Protein AF-A0A950PEG8-F1 (afdb_monomer_lite)

Structure (mmCIF, N/CA/C/O backbone):
data_AF-A0A950PEG8-F1
#
_entry.id   AF-A0A950PEG8-F1
#
loop_
_atom_site.group_PDB
_atom_site.id
_atom_site.type_symbol
_atom_site.label_atom_id
_atom_site.label_alt_id
_atom_site.label_comp_id
_atom_site.label_asym_id
_atom_site.label_entity_id
_atom_site.label_seq_id
_atom_site.pdbx_PDB_ins_code
_atom_site.Cartn_x
_atom_site.Cartn_y
_atom_site.Cartn_z
_atom_site.occupancy
_atom_site.B_iso_or_equiv
_atom_site.auth_seq_id
_atom_site.auth_comp_id
_atom_site.auth_asym_id
_atom_site.auth_atom_id
_atom_site.pdbx_PDB_model_num
ATOM 1 N N . ILE A 1 1 ? -16.616 0.543 -6.106 1.00 79.31 1 ILE A N 1
ATOM 2 C CA . ILE A 1 1 ? -16.173 1.594 -5.159 1.00 79.31 1 ILE A CA 1
ATOM 3 C C . ILE A 1 1 ? -14.802 2.062 -5.615 1.00 79.31 1 ILE A C 1
ATOM 5 O O . ILE A 1 1 ? -13.905 1.233 -5.703 1.00 79.31 1 ILE A O 1
ATOM 9 N N . ASN A 1 2 ? -14.651 3.337 -5.972 1.00 82.00 2 ASN A N 1
ATOM 10 C CA . ASN A 1 2 ? -13.358 3.862 -6.417 1.00 82.00 2 ASN A CA 1
ATOM 11 C C . ASN A 1 2 ? -12.389 3.934 -5.232 1.00 82.00 2 ASN A C 1
ATOM 13 O O . ASN A 1 2 ? -12.771 4.387 -4.157 1.00 82.00 2 ASN A O 1
ATOM 17 N N . GLY A 1 3 ? -11.154 3.473 -5.427 1.00 80.75 3 GLY A N 1
ATOM 18 C CA . GLY A 1 3 ? -10.108 3.486 -4.400 1.00 80.75 3 GLY A CA 1
ATOM 19 C C . GLY A 1 3 ? -10.273 2.481 -3.256 1.00 80.75 3 GLY A C 1
ATOM 20 O O . GLY A 1 3 ? -9.479 2.508 -2.322 1.00 80.75 3 GLY A O 1
ATOM 21 N N . GLY A 1 4 ? -11.275 1.597 -3.318 1.00 82.31 4 GLY A N 1
ATOM 22 C CA . GLY A 1 4 ? -11.391 0.460 -2.403 1.00 82.31 4 GLY A CA 1
ATOM 23 C C . GLY A 1 4 ? -10.408 -0.654 -2.747 1.00 82.31 4 GLY A C 1
ATOM 24 O O . GLY A 1 4 ? -9.746 -0.631 -3.785 1.00 82.31 4 GLY A O 1
ATOM 25 N N . THR A 1 5 ? -10.327 -1.656 -1.881 1.00 79.31 5 THR A N 1
ATOM 26 C CA . THR A 1 5 ? -9.434 -2.789 -2.113 1.00 79.31 5 THR A CA 1
ATOM 27 C C . THR A 1 5 ? -10.033 -3.777 -3.103 1.00 79.31 5 THR A C 1
ATOM 29 O O . THR A 1 5 ? -11.199 -4.147 -2.985 1.00 79.31 5 THR A O 1
ATOM 32 N N . ASN A 1 6 ? -9.235 -4.209 -4.078 1.00 75.88 6 ASN A N 1
ATOM 33 C CA . ASN A 1 6 ? -9.684 -5.091 -5.148 1.00 75.88 6 ASN A CA 1
ATOM 34 C C . ASN A 1 6 ? -9.350 -6.555 -4.832 1.00 75.88 6 ASN A C 1
ATOM 36 O O . ASN A 1 6 ? -8.221 -6.972 -5.043 1.00 75.88 6 ASN A O 1
ATOM 40 N N . THR A 1 7 ? -10.331 -7.340 -4.387 1.00 78.69 7 THR A N 1
ATOM 41 C CA . THR A 1 7 ? -10.186 -8.790 -4.140 1.00 78.69 7 THR A CA 1
ATOM 42 C C . THR A 1 7 ? -10.410 -9.649 -5.389 1.00 78.69 7 THR A C 1
ATOM 44 O O . THR A 1 7 ? -10.545 -10.864 -5.281 1.00 78.69 7 THR A O 1
ATOM 47 N N . ALA A 1 8 ? -10.477 -9.042 -6.579 1.00 81.44 8 ALA A N 1
ATOM 48 C CA . ALA A 1 8 ? -10.695 -9.741 -7.846 1.00 81.44 8 ALA A CA 1
ATOM 49 C C . ALA A 1 8 ? -9.477 -9.725 -8.782 1.00 81.44 8 ALA A C 1
ATOM 51 O O . ALA A 1 8 ? -9.403 -10.562 -9.677 1.00 81.44 8 ALA A O 1
ATOM 52 N N . PHE A 1 9 ? -8.544 -8.781 -8.618 1.00 88.19 9 PHE A N 1
ATOM 53 C CA . PHE A 1 9 ? -7.316 -8.755 -9.413 1.00 88.19 9 PHE A CA 1
ATOM 54 C C . PHE A 1 9 ? -6.244 -9.618 -8.756 1.00 88.19 9 PHE A C 1
ATOM 56 O O . PHE A 1 9 ? -5.831 -9.337 -7.634 1.00 88.19 9 PHE A O 1
ATOM 63 N N . ASP A 1 10 ? -5.803 -10.646 -9.468 1.00 90.62 10 ASP A N 1
ATOM 64 C CA . ASP A 1 10 ? -4.722 -11.538 -9.068 1.00 90.62 10 ASP A CA 1
ATOM 65 C C . ASP A 1 10 ? -3.477 -11.198 -9.895 1.00 90.62 10 ASP A C 1
ATOM 67 O O . ASP A 1 10 ? -3.485 -11.327 -11.122 1.00 90.62 10 ASP A O 1
ATOM 71 N N . VAL A 1 11 ? -2.443 -10.683 -9.223 1.00 89.44 11 VAL A N 1
ATOM 72 C CA . VAL A 1 11 ? -1.214 -10.231 -9.884 1.00 89.44 11 VAL A CA 1
ATOM 73 C C . VAL A 1 11 ? -0.400 -11.406 -10.419 1.00 89.44 11 VAL A C 1
ATOM 75 O O . VAL A 1 11 ? 0.170 -11.284 -11.499 1.00 89.44 11 VAL A O 1
ATOM 78 N N . ASP A 1 12 ? -0.407 -12.551 -9.732 1.00 89.25 12 ASP A N 1
ATOM 79 C CA . ASP A 1 12 ? 0.329 -13.740 -10.161 1.00 89.25 12 ASP A CA 1
ATOM 80 C C . ASP A 1 12 ? -0.314 -14.301 -11.432 1.00 89.25 12 ASP A C 1
ATOM 82 O O . ASP A 1 12 ? 0.368 -14.501 -12.436 1.00 89.25 12 ASP A O 1
ATOM 86 N N . ALA A 1 13 ? -1.646 -14.428 -11.444 1.00 91.56 13 ALA A N 1
ATOM 87 C CA . ALA A 1 13 ? -2.377 -14.865 -12.633 1.00 91.56 13 ALA A CA 1
ATOM 88 C C . ALA A 1 13 ? -2.246 -13.874 -13.805 1.00 91.56 13 ALA A C 1
ATOM 90 O O . ALA A 1 13 ? -2.214 -14.282 -14.969 1.00 91.56 13 ALA A O 1
ATOM 91 N N . PHE A 1 14 ? -2.174 -12.567 -13.522 1.00 92.81 14 PHE A N 1
ATOM 92 C CA . PHE A 1 14 ? -1.895 -11.559 -14.544 1.00 92.81 14 PHE A CA 1
ATOM 93 C C . PHE A 1 14 ? -0.487 -11.717 -15.128 1.00 92.81 14 PHE A C 1
ATOM 95 O O . PHE A 1 14 ? -0.340 -11.661 -16.348 1.00 92.81 14 PHE A O 1
ATOM 102 N N . LEU A 1 15 ? 0.530 -11.921 -14.284 1.00 92.62 15 LEU A N 1
ATOM 103 C CA . LEU A 1 15 ? 1.911 -12.122 -14.721 1.00 92.62 15 LEU A CA 1
ATOM 104 C C . LEU A 1 15 ? 2.063 -13.411 -15.533 1.00 92.62 15 LEU A C 1
ATOM 106 O O . LEU A 1 15 ? 2.675 -13.360 -16.595 1.00 92.62 15 LEU A O 1
ATOM 110 N N . ASP A 1 16 ? 1.457 -14.517 -15.090 1.00 94.06 16 ASP A N 1
ATOM 111 C CA . ASP A 1 16 ? 1.419 -15.783 -15.836 1.00 94.06 16 ASP A CA 1
ATOM 112 C C . ASP A 1 16 ? 0.781 -15.578 -17.218 1.00 94.06 16 ASP A C 1
ATOM 114 O O . ASP A 1 16 ? 1.365 -15.909 -18.249 1.00 94.06 16 ASP A O 1
ATOM 118 N N . GLY A 1 17 ? -0.395 -14.943 -17.261 1.00 96.69 17 GLY A N 1
ATOM 119 C CA . GLY A 1 17 ? -1.094 -14.676 -18.516 1.00 96.69 17 GLY A CA 1
ATOM 120 C C . GLY A 1 17 ? -0.339 -13.722 -19.447 1.00 96.69 17 GLY A C 1
ATOM 121 O O . GLY A 1 17 ? -0.403 -13.881 -20.668 1.00 96.69 17 GLY A O 1
ATOM 122 N N . LEU A 1 18 ? 0.367 -12.729 -18.898 1.00 96.19 18 LEU A N 1
ATOM 123 C CA . LEU A 1 18 ? 1.191 -11.804 -19.673 1.00 96.19 18 LEU A CA 1
ATOM 124 C C . LEU A 1 18 ? 2.423 -12.508 -20.255 1.00 96.19 18 LEU A C 1
ATOM 126 O O . LEU A 1 18 ? 2.707 -12.313 -21.439 1.00 96.19 18 LEU A O 1
ATOM 130 N N . ASP A 1 19 ? 3.115 -13.324 -19.456 1.00 97.06 19 ASP A N 1
ATOM 131 C CA . ASP A 1 19 ? 4.271 -14.113 -19.893 1.00 97.06 19 ASP A CA 1
ATOM 132 C C . ASP A 1 19 ? 3.875 -15.068 -21.028 1.00 97.06 19 ASP A C 1
ATOM 134 O O . ASP A 1 19 ? 4.410 -14.983 -22.137 1.00 97.06 19 ASP A O 1
ATOM 138 N N . ASP A 1 20 ? 2.824 -15.868 -20.819 1.00 98.00 20 ASP A N 1
ATOM 139 C CA . ASP A 1 20 ? 2.293 -16.800 -21.818 1.00 98.00 20 ASP A CA 1
ATOM 140 C C . ASP A 1 20 ? 1.871 -16.090 -23.113 1.00 98.00 20 ASP A C 1
ATOM 142 O O . ASP A 1 20 ? 2.148 -16.555 -24.226 1.00 98.00 20 ASP A O 1
ATOM 146 N N . ALA A 1 21 ? 1.191 -14.944 -22.998 1.00 97.56 21 ALA A N 1
ATOM 147 C CA . ALA A 1 21 ? 0.728 -14.188 -24.155 1.00 97.56 21 ALA A CA 1
ATOM 148 C C . ALA A 1 21 ? 1.893 -13.612 -24.972 1.00 97.56 21 ALA A C 1
ATOM 150 O O . ALA A 1 21 ? 1.857 -13.664 -26.209 1.00 97.56 21 ALA A O 1
ATOM 151 N N . LEU A 1 22 ? 2.920 -13.074 -24.309 1.00 97.38 22 LEU A N 1
ATOM 152 C CA . LEU A 1 22 ? 4.112 -12.539 -24.964 1.00 97.38 22 LEU A CA 1
ATOM 153 C C . LEU A 1 22 ? 4.942 -13.659 -25.594 1.00 97.38 22 LEU A C 1
ATOM 155 O O . LEU A 1 22 ? 5.251 -13.577 -26.785 1.00 97.38 22 LEU A O 1
ATOM 159 N N . ALA A 1 23 ? 5.214 -14.736 -24.854 1.00 97.81 23 ALA A N 1
ATOM 160 C CA . ALA A 1 23 ? 5.933 -15.905 -25.350 1.00 97.81 23 ALA A CA 1
ATOM 161 C C . ALA A 1 23 ? 5.244 -16.501 -26.585 1.00 97.81 23 ALA A C 1
ATOM 163 O O . ALA A 1 23 ? 5.874 -16.706 -27.627 1.00 97.81 23 ALA A O 1
ATOM 164 N N . ALA A 1 24 ? 3.922 -16.686 -26.529 1.00 98.12 24 ALA A N 1
ATOM 165 C CA . ALA A 1 24 ? 3.167 -17.191 -27.666 1.00 98.12 24 ALA A CA 1
ATOM 166 C C . ALA A 1 24 ? 3.152 -16.212 -28.850 1.00 98.12 24 ALA A C 1
ATOM 168 O O . ALA A 1 24 ? 3.119 -16.650 -29.997 1.00 98.12 24 ALA A O 1
ATOM 169 N N . THR A 1 25 ? 3.172 -14.899 -28.605 1.00 97.88 25 THR A N 1
ATOM 170 C CA . THR A 1 25 ? 3.244 -13.890 -29.676 1.00 97.88 25 THR A CA 1
ATOM 171 C C . THR A 1 25 ? 4.604 -13.895 -30.369 1.00 97.88 25 THR A C 1
ATOM 173 O O . THR A 1 25 ? 4.663 -13.712 -31.583 1.00 97.88 25 THR A O 1
ATOM 176 N N . VAL A 1 26 ? 5.691 -14.132 -29.633 1.00 97.50 26 VAL A N 1
ATOM 177 C CA . VAL A 1 26 ? 7.038 -14.274 -30.203 1.00 97.50 26 VAL A CA 1
ATOM 178 C C . VAL A 1 26 ? 7.161 -15.568 -31.013 1.00 97.50 26 VAL A C 1
ATOM 180 O O . VAL A 1 26 ? 7.710 -15.543 -32.117 1.00 97.50 26 VAL A O 1
ATOM 183 N N . ALA A 1 27 ? 6.632 -16.676 -30.484 1.00 97.75 27 ALA A N 1
ATOM 184 C CA . ALA A 1 27 ? 6.786 -18.012 -31.056 1.00 97.75 27 ALA A CA 1
ATOM 185 C C . ALA A 1 27 ? 5.883 -18.295 -32.272 1.00 97.75 27 ALA A C 1
ATOM 187 O O . ALA A 1 27 ? 6.287 -19.041 -33.160 1.00 97.75 27 ALA A O 1
ATOM 188 N N . ASP A 1 28 ? 4.676 -17.720 -32.332 1.00 98.12 28 ASP A N 1
ATOM 189 C CA . ASP A 1 28 ? 3.709 -17.937 -33.419 1.00 98.12 28 ASP A CA 1
ATOM 190 C C . ASP A 1 28 ? 3.713 -16.747 -34.405 1.00 98.12 28 ASP A C 1
ATOM 192 O O . ASP A 1 28 ? 3.206 -15.663 -34.077 1.00 98.12 28 ASP A O 1
ATOM 196 N N . PRO A 1 29 ? 4.227 -16.924 -35.644 1.00 96.69 29 PRO A N 1
ATOM 197 C CA . PRO A 1 29 ? 4.252 -15.866 -36.651 1.00 96.69 29 PRO A CA 1
ATOM 198 C C . PRO A 1 29 ? 2.875 -15.263 -36.940 1.00 96.69 29 PRO A C 1
ATOM 200 O O . PRO A 1 29 ? 2.766 -14.046 -37.078 1.00 96.69 29 PRO A O 1
ATOM 203 N N . ALA A 1 30 ? 1.812 -16.073 -36.947 1.00 97.62 30 ALA A N 1
ATOM 204 C CA . ALA A 1 30 ? 0.462 -15.599 -37.225 1.00 97.62 30 ALA A CA 1
ATOM 205 C C . ALA A 1 30 ? -0.098 -14.755 -36.069 1.00 97.62 30 ALA A C 1
ATOM 207 O O . ALA A 1 30 ? -0.870 -13.820 -36.306 1.00 97.62 30 ALA A O 1
ATOM 208 N N . LYS A 1 31 ? 0.263 -15.051 -34.811 1.00 97.56 31 LYS A N 1
ATOM 209 C CA . LYS A 1 31 ? -0.058 -14.175 -33.665 1.00 97.56 31 LYS A CA 1
ATOM 210 C C . LYS A 1 31 ? 0.671 -12.843 -33.777 1.00 97.56 31 LYS A C 1
ATOM 212 O O . LYS A 1 31 ? 0.017 -11.800 -33.671 1.00 97.56 31 LYS A O 1
ATOM 217 N N . PHE A 1 32 ? 1.977 -12.873 -34.048 1.00 97.94 32 PHE A N 1
ATOM 218 C CA . PHE A 1 32 ? 2.757 -11.658 -34.270 1.00 97.94 32 PHE A CA 1
ATOM 219 C C . PHE A 1 32 ? 2.164 -10.808 -35.400 1.00 97.94 32 PHE A C 1
ATOM 221 O O . PHE A 1 32 ? 1.973 -9.607 -35.226 1.00 97.94 32 PHE A O 1
ATOM 228 N N . ASP A 1 33 ? 1.794 -11.425 -36.525 1.00 96.69 33 ASP A N 1
ATOM 229 C CA . ASP A 1 33 ? 1.198 -10.736 -37.673 1.00 96.69 33 ASP A CA 1
ATOM 230 C C . ASP A 1 33 ? -0.088 -9.998 -37.320 1.00 96.69 33 ASP A C 1
ATOM 232 O O . ASP A 1 33 ? -0.273 -8.846 -37.719 1.00 96.69 33 ASP A O 1
ATOM 236 N N . ARG A 1 34 ? -0.965 -10.614 -36.518 1.00 96.69 34 ARG A N 1
ATOM 237 C CA . ARG A 1 34 ? -2.196 -9.957 -36.052 1.00 96.69 34 ARG A CA 1
ATOM 238 C C . ARG A 1 34 ? -1.901 -8.743 -35.175 1.00 96.69 34 ARG A C 1
ATOM 240 O O . ARG A 1 34 ? -2.580 -7.725 -35.306 1.00 96.69 34 ARG A O 1
ATOM 247 N N . MET A 1 35 ? -0.908 -8.829 -34.292 1.00 96.31 35 MET A N 1
ATOM 248 C CA . MET A 1 35 ? -0.486 -7.697 -33.464 1.00 96.31 35 MET A CA 1
ATOM 249 C C . MET A 1 35 ? 0.143 -6.588 -34.318 1.00 96.31 35 MET A C 1
ATOM 251 O O . MET A 1 35 ? -0.283 -5.438 -34.238 1.00 96.31 35 MET A O 1
ATOM 255 N N . ALA A 1 36 ? 1.095 -6.933 -35.185 1.00 97.00 36 ALA A N 1
ATOM 256 C CA . ALA A 1 36 ? 1.759 -6.005 -36.095 1.00 97.00 36 ALA A CA 1
ATOM 257 C C . ALA A 1 36 ? 0.753 -5.271 -36.998 1.00 97.00 36 ALA A C 1
ATOM 259 O O . ALA A 1 36 ? 0.843 -4.057 -37.187 1.00 97.00 36 ALA A O 1
ATOM 260 N N . ALA A 1 37 ? -0.265 -5.984 -37.487 1.00 95.88 37 ALA A N 1
ATOM 261 C CA . ALA A 1 37 ? -1.373 -5.413 -38.239 1.00 95.88 37 ALA A CA 1
ATOM 262 C C . ALA A 1 37 ? -2.197 -4.405 -37.425 1.00 95.88 37 ALA A C 1
ATOM 264 O O . ALA A 1 37 ? -2.482 -3.323 -37.935 1.00 95.88 37 ALA A O 1
ATOM 265 N N . ARG A 1 38 ? -2.551 -4.726 -36.172 1.00 96.06 38 ARG A N 1
ATOM 266 C CA . ARG A 1 38 ? -3.294 -3.816 -35.275 1.00 96.06 38 ARG A CA 1
ATOM 267 C C . ARG A 1 38 ? -2.499 -2.567 -34.901 1.00 96.06 38 ARG A C 1
ATOM 269 O O . ARG A 1 38 ? -3.093 -1.517 -34.687 1.00 96.06 38 ARG A O 1
ATOM 276 N N . LEU A 1 39 ? -1.173 -2.673 -34.856 1.00 95.50 39 LEU A N 1
ATOM 277 C CA . LEU A 1 39 ? -0.265 -1.560 -34.575 1.00 95.50 39 LEU A CA 1
ATOM 278 C C . LEU A 1 39 ? 0.161 -0.785 -35.835 1.00 95.50 39 LEU A C 1
ATOM 280 O O . LEU A 1 39 ? 1.024 0.084 -35.745 1.00 95.50 39 LEU A O 1
ATOM 284 N N . ASN A 1 40 ? -0.411 -1.084 -37.010 1.00 94.25 40 ASN A N 1
ATOM 285 C CA . ASN A 1 40 ? -0.039 -0.477 -38.296 1.00 94.25 40 ASN A CA 1
ATOM 286 C C . ASN A 1 40 ? 1.466 -0.602 -38.632 1.00 94.25 40 ASN A C 1
ATOM 288 O O . ASN A 1 40 ? 2.065 0.282 -39.248 1.00 94.25 40 ASN A O 1
ATOM 292 N N . ARG A 1 41 ? 2.082 -1.725 -38.241 1.00 93.12 41 ARG A N 1
ATOM 293 C CA . ARG A 1 41 ? 3.496 -2.077 -38.464 1.00 93.12 41 ARG A CA 1
ATOM 294 C C . ARG A 1 41 ? 3.616 -3.397 -39.235 1.00 93.12 41 ARG A C 1
ATOM 296 O O . ARG A 1 41 ? 4.325 -4.302 -38.813 1.00 93.12 41 ARG A O 1
ATOM 303 N N . ARG A 1 42 ? 2.871 -3.525 -40.339 1.00 89.38 42 ARG A N 1
ATOM 304 C CA . ARG A 1 42 ? 2.729 -4.790 -41.084 1.00 89.38 42 ARG A CA 1
ATOM 305 C C . ARG A 1 42 ? 4.032 -5.276 -41.706 1.00 89.38 42 ARG A C 1
ATOM 307 O O . ARG A 1 42 ? 4.311 -6.459 -41.560 1.00 89.38 42 ARG A O 1
ATOM 314 N N . ASP A 1 43 ? 4.817 -4.365 -42.285 1.00 89.31 43 ASP A N 1
ATOM 315 C CA . ASP A 1 43 ? 5.987 -4.668 -43.119 1.00 89.31 43 ASP A CA 1
ATOM 316 C C . ASP A 1 43 ? 7.145 -3.677 -42.894 1.00 89.31 43 ASP A C 1
ATOM 318 O O . ASP A 1 43 ? 6.977 -2.598 -42.309 1.00 89.31 43 ASP A O 1
ATOM 322 N N . GLY A 1 44 ? 8.327 -4.036 -43.400 1.00 90.69 44 GLY A N 1
ATOM 323 C CA . GLY A 1 44 ? 9.507 -3.171 -43.443 1.00 90.69 44 GLY A CA 1
ATOM 324 C C . GLY A 1 44 ? 10.203 -2.957 -42.087 1.00 90.69 44 GLY A C 1
ATOM 325 O O . GLY A 1 44 ? 9.932 -3.664 -41.116 1.00 90.69 44 GLY A O 1
ATOM 326 N N . PRO A 1 45 ? 11.099 -1.958 -41.979 1.00 92.94 45 PRO A N 1
ATOM 327 C CA . PRO A 1 45 ? 11.958 -1.774 -40.802 1.00 92.94 45 PRO A CA 1
ATOM 328 C C . PRO A 1 45 ? 11.205 -1.626 -39.471 1.00 92.94 45 PRO A C 1
ATOM 330 O O . PRO A 1 45 ? 11.663 -2.112 -38.439 1.00 92.94 45 PRO A O 1
ATOM 333 N N . ARG A 1 46 ? 10.016 -1.006 -39.491 1.00 92.69 46 ARG A N 1
ATOM 334 C CA . ARG A 1 46 ? 9.167 -0.819 -38.298 1.00 92.69 46 ARG A CA 1
ATOM 335 C C . ARG A 1 46 ? 8.577 -2.124 -37.763 1.00 92.69 46 ARG A C 1
ATOM 337 O O . ARG A 1 46 ? 8.254 -2.191 -36.577 1.00 92.69 46 ARG A O 1
ATOM 344 N N . ARG A 1 47 ? 8.402 -3.127 -38.629 1.00 94.88 47 ARG A N 1
ATOM 345 C CA . ARG A 1 47 ? 7.959 -4.474 -38.259 1.00 94.88 47 ARG A CA 1
ATOM 346 C C . ARG A 1 47 ? 9.092 -5.238 -37.576 1.00 94.88 47 ARG A C 1
ATOM 348 O O . ARG A 1 47 ? 8.873 -5.826 -36.523 1.00 94.88 47 ARG A O 1
ATOM 355 N N . GLU A 1 48 ? 10.297 -5.183 -38.140 1.00 94.75 48 GLU A N 1
ATOM 356 C CA . GLU A 1 48 ? 11.481 -5.820 -37.545 1.00 94.75 48 GLU A CA 1
ATOM 357 C C . GLU A 1 48 ? 11.844 -5.197 -36.194 1.00 94.75 48 GLU A C 1
ATOM 359 O O . GLU A 1 48 ? 12.175 -5.900 -35.242 1.00 94.75 48 GLU A O 1
ATOM 364 N N . GLU A 1 49 ? 11.709 -3.877 -36.072 1.00 94.81 49 GLU A N 1
ATOM 365 C CA . GLU A 1 49 ? 11.817 -3.179 -34.791 1.00 94.81 49 GLU A CA 1
ATOM 366 C C . GLU A 1 49 ? 10.788 -3.681 -33.770 1.00 94.81 49 GLU A C 1
ATOM 368 O O . GLU A 1 49 ? 11.167 -4.046 -32.658 1.00 94.81 49 GLU A O 1
ATOM 373 N N . LEU A 1 50 ? 9.509 -3.778 -34.158 1.00 95.62 50 LEU A N 1
ATOM 374 C CA . LEU A 1 50 ? 8.460 -4.315 -33.289 1.00 95.62 50 LEU A CA 1
ATOM 375 C C . LEU A 1 50 ? 8.772 -5.750 -32.845 1.00 95.62 50 LEU A C 1
ATOM 377 O O . LEU A 1 50 ? 8.559 -6.082 -31.682 1.00 95.62 50 LEU A O 1
ATOM 381 N N . ARG A 1 51 ? 9.297 -6.593 -33.743 1.00 96.44 51 ARG A N 1
ATOM 382 C CA . ARG A 1 51 ? 9.708 -7.962 -33.407 1.00 96.44 51 ARG A CA 1
ATOM 383 C C . ARG A 1 51 ? 10.808 -7.967 -32.354 1.00 96.44 51 ARG A C 1
ATOM 385 O O . ARG A 1 51 ? 10.686 -8.697 -31.378 1.00 96.44 51 ARG A O 1
ATOM 392 N N . ARG A 1 52 ? 11.840 -7.130 -32.506 1.00 96.12 52 ARG A N 1
ATOM 393 C CA . ARG A 1 52 ? 12.906 -7.010 -31.498 1.00 96.12 52 ARG A CA 1
ATOM 394 C C . ARG A 1 52 ? 12.365 -6.556 -30.144 1.00 96.12 52 ARG A C 1
ATOM 396 O O . ARG A 1 52 ? 12.728 -7.150 -29.135 1.00 96.12 52 ARG A O 1
ATOM 403 N N . TRP A 1 53 ? 11.502 -5.541 -30.117 1.00 93.88 53 TRP A N 1
ATOM 404 C CA . TRP A 1 53 ? 10.931 -5.030 -28.867 1.00 93.88 53 TRP A CA 1
ATOM 405 C C . TRP A 1 53 ? 10.065 -6.063 -28.161 1.00 93.88 53 TRP A C 1
ATOM 407 O O . TRP A 1 53 ? 10.281 -6.317 -26.984 1.00 93.88 53 TRP A O 1
ATOM 417 N N . VAL A 1 54 ? 9.156 -6.719 -28.883 1.00 95.88 54 VAL A N 1
ATOM 418 C CA . VAL A 1 54 ? 8.266 -7.730 -28.295 1.00 95.88 54 VAL A CA 1
ATOM 419 C C . VAL A 1 54 ? 9.060 -8.933 -27.795 1.00 95.88 54 VAL A C 1
ATOM 421 O O . VAL A 1 54 ? 8.759 -9.444 -26.723 1.00 95.88 54 VAL A O 1
ATOM 424 N N . SER A 1 55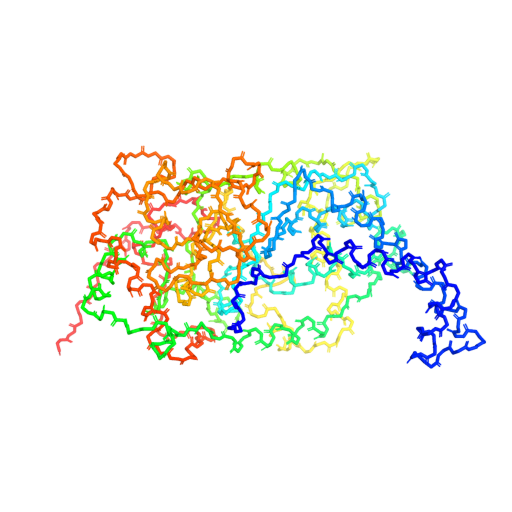 ? 10.104 -9.359 -28.513 1.00 97.19 55 SER A N 1
ATOM 425 C CA . SER A 1 55 ? 11.002 -10.412 -28.025 1.00 97.19 55 SER A CA 1
ATOM 426 C C . SER A 1 55 ? 11.755 -10.000 -26.759 1.00 97.19 55 SER A C 1
ATOM 428 O O . SER A 1 55 ? 11.896 -10.811 -25.846 1.00 97.19 55 SER A O 1
ATOM 430 N N . ALA A 1 56 ? 12.223 -8.751 -26.679 1.00 94.00 56 ALA A N 1
ATOM 431 C CA . ALA A 1 56 ? 12.889 -8.236 -25.485 1.00 94.00 56 ALA A CA 1
ATOM 432 C C . ALA A 1 56 ? 11.921 -8.112 -24.295 1.00 94.00 56 ALA A C 1
ATOM 434 O O . ALA A 1 56 ? 12.283 -8.475 -23.179 1.00 94.00 56 ALA A O 1
ATOM 435 N N . ASP A 1 57 ? 10.690 -7.653 -24.531 1.00 93.25 57 ASP A N 1
ATOM 436 C CA . ASP A 1 57 ? 9.641 -7.569 -23.511 1.00 93.25 57 ASP A CA 1
ATOM 437 C C . ASP A 1 57 ? 9.232 -8.959 -23.019 1.00 93.25 57 ASP A C 1
ATOM 439 O O . ASP A 1 57 ? 9.143 -9.165 -21.812 1.00 93.25 57 ASP A O 1
ATOM 443 N N . ALA A 1 58 ? 9.065 -9.928 -23.925 1.00 96.38 58 ALA A N 1
ATOM 444 C CA . ALA A 1 58 ? 8.785 -11.317 -23.568 1.00 96.38 58 ALA A CA 1
ATOM 445 C C . ALA A 1 58 ? 9.889 -11.896 -22.675 1.00 96.38 58 ALA A C 1
ATOM 447 O O . ALA A 1 58 ? 9.602 -12.447 -21.619 1.00 96.38 58 ALA A O 1
ATOM 448 N N . ALA A 1 59 ? 11.161 -11.711 -23.045 1.00 94.06 59 ALA A N 1
ATOM 449 C CA . ALA A 1 59 ? 12.283 -12.180 -22.235 1.00 94.06 59 ALA A CA 1
ATOM 450 C C . ALA A 1 59 ? 12.348 -11.491 -20.858 1.00 94.06 59 ALA A C 1
ATOM 452 O O . ALA A 1 59 ? 12.656 -12.139 -19.855 1.00 94.06 59 ALA A O 1
ATOM 453 N N . ALA A 1 60 ? 12.051 -10.189 -20.795 1.00 90.88 60 ALA A N 1
ATOM 454 C CA . ALA A 1 60 ? 12.045 -9.429 -19.550 1.00 90.88 60 ALA A CA 1
ATOM 455 C C . ALA A 1 60 ? 10.905 -9.860 -18.613 1.00 90.88 60 ALA A C 1
ATOM 457 O O . ALA A 1 60 ? 11.154 -10.095 -17.431 1.00 90.88 60 ALA A O 1
ATOM 458 N N . VAL A 1 61 ? 9.682 -10.013 -19.134 1.00 94.19 61 VAL A N 1
ATOM 459 C CA . VAL A 1 61 ? 8.524 -10.492 -18.361 1.00 94.19 61 VAL A CA 1
ATOM 460 C C . VAL A 1 61 ? 8.752 -11.924 -17.885 1.00 94.19 61 VAL A C 1
ATOM 462 O O . VAL A 1 61 ? 8.568 -12.189 -16.698 1.00 94.19 61 VAL A O 1
ATOM 465 N N . HIS A 1 62 ? 9.254 -12.806 -18.753 1.00 94.88 62 HIS A N 1
ATOM 466 C CA . HIS A 1 62 ? 9.592 -14.174 -18.374 1.00 94.88 62 HIS A CA 1
ATOM 467 C C . HIS A 1 62 ? 10.621 -14.210 -17.241 1.00 94.88 62 HIS A C 1
ATOM 469 O O . HIS A 1 62 ? 10.441 -14.900 -16.243 1.00 94.88 62 HIS A O 1
ATOM 475 N N . SER A 1 63 ? 11.688 -13.409 -17.347 1.00 91.62 63 SER A N 1
ATOM 476 C CA . SER A 1 63 ? 12.689 -13.274 -16.284 1.00 91.62 63 SER A CA 1
ATOM 477 C C . SER A 1 63 ? 12.077 -12.784 -14.975 1.00 91.62 63 SER A C 1
ATOM 479 O O . SER A 1 63 ? 12.370 -13.344 -13.919 1.00 91.62 63 SER A O 1
ATOM 481 N N . TYR A 1 64 ? 11.246 -11.739 -15.035 1.00 92.06 64 TYR A N 1
ATOM 482 C CA . TYR A 1 64 ? 10.572 -11.191 -13.862 1.00 92.06 64 TYR A CA 1
ATOM 483 C C . TYR A 1 64 ? 9.728 -12.269 -13.183 1.00 92.06 64 TYR A C 1
ATOM 485 O O . TYR A 1 64 ? 9.874 -12.515 -11.987 1.00 92.06 64 TYR A O 1
ATOM 493 N N . ARG A 1 65 ? 8.903 -12.982 -13.953 1.00 92.62 65 ARG A N 1
ATOM 494 C CA . ARG A 1 65 ? 8.031 -14.019 -13.412 1.00 92.62 65 ARG A CA 1
ATOM 495 C C . ARG A 1 65 ? 8.807 -15.221 -12.866 1.00 92.62 65 ARG A C 1
ATOM 497 O O . ARG A 1 65 ? 8.536 -15.663 -11.754 1.00 92.62 65 ARG A O 1
ATOM 504 N N . ALA A 1 66 ? 9.789 -15.719 -13.612 1.00 91.75 66 ALA A N 1
ATOM 505 C CA . ALA A 1 66 ? 10.515 -16.943 -13.278 1.00 91.75 66 ALA A CA 1
ATOM 506 C C . ALA A 1 66 ? 11.572 -16.772 -12.174 1.00 91.75 66 ALA A C 1
ATOM 508 O O . ALA A 1 66 ? 11.993 -17.769 -11.588 1.00 91.75 66 ALA A O 1
ATOM 509 N N . ARG A 1 67 ? 12.048 -15.544 -11.913 1.00 90.06 67 ARG A N 1
ATOM 510 C CA . ARG A 1 67 ? 13.156 -15.295 -10.968 1.00 90.06 67 ARG A CA 1
ATOM 511 C C . ARG A 1 67 ? 12.841 -14.282 -9.876 1.00 90.06 67 ARG A C 1
ATOM 513 O O . ARG A 1 67 ? 13.292 -14.453 -8.751 1.00 90.06 67 ARG A O 1
ATOM 520 N N . THR A 1 68 ? 12.101 -13.227 -10.195 1.00 90.94 68 THR A N 1
ATOM 521 C CA . THR A 1 68 ? 11.874 -12.090 -9.284 1.00 90.94 68 THR A CA 1
ATOM 522 C C . THR A 1 68 ? 10.603 -12.266 -8.482 1.00 90.94 68 THR A C 1
ATOM 524 O O . THR A 1 68 ? 10.617 -12.049 -7.276 1.00 90.94 68 THR A O 1
ATOM 527 N N . ALA A 1 69 ? 9.530 -12.692 -9.146 1.00 90.88 69 ALA A N 1
ATOM 528 C CA . ALA A 1 69 ? 8.214 -12.909 -8.563 1.00 90.88 69 ALA A CA 1
ATOM 529 C C . ALA A 1 69 ? 7.973 -14.385 -8.227 1.00 90.88 69 ALA A C 1
ATOM 531 O O . ALA A 1 69 ? 6.964 -14.971 -8.622 1.00 90.88 69 ALA A O 1
ATOM 532 N N . VAL A 1 70 ? 8.922 -14.993 -7.509 1.00 88.88 70 VAL A N 1
ATOM 533 C CA . VAL A 1 70 ? 8.820 -16.378 -7.030 1.00 88.88 70 VAL A CA 1
ATOM 534 C C . VAL A 1 70 ? 8.357 -16.372 -5.579 1.00 88.88 70 VAL A C 1
ATOM 536 O O . VAL A 1 70 ? 9.111 -16.022 -4.673 1.00 88.88 70 VAL A O 1
ATOM 539 N N . MET A 1 71 ? 7.107 -16.775 -5.380 1.00 86.94 71 MET A N 1
ATOM 540 C CA . MET A 1 71 ? 6.439 -16.811 -4.081 1.00 86.94 71 MET A CA 1
ATOM 541 C C . MET A 1 71 ? 6.455 -18.240 -3.515 1.00 86.94 71 MET A C 1
ATOM 543 O O . MET A 1 71 ? 6.298 -19.194 -4.283 1.00 86.94 71 MET A O 1
ATOM 547 N N . PRO A 1 72 ? 6.588 -18.432 -2.189 1.00 87.94 72 PRO A N 1
ATOM 548 C CA . PRO A 1 72 ? 6.569 -19.762 -1.571 1.00 87.94 72 PRO A CA 1
ATOM 549 C C . PRO A 1 72 ? 5.188 -20.431 -1.629 1.00 87.94 72 PRO A C 1
ATOM 551 O O . PRO A 1 72 ? 5.075 -21.652 -1.530 1.00 87.94 72 PRO A O 1
ATOM 554 N N . HIS A 1 73 ? 4.130 -19.636 -1.770 1.00 89.56 73 HIS A N 1
ATOM 555 C CA . HIS A 1 73 ? 2.750 -20.074 -1.944 1.00 89.56 73 HIS A CA 1
ATOM 556 C C . HIS A 1 73 ? 1.979 -19.016 -2.752 1.00 89.56 73 HIS A C 1
ATOM 558 O O . HIS A 1 73 ? 2.425 -17.869 -2.815 1.00 89.56 73 HIS A O 1
ATOM 564 N N . PRO A 1 74 ? 0.856 -19.379 -3.401 1.00 89.31 74 PRO A N 1
ATOM 565 C CA . PRO A 1 74 ? 0.047 -18.413 -4.138 1.00 89.31 74 PRO A CA 1
ATOM 566 C C . PRO A 1 74 ? -0.429 -17.272 -3.229 1.00 89.31 74 PRO A C 1
ATOM 568 O O . PRO A 1 74 ? -1.040 -17.515 -2.187 1.00 89.31 74 PRO A O 1
ATOM 571 N N . VAL A 1 75 ? -0.177 -16.027 -3.636 1.00 89.94 75 VAL A N 1
ATOM 572 C CA . VAL A 1 75 ? -0.463 -14.836 -2.817 1.00 89.94 75 VAL A CA 1
ATOM 573 C C . VAL A 1 75 ? -1.964 -14.526 -2.748 1.00 89.94 75 VAL A C 1
ATOM 575 O O . VAL A 1 75 ? -2.480 -14.087 -1.708 1.00 89.94 75 VAL A O 1
ATOM 578 N N . GLY A 1 76 ? -2.661 -14.807 -3.850 1.00 90.81 76 GLY A N 1
ATOM 579 C CA . GLY A 1 76 ? -4.091 -14.588 -4.021 1.00 90.81 76 GLY A CA 1
ATOM 580 C C . GLY A 1 76 ? -4.455 -13.162 -4.436 1.00 90.81 76 GLY A C 1
ATOM 581 O O . GLY A 1 76 ? -3.615 -12.259 -4.465 1.00 90.81 76 GLY A O 1
ATOM 582 N N . PRO A 1 77 ? -5.736 -12.927 -4.759 1.00 91.12 77 PRO A N 1
ATOM 583 C CA . PRO A 1 77 ? -6.164 -11.671 -5.344 1.00 91.12 77 PRO A CA 1
ATOM 584 C C . PRO A 1 77 ? -6.117 -10.509 -4.346 1.00 91.12 77 PRO A C 1
ATOM 586 O O . PRO A 1 77 ? -6.429 -10.644 -3.161 1.00 91.12 77 PRO A O 1
ATOM 589 N N . GLY A 1 78 ? -5.769 -9.327 -4.851 1.00 90.81 78 GLY A N 1
ATOM 590 C CA . GLY A 1 78 ? -5.695 -8.086 -4.082 1.00 90.81 78 GLY A CA 1
ATOM 591 C C . GLY A 1 78 ? -4.487 -7.973 -3.161 1.00 90.81 78 GLY A C 1
ATOM 592 O O . GLY A 1 78 ? -4.451 -7.060 -2.328 1.00 90.81 78 GLY A O 1
ATOM 593 N N . ARG A 1 79 ? -3.524 -8.887 -3.295 1.00 93.25 79 ARG A N 1
ATOM 594 C CA . ARG A 1 79 ? -2.320 -8.963 -2.477 1.00 93.25 79 ARG A CA 1
ATOM 595 C C . ARG A 1 79 ? -1.072 -9.089 -3.340 1.00 93.25 79 ARG A C 1
ATOM 597 O O . ARG A 1 79 ? -1.132 -9.585 -4.459 1.00 93.25 79 ARG A O 1
ATOM 604 N N . VAL A 1 80 ? 0.044 -8.626 -2.794 1.00 92.81 80 VAL A N 1
ATOM 605 C CA . VAL A 1 80 ? 1.379 -8.704 -3.387 1.00 92.81 80 VAL A CA 1
ATOM 606 C C . VAL A 1 80 ? 2.418 -8.410 -2.303 1.00 92.81 80 VAL A C 1
ATOM 608 O O . VAL A 1 80 ? 2.159 -7.620 -1.397 1.00 92.81 80 VAL A O 1
ATOM 611 N N . ASP A 1 81 ? 3.613 -8.983 -2.385 1.00 92.81 81 ASP A N 1
ATOM 612 C CA . ASP A 1 81 ? 4.765 -8.484 -1.622 1.00 92.81 81 ASP A CA 1
ATOM 613 C C . ASP A 1 81 ? 5.497 -7.414 -2.451 1.00 92.81 81 ASP A C 1
ATOM 615 O O . ASP A 1 81 ? 6.562 -7.638 -3.027 1.00 92.81 81 ASP A O 1
ATOM 619 N N . ALA A 1 82 ? 4.854 -6.250 -2.596 1.00 90.69 82 ALA A N 1
ATOM 620 C CA . ALA A 1 82 ? 5.334 -5.190 -3.487 1.00 90.69 82 ALA A CA 1
ATOM 621 C C . ALA A 1 82 ? 6.746 -4.731 -3.116 1.00 90.69 82 ALA A C 1
ATOM 623 O O . ALA A 1 82 ? 7.572 -4.506 -3.995 1.00 90.69 82 ALA A O 1
ATOM 624 N N . LEU A 1 83 ? 7.04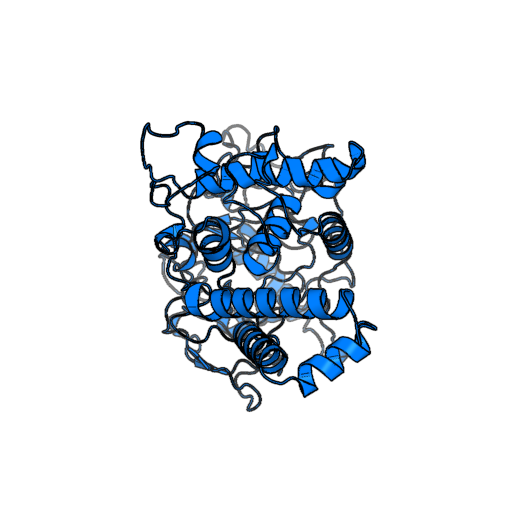5 -4.622 -1.816 1.00 90.19 83 LEU A N 1
ATOM 625 C CA . LEU A 1 83 ? 8.361 -4.181 -1.381 1.00 90.19 83 LEU A CA 1
ATOM 626 C C . LEU A 1 83 ? 9.424 -5.197 -1.801 1.00 90.19 83 LEU A C 1
ATOM 628 O O . LEU A 1 83 ? 10.350 -4.795 -2.497 1.00 90.19 83 LEU A O 1
ATOM 632 N N . ALA A 1 84 ? 9.294 -6.486 -1.475 1.00 91.62 84 ALA A N 1
ATOM 633 C CA . ALA A 1 84 ? 10.297 -7.473 -1.882 1.00 91.62 84 ALA A CA 1
ATOM 634 C C . ALA A 1 84 ? 10.477 -7.540 -3.405 1.00 91.62 84 ALA A C 1
ATOM 636 O O . ALA A 1 84 ? 11.604 -7.590 -3.899 1.00 91.62 84 ALA A O 1
ATOM 637 N N . LEU A 1 85 ? 9.381 -7.444 -4.163 1.00 93.19 85 LEU A N 1
ATOM 638 C CA . LEU A 1 85 ? 9.433 -7.402 -5.623 1.00 93.19 85 LEU A CA 1
ATOM 639 C C . LEU A 1 85 ? 10.187 -6.180 -6.153 1.00 93.19 85 LEU A C 1
ATOM 641 O O . LEU A 1 85 ? 11.041 -6.343 -7.023 1.00 93.19 85 LEU A O 1
ATOM 645 N N . ILE A 1 86 ? 9.934 -4.980 -5.610 1.00 93.06 86 ILE A N 1
ATOM 646 C CA . ILE A 1 86 ? 10.672 -3.764 -5.986 1.00 93.06 86 ILE A CA 1
ATOM 647 C C . ILE A 1 86 ? 12.170 -3.962 -5.745 1.00 93.06 86 ILE A C 1
ATOM 649 O O . ILE A 1 86 ? 12.985 -3.650 -6.612 1.00 93.06 86 ILE A O 1
ATOM 653 N N . HIS A 1 87 ? 12.542 -4.511 -4.589 1.00 92.94 87 HIS A N 1
ATOM 654 C CA . HIS A 1 87 ? 13.941 -4.735 -4.233 1.00 92.94 87 HIS A CA 1
ATOM 655 C C . HIS A 1 87 ? 14.603 -5.759 -5.149 1.00 92.94 87 HIS A C 1
ATOM 657 O O . HIS A 1 87 ? 15.677 -5.487 -5.677 1.00 92.94 87 HIS A O 1
ATOM 663 N N . ASN A 1 88 ? 13.953 -6.891 -5.411 1.00 94.19 88 ASN A N 1
ATOM 664 C CA . ASN A 1 88 ? 14.473 -7.906 -6.322 1.00 94.19 88 ASN A CA 1
ATOM 665 C C . ASN A 1 88 ? 14.583 -7.390 -7.762 1.00 94.19 88 ASN A C 1
ATOM 667 O O . ASN A 1 88 ? 15.556 -7.693 -8.456 1.00 94.19 88 ASN A O 1
ATOM 671 N N . GLN A 1 89 ? 13.617 -6.593 -8.219 1.00 94.38 89 GLN A N 1
ATOM 672 C CA . GLN A 1 89 ? 13.650 -6.021 -9.560 1.00 94.38 89 GLN A CA 1
ATOM 673 C C . GLN A 1 89 ? 14.787 -5.011 -9.707 1.00 94.38 89 GLN A C 1
ATOM 675 O O . GLN A 1 89 ? 15.535 -5.071 -10.678 1.00 94.38 89 GLN A O 1
ATOM 680 N N . VAL A 1 90 ? 14.948 -4.108 -8.743 1.00 94.75 90 VAL A N 1
ATOM 681 C CA . VAL A 1 90 ? 15.993 -3.080 -8.778 1.00 94.75 90 VAL A CA 1
ATOM 682 C C . VAL A 1 90 ? 17.368 -3.699 -8.535 1.00 94.75 90 VAL A C 1
ATOM 684 O O . VAL A 1 90 ? 18.269 -3.575 -9.363 1.00 94.75 90 VAL A O 1
ATOM 687 N N . LEU A 1 91 ? 17.536 -4.373 -7.397 1.00 94.12 91 LEU A N 1
ATOM 688 C CA . LEU A 1 91 ? 18.839 -4.821 -6.916 1.00 94.12 91 LEU A CA 1
ATOM 689 C C . LEU A 1 91 ? 19.308 -6.109 -7.589 1.00 94.12 91 LEU A C 1
ATOM 691 O O . LEU A 1 91 ? 20.509 -6.311 -7.734 1.00 94.12 91 LEU A O 1
ATOM 695 N N . GLY A 1 92 ? 18.376 -6.979 -7.976 1.00 93.12 92 GLY A N 1
ATOM 696 C CA . GLY A 1 92 ? 18.671 -8.230 -8.665 1.00 93.12 92 GLY A CA 1
ATOM 697 C C . GLY A 1 92 ? 18.745 -8.043 -10.173 1.00 93.12 92 GLY A C 1
ATOM 698 O O . GLY A 1 92 ? 19.803 -8.192 -10.781 1.00 93.12 92 GLY A O 1
ATOM 699 N N . ASN A 1 93 ? 17.614 -7.696 -10.785 1.00 92.50 93 ASN A N 1
ATOM 700 C CA . ASN A 1 93 ? 17.508 -7.675 -12.243 1.00 92.50 93 ASN A CA 1
ATOM 701 C C . ASN A 1 93 ? 18.141 -6.437 -12.881 1.00 92.50 93 ASN A C 1
ATOM 703 O O . ASN A 1 93 ? 18.977 -6.580 -13.767 1.00 92.50 93 ASN A O 1
ATOM 707 N N . GLN A 1 94 ? 17.737 -5.232 -12.473 1.00 93.19 94 GLN A N 1
ATOM 708 C CA . GLN A 1 94 ? 18.154 -3.991 -13.137 1.00 93.19 94 GLN A CA 1
ATOM 709 C C . GLN A 1 94 ? 19.627 -3.659 -12.885 1.00 93.19 94 GLN A C 1
ATOM 711 O O . GLN A 1 94 ? 20.282 -3.149 -13.789 1.00 93.19 94 GLN A O 1
ATOM 716 N N . LEU A 1 95 ? 20.169 -3.990 -11.706 1.00 93.12 95 LEU A N 1
ATOM 717 C CA . LEU A 1 95 ? 21.617 -3.926 -11.457 1.00 93.12 95 LEU A CA 1
ATOM 718 C C . LEU A 1 95 ? 22.410 -5.063 -12.119 1.00 93.12 95 LEU A C 1
ATOM 720 O O . LEU A 1 95 ? 23.627 -4.950 -12.237 1.00 93.12 95 LEU A O 1
ATOM 724 N N . GLY A 1 96 ? 21.751 -6.146 -12.543 1.00 92.50 96 GLY A N 1
ATOM 725 C CA . GLY A 1 96 ? 22.408 -7.286 -13.183 1.00 92.50 96 GLY A CA 1
ATOM 726 C C . GLY A 1 96 ? 23.111 -8.253 -12.223 1.00 92.50 96 GLY A C 1
ATOM 727 O O . GLY A 1 96 ? 24.054 -8.921 -12.640 1.00 92.50 96 GLY A O 1
ATOM 728 N N . PHE A 1 97 ? 22.654 -8.362 -10.971 1.00 93.38 97 PHE A N 1
ATOM 729 C CA . PHE A 1 97 ? 23.196 -9.276 -9.955 1.00 93.38 97 PHE A CA 1
ATOM 730 C C . PHE A 1 97 ? 22.117 -10.223 -9.413 1.00 93.38 97 PHE A C 1
ATOM 732 O O . PHE A 1 97 ? 21.520 -9.944 -8.372 1.00 93.38 97 PHE A O 1
ATOM 739 N N . PRO A 1 98 ? 21.848 -11.372 -10.056 1.00 92.56 98 PRO A N 1
ATOM 740 C CA . PRO A 1 98 ? 20.870 -12.345 -9.565 1.00 92.56 98 PRO A CA 1
ATOM 741 C C . PRO A 1 98 ? 21.115 -12.820 -8.120 1.00 92.56 98 PRO A C 1
ATOM 743 O O . PRO A 1 98 ? 20.177 -13.222 -7.438 1.00 92.56 98 PRO A O 1
ATOM 746 N N . GLU A 1 99 ? 22.347 -12.732 -7.612 1.00 92.31 99 GLU A N 1
ATOM 747 C CA . GLU A 1 99 ? 22.707 -13.072 -6.227 1.00 92.31 99 GLU A CA 1
ATOM 748 C C . GLU A 1 99 ? 22.113 -12.094 -5.194 1.00 92.31 99 GLU A C 1
ATOM 750 O O . GLU A 1 99 ? 22.051 -12.388 -3.996 1.00 92.31 99 GLU A O 1
ATOM 755 N N . ASN A 1 100 ? 21.653 -10.923 -5.643 1.00 93.50 100 ASN A N 1
ATOM 756 C CA . ASN A 1 100 ? 20.944 -9.959 -4.808 1.00 93.50 100 ASN A CA 1
ATOM 757 C C . ASN A 1 100 ? 19.475 -10.339 -4.574 1.00 93.50 100 ASN A C 1
ATOM 759 O O . ASN A 1 100 ? 18.847 -9.731 -3.711 1.00 93.50 100 ASN A O 1
ATOM 763 N N . LEU A 1 101 ? 18.923 -11.327 -5.290 1.00 92.88 101 LEU A N 1
ATOM 764 C CA . LEU A 1 101 ? 17.540 -11.764 -5.087 1.00 92.88 101 LEU A CA 1
ATOM 765 C C . LEU A 1 101 ? 17.334 -12.301 -3.658 1.00 92.88 101 LEU A C 1
ATOM 767 O O . LEU A 1 101 ? 18.205 -12.953 -3.071 1.00 92.88 101 LEU A O 1
ATOM 771 N N . ARG A 1 102 ? 16.173 -11.997 -3.079 1.00 91.38 102 ARG A N 1
ATOM 772 C CA . ARG A 1 102 ? 15.750 -12.384 -1.726 1.00 91.38 102 ARG A CA 1
ATOM 773 C C . ARG A 1 102 ? 14.346 -13.001 -1.751 1.00 91.38 102 ARG A C 1
ATOM 775 O O . ARG A 1 102 ? 13.630 -12.825 -2.739 1.00 91.38 102 ARG A O 1
ATOM 782 N N . PRO A 1 103 ? 13.948 -13.746 -0.701 1.00 90.31 103 PRO A N 1
ATOM 783 C CA . PRO A 1 103 ? 12.606 -14.311 -0.606 1.00 90.31 103 PRO A CA 1
ATOM 784 C C . PRO A 1 103 ? 11.516 -13.245 -0.726 1.00 90.31 103 PRO A C 1
ATOM 786 O O . PRO A 1 103 ? 11.671 -12.130 -0.230 1.00 90.31 103 PRO A O 1
ATOM 789 N N . VAL A 1 104 ? 10.416 -13.628 -1.365 1.00 92.12 104 VAL A N 1
ATOM 790 C CA . VAL A 1 104 ? 9.216 -12.813 -1.543 1.00 92.12 104 VAL A CA 1
ATOM 791 C C . VAL A 1 104 ? 8.096 -13.523 -0.783 1.00 92.12 104 VAL A C 1
ATOM 793 O O . VAL A 1 104 ? 7.443 -14.423 -1.305 1.00 92.12 104 VAL A O 1
ATOM 796 N N . ASP A 1 105 ? 7.987 -13.237 0.512 1.00 92.19 105 ASP A N 1
ATOM 797 C CA . ASP A 1 105 ? 7.270 -14.062 1.492 1.00 92.19 105 ASP A CA 1
ATOM 798 C C . ASP A 1 105 ? 6.335 -13.273 2.418 1.00 92.19 105 ASP A C 1
ATOM 800 O O . ASP A 1 105 ? 5.663 -13.868 3.263 1.00 92.19 105 ASP A O 1
ATOM 804 N N . ALA A 1 106 ? 6.211 -11.959 2.214 1.00 93.56 106 ALA A N 1
ATOM 805 C CA . ALA A 1 106 ? 5.378 -11.071 3.016 1.00 93.56 106 ALA A CA 1
ATOM 806 C C . ALA A 1 106 ? 4.229 -10.437 2.207 1.00 93.56 106 ALA A C 1
ATOM 808 O O . ALA A 1 106 ? 4.168 -9.210 2.070 1.00 93.56 106 ALA A O 1
ATOM 809 N N . PRO A 1 107 ? 3.288 -11.225 1.649 1.00 93.50 107 PRO A N 1
ATOM 810 C CA . PRO A 1 107 ? 2.249 -10.659 0.813 1.00 93.50 107 PRO A CA 1
ATOM 811 C C . PRO A 1 107 ? 1.327 -9.730 1.603 1.00 93.50 107 PRO A C 1
ATOM 813 O O . PRO A 1 107 ? 0.599 -10.143 2.511 1.00 93.50 107 PRO A O 1
ATOM 816 N N . VAL A 1 108 ? 1.294 -8.461 1.210 1.00 93.31 108 VAL A N 1
ATOM 817 C CA . VAL A 1 108 ? 0.403 -7.457 1.784 1.00 93.31 108 VAL A CA 1
ATOM 818 C C . VAL A 1 108 ? -0.749 -7.175 0.837 1.00 93.31 108 VAL A C 1
ATOM 820 O O . VAL A 1 108 ? -0.646 -7.271 -0.380 1.00 93.31 108 VAL A O 1
ATOM 823 N N . LYS A 1 109 ? -1.886 -6.810 1.402 1.00 93.19 109 LYS A N 1
ATOM 824 C CA . LYS A 1 109 ? -3.049 -6.352 0.662 1.00 93.19 109 LYS A CA 1
ATOM 825 C C . LYS A 1 109 ? -2.801 -4.946 0.123 1.00 93.19 109 LYS A C 1
ATOM 827 O O . LYS A 1 109 ? -2.260 -4.106 0.842 1.00 93.19 109 LYS A O 1
ATOM 832 N N . TYR A 1 110 ? -3.273 -4.626 -1.080 1.00 90.25 110 TYR A N 1
ATOM 833 C CA . TYR A 1 110 ? -3.308 -3.227 -1.515 1.00 90.25 110 TYR A CA 1
ATOM 834 C C . TYR A 1 110 ? -4.118 -2.387 -0.520 1.00 90.25 110 TYR A C 1
ATOM 836 O O . TYR A 1 110 ? -5.229 -2.755 -0.135 1.00 90.25 110 TYR A O 1
ATOM 844 N N . SER A 1 111 ? -3.560 -1.262 -0.076 1.00 87.00 111 SER A N 1
ATOM 845 C CA . SER A 1 111 ? -4.300 -0.310 0.758 1.00 87.00 111 SER A CA 1
ATOM 846 C C . SER A 1 111 ? -5.421 0.347 -0.051 1.00 87.00 111 SER A C 1
ATOM 848 O O . SER A 1 111 ? -5.331 0.472 -1.273 1.00 87.00 111 SER A O 1
ATOM 850 N N . PHE A 1 112 ? -6.470 0.809 0.629 1.00 90.12 112 PHE A N 1
ATOM 851 C CA . PHE A 1 112 ? -7.394 1.758 0.013 1.00 90.12 112 PHE A CA 1
ATOM 852 C C . PHE A 1 112 ? -6.643 3.047 -0.360 1.00 90.12 112 PHE A C 1
ATOM 854 O O . PHE A 1 112 ? -5.636 3.391 0.264 1.00 90.12 112 PHE A O 1
ATOM 861 N N . THR A 1 113 ? -7.123 3.762 -1.376 1.00 91.12 113 THR A N 1
ATOM 862 C CA . THR A 1 113 ? -6.413 4.922 -1.938 1.00 91.12 113 THR A CA 1
ATOM 863 C C . THR A 1 113 ? -7.090 6.266 -1.677 1.00 91.12 113 THR A C 1
ATOM 865 O O . THR A 1 113 ? -6.483 7.309 -1.927 1.00 91.12 113 THR A O 1
ATOM 868 N N . TRP A 1 114 ? -8.310 6.278 -1.127 1.00 91.69 114 TRP A N 1
ATOM 869 C CA . TRP A 1 114 ? -8.931 7.519 -0.661 1.00 91.69 114 TRP A CA 1
ATOM 870 C C . TRP A 1 114 ? -8.142 8.130 0.500 1.00 91.69 114 TRP A C 1
ATOM 872 O O . TRP A 1 114 ? -7.594 7.420 1.342 1.00 91.69 114 TRP A O 1
ATOM 882 N N . ASN A 1 115 ? -8.086 9.462 0.545 1.00 89.56 115 ASN A N 1
ATOM 883 C CA . ASN A 1 115 ? -7.341 10.240 1.541 1.00 89.56 115 ASN A CA 1
ATOM 884 C C . ASN A 1 115 ? -5.827 9.934 1.652 1.00 89.56 115 ASN A C 1
ATOM 886 O O . ASN A 1 115 ? -5.170 10.450 2.559 1.00 89.56 115 ASN A O 1
ATOM 890 N N . ILE A 1 116 ? -5.235 9.135 0.753 1.00 91.00 116 ILE A N 1
ATOM 891 C CA . ILE A 1 116 ? -3.789 8.862 0.771 1.00 91.00 116 ILE A CA 1
ATOM 892 C C . ILE A 1 116 ? -2.964 10.134 0.526 1.00 91.00 116 ILE A C 1
ATOM 894 O O . ILE A 1 116 ? -2.062 10.380 1.325 1.00 91.00 116 ILE A O 1
ATOM 898 N N . PRO A 1 117 ? -3.275 10.998 -0.463 1.00 92.25 117 PRO A N 1
ATOM 899 C CA . PRO A 1 117 ? -2.559 12.268 -0.622 1.00 92.25 117 PRO A CA 1
ATOM 900 C C . PRO A 1 117 ? -2.733 13.211 0.576 1.00 92.25 117 PRO A C 1
ATOM 902 O O . PRO A 1 117 ? -1.916 14.089 0.817 1.00 92.25 117 PRO A O 1
ATOM 905 N N . GLN A 1 118 ? -3.798 13.053 1.355 1.00 92.56 118 GLN A N 1
ATOM 906 C CA . GLN A 1 118 ? -4.032 13.836 2.562 1.00 92.56 118 GLN A CA 1
ATOM 907 C C . GLN A 1 118 ? -3.389 13.208 3.800 1.00 92.56 118 GLN A C 1
ATOM 909 O O . GLN A 1 118 ? -3.397 13.837 4.852 1.00 92.56 118 GLN A O 1
ATOM 914 N N . SER A 1 119 ? -2.837 11.998 3.709 1.00 92.31 119 SER A N 1
ATOM 915 C CA . SER A 1 119 ? -2.230 11.287 4.833 1.00 92.31 119 SER A CA 1
ATOM 916 C C . SER A 1 119 ? -0.768 11.673 5.017 1.00 92.31 119 SER A C 1
ATOM 918 O O . SER A 1 119 ? -0.014 11.775 4.055 1.00 92.31 119 SER A O 1
ATOM 920 N N . ALA A 1 120 ? -0.340 11.833 6.271 1.00 91.69 120 ALA A N 1
ATOM 921 C CA . ALA A 1 120 ? 1.053 12.123 6.599 1.00 91.69 120 ALA A CA 1
ATOM 922 C C . ALA A 1 120 ? 1.973 10.971 6.172 1.00 91.69 120 ALA A C 1
ATOM 924 O O . ALA A 1 120 ? 3.119 11.209 5.798 1.00 91.69 120 ALA A O 1
ATOM 925 N N . TRP A 1 121 ? 1.443 9.747 6.181 1.00 90.56 121 TRP A N 1
ATOM 926 C CA . TRP A 1 121 ? 2.153 8.513 5.872 1.00 90.56 121 TRP A CA 1
ATOM 927 C C . TRP A 1 121 ? 1.342 7.640 4.921 1.00 90.56 121 TRP A C 1
ATOM 929 O O . TRP A 1 121 ? 0.148 7.397 5.145 1.00 90.56 121 TRP A O 1
ATOM 939 N N . ALA A 1 122 ? 2.013 7.111 3.902 1.00 89.62 122 ALA A N 1
ATOM 940 C CA . ALA A 1 122 ? 1.481 6.083 3.018 1.00 89.62 122 ALA A CA 1
ATOM 941 C C . ALA A 1 122 ? 2.113 4.713 3.318 1.00 89.62 122 ALA A C 1
ATOM 943 O O . ALA A 1 122 ? 3.062 4.613 4.097 1.00 89.62 122 ALA A O 1
ATOM 944 N N . GLN A 1 123 ? 1.578 3.672 2.669 1.00 89.25 123 GLN A N 1
ATOM 945 C CA . GLN A 1 123 ? 1.909 2.256 2.886 1.00 89.25 123 GLN A CA 1
ATOM 946 C C . GLN A 1 123 ? 1.496 1.732 4.269 1.00 89.25 123 GLN A C 1
ATOM 948 O O . GLN A 1 123 ? 1.153 2.493 5.177 1.00 89.25 123 GLN A O 1
ATOM 953 N N . TRP A 1 124 ? 1.514 0.407 4.426 1.00 92.19 124 TRP A N 1
ATOM 954 C CA . TRP A 1 124 ? 1.187 -0.242 5.696 1.00 92.19 124 TRP A CA 1
ATOM 955 C C . TRP A 1 124 ? 2.222 0.033 6.781 1.00 92.19 124 TRP A C 1
ATOM 957 O O . TRP A 1 124 ? 1.839 0.187 7.935 1.00 92.19 124 TRP A O 1
ATOM 967 N N . SER A 1 125 ? 3.501 0.151 6.419 1.00 89.00 125 SER A N 1
ATOM 968 C CA . SER A 1 125 ? 4.586 0.465 7.355 1.00 89.00 125 SER A CA 1
ATOM 969 C C . SER A 1 125 ? 4.654 1.944 7.746 1.00 89.00 125 SER A C 1
ATOM 971 O O . SER A 1 125 ? 5.321 2.297 8.712 1.00 89.00 125 SER A O 1
ATOM 973 N N . GLY A 1 126 ? 3.968 2.825 7.007 1.00 88.44 126 GLY A N 1
ATOM 974 C CA . GLY A 1 126 ? 3.989 4.262 7.261 1.00 88.44 126 GLY A CA 1
ATOM 975 C C . GLY A 1 126 ? 5.362 4.903 7.038 1.00 88.44 126 GLY A C 1
ATOM 976 O O . GLY A 1 126 ? 5.789 5.701 7.861 1.00 88.44 126 GLY A O 1
ATOM 977 N N . MET A 1 127 ? 6.067 4.542 5.958 1.00 81.94 127 MET A N 1
ATOM 978 C CA . MET A 1 127 ? 7.455 4.977 5.716 1.00 81.94 127 MET A CA 1
ATOM 979 C C . MET A 1 127 ? 7.618 6.051 4.634 1.00 81.94 127 MET A C 1
ATOM 981 O O . MET A 1 127 ? 8.560 6.835 4.705 1.00 81.94 127 MET A O 1
ATOM 985 N N . LEU A 1 128 ? 6.741 6.091 3.624 1.00 85.69 128 LEU A N 1
ATOM 986 C CA . LEU A 1 128 ? 6.940 6.915 2.425 1.00 85.69 128 LEU A CA 1
ATOM 987 C C . LEU A 1 128 ? 5.883 8.027 2.318 1.00 85.69 128 LEU A C 1
ATOM 989 O O . LEU A 1 128 ? 4.795 7.784 1.792 1.00 85.69 128 LEU A O 1
ATOM 993 N N . PRO A 1 129 ? 6.172 9.240 2.831 1.00 87.69 129 PRO A N 1
ATOM 994 C CA . PRO A 1 129 ? 5.252 10.376 2.769 1.00 87.69 129 PRO A CA 1
ATOM 995 C C . PRO A 1 129 ? 5.248 11.081 1.401 1.00 87.69 129 PRO A C 1
ATOM 997 O O . PRO A 1 129 ? 4.252 11.705 1.043 1.00 87.69 129 PRO A O 1
ATOM 1000 N N . ASP A 1 130 ? 6.346 10.995 0.644 1.00 91.50 130 ASP A N 1
ATOM 1001 C CA . ASP A 1 130 ? 6.497 11.639 -0.664 1.00 91.50 130 ASP A CA 1
ATOM 1002 C C . ASP A 1 130 ? 5.892 10.761 -1.781 1.00 91.50 130 ASP A C 1
ATOM 1004 O O . ASP A 1 130 ? 6.377 9.644 -2.015 1.00 91.50 130 ASP A O 1
ATOM 1008 N N . PRO A 1 131 ? 4.849 11.231 -2.492 1.00 92.25 131 PRO A N 1
ATOM 1009 C CA . PRO A 1 131 ? 4.203 10.456 -3.545 1.00 92.25 131 PRO A CA 1
ATOM 1010 C C . PRO A 1 131 ? 5.092 10.207 -4.762 1.00 92.25 131 PRO A C 1
ATOM 1012 O O . PRO A 1 131 ? 4.878 9.201 -5.437 1.00 92.25 131 PRO A O 1
ATOM 1015 N N . ILE A 1 132 ? 6.090 11.054 -5.041 1.00 92.25 132 ILE A N 1
ATOM 1016 C CA . ILE A 1 132 ? 7.022 10.794 -6.142 1.00 92.25 132 ILE A CA 1
ATOM 1017 C C . ILE A 1 132 ? 7.852 9.560 -5.824 1.00 92.25 132 ILE A C 1
ATOM 1019 O O . ILE A 1 132 ? 7.827 8.607 -6.596 1.00 92.25 132 ILE A O 1
ATOM 1023 N N . LEU A 1 133 ? 8.507 9.528 -4.660 1.00 89.69 133 LEU A N 1
ATOM 1024 C CA . LEU A 1 133 ? 9.297 8.367 -4.242 1.00 89.69 133 LEU A CA 1
ATOM 1025 C C . LEU A 1 133 ? 8.444 7.098 -4.178 1.00 89.69 133 LEU A C 1
ATOM 1027 O O . LEU A 1 133 ? 8.870 6.045 -4.645 1.00 89.69 133 LEU A O 1
ATOM 1031 N N . ARG A 1 134 ? 7.220 7.209 -3.648 1.00 91.06 134 ARG A N 1
ATOM 1032 C CA . ARG A 1 134 ? 6.278 6.090 -3.541 1.00 91.06 134 ARG A CA 1
ATOM 1033 C C . ARG A 1 134 ? 5.875 5.535 -4.911 1.00 91.06 134 ARG A C 1
ATOM 1035 O O . ARG A 1 134 ? 6.016 4.342 -5.149 1.00 91.06 134 ARG A O 1
ATOM 1042 N N . ASN A 1 135 ? 5.341 6.382 -5.792 1.00 92.62 135 ASN A N 1
ATOM 1043 C CA . ASN A 1 135 ? 4.736 5.945 -7.054 1.00 92.62 135 ASN A CA 1
ATOM 1044 C C . ASN A 1 135 ? 5.793 5.612 -8.115 1.00 92.62 135 ASN A C 1
ATOM 1046 O O . ASN A 1 135 ? 5.629 4.655 -8.867 1.00 92.62 135 ASN A O 1
ATOM 1050 N N . ALA A 1 136 ? 6.878 6.388 -8.178 1.00 92.44 136 ALA A N 1
ATOM 1051 C CA . ALA A 1 136 ? 7.972 6.121 -9.102 1.00 92.44 136 ALA A CA 1
ATOM 1052 C C . ALA A 1 136 ? 8.769 4.878 -8.689 1.00 92.44 136 ALA A C 1
ATOM 1054 O O . ALA A 1 136 ? 9.134 4.084 -9.553 1.00 92.44 136 ALA A O 1
ATOM 1055 N N . GLY A 1 137 ? 8.979 4.669 -7.382 1.00 91.19 137 GLY A N 1
ATOM 1056 C CA . GLY A 1 137 ? 9.607 3.456 -6.855 1.00 91.19 137 GLY A CA 1
ATOM 1057 C C . GLY A 1 137 ? 8.839 2.188 -7.226 1.00 91.19 137 GLY A C 1
ATOM 1058 O O . GLY A 1 137 ? 9.444 1.237 -7.714 1.00 91.19 137 GLY A O 1
ATOM 1059 N N . GLU A 1 138 ? 7.509 2.204 -7.087 1.00 90.88 138 GLU A N 1
ATOM 1060 C CA . GLU A 1 138 ? 6.640 1.107 -7.541 1.00 90.88 138 GLU A CA 1
ATOM 1061 C C . GLU A 1 138 ? 6.808 0.851 -9.046 1.00 90.88 138 GLU A C 1
ATOM 1063 O O . GLU A 1 138 ? 7.040 -0.280 -9.461 1.00 90.88 138 GLU A O 1
ATOM 1068 N N . ALA A 1 139 ? 6.747 1.897 -9.880 1.00 93.62 139 ALA A N 1
ATOM 1069 C CA . ALA A 1 139 ? 6.859 1.743 -11.330 1.00 93.62 139 ALA A CA 1
ATOM 1070 C C . ALA A 1 139 ? 8.192 1.096 -11.748 1.00 93.62 139 ALA A C 1
ATOM 1072 O O . ALA A 1 139 ? 8.196 0.198 -12.594 1.00 93.62 139 ALA A O 1
ATOM 1073 N N . VAL A 1 140 ? 9.302 1.515 -11.131 1.00 92.38 140 VAL A N 1
ATOM 1074 C CA . VAL A 1 140 ? 10.642 0.941 -11.351 1.00 92.38 140 VAL A CA 1
ATOM 1075 C C . VAL A 1 140 ? 10.736 -0.501 -10.865 1.00 92.38 140 VAL A C 1
ATOM 1077 O O . VAL A 1 140 ? 11.364 -1.326 -11.524 1.00 92.38 140 VAL A O 1
ATOM 1080 N N . GLY A 1 141 ? 10.086 -0.826 -9.750 1.00 87.81 141 GLY A N 1
ATOM 1081 C CA . GLY A 1 141 ? 10.081 -2.173 -9.190 1.00 87.81 141 GLY A CA 1
ATOM 1082 C C . GLY A 1 141 ? 9.211 -3.194 -9.924 1.00 87.81 141 GLY A C 1
ATOM 1083 O O . GLY A 1 141 ? 9.230 -4.373 -9.570 1.00 87.81 141 GLY A O 1
ATOM 1084 N N . VAL A 1 142 ? 8.474 -2.772 -10.955 1.00 85.94 142 VAL A N 1
ATOM 1085 C CA . VAL A 1 142 ? 7.678 -3.673 -11.796 1.00 85.94 142 VAL A CA 1
ATOM 1086 C C . VAL A 1 142 ? 8.135 -3.592 -13.256 1.00 85.94 142 VAL A C 1
ATOM 1088 O O . VAL A 1 142 ? 8.973 -4.390 -13.674 1.00 85.94 142 VAL A O 1
ATOM 1091 N N . PHE A 1 143 ? 7.634 -2.630 -14.042 1.00 86.69 143 PHE A N 1
ATOM 1092 C CA . PHE A 1 143 ? 7.795 -2.639 -15.507 1.00 86.69 143 PHE A CA 1
ATOM 1093 C C . PHE A 1 143 ? 8.526 -1.436 -16.107 1.00 86.69 143 PHE A C 1
ATOM 1095 O O . PHE A 1 143 ? 8.878 -1.491 -17.288 1.00 86.69 143 PHE A O 1
ATOM 1102 N N . ALA A 1 144 ? 8.775 -0.359 -15.355 1.00 92.44 144 ALA A N 1
ATOM 1103 C CA . ALA A 1 144 ? 9.623 0.708 -15.874 1.00 92.44 144 ALA A CA 1
ATOM 1104 C C . ALA A 1 144 ? 11.055 0.174 -15.992 1.00 92.44 144 ALA A C 1
ATOM 1106 O O . ALA A 1 144 ? 11.654 -0.266 -15.011 1.00 92.44 144 ALA A O 1
ATOM 1107 N N . LYS A 1 145 ? 11.585 0.175 -17.215 1.00 91.00 145 LYS A N 1
ATOM 1108 C CA . LYS A 1 145 ? 12.963 -0.230 -17.479 1.00 91.00 145 LYS A CA 1
ATOM 1109 C C . LYS A 1 145 ? 13.863 0.911 -17.047 1.00 91.00 145 LYS A C 1
ATOM 1111 O O . LYS A 1 145 ? 13.602 2.046 -17.434 1.00 91.00 145 LYS A O 1
ATOM 1116 N N . THR A 1 146 ? 14.903 0.596 -16.292 1.00 94.62 146 THR A N 1
ATOM 1117 C CA . THR A 1 146 ? 15.899 1.560 -15.828 1.00 94.62 146 THR A CA 1
ATOM 1118 C C . THR A 1 146 ? 17.273 0.937 -16.004 1.00 94.62 146 THR A C 1
ATOM 1120 O O . THR A 1 146 ? 17.504 -0.172 -15.523 1.00 94.62 146 THR A O 1
ATOM 1123 N N . ASP A 1 147 ? 18.169 1.622 -16.709 1.00 95.94 147 ASP A N 1
ATOM 1124 C CA . ASP A 1 147 ? 19.558 1.191 -16.836 1.00 95.94 147 ASP A CA 1
ATOM 1125 C C . ASP A 1 147 ? 20.317 1.533 -15.552 1.00 95.94 147 ASP A C 1
ATOM 1127 O O . ASP A 1 147 ? 20.530 2.704 -15.236 1.00 95.94 147 ASP A O 1
ATOM 1131 N N . LEU A 1 148 ? 20.716 0.504 -14.804 1.00 95.88 148 LEU A N 1
ATOM 1132 C CA . LEU A 1 148 ? 21.575 0.626 -13.624 1.00 95.88 148 LEU A CA 1
ATOM 1133 C C . LEU A 1 148 ? 22.955 -0.029 -13.836 1.00 95.88 148 LEU A C 1
ATOM 1135 O O . LEU A 1 148 ? 23.698 -0.246 -12.880 1.00 95.88 148 LEU A O 1
ATOM 1139 N N . THR A 1 149 ? 23.293 -0.352 -15.087 1.00 95.50 149 THR A N 1
ATOM 1140 C CA . THR A 1 149 ? 24.481 -1.133 -15.470 1.00 95.50 149 THR A CA 1
ATOM 1141 C C . THR A 1 149 ? 25.521 -0.318 -16.227 1.00 95.50 149 THR A C 1
ATOM 1143 O O . THR A 1 149 ? 26.716 -0.603 -16.119 1.00 95.50 149 THR A O 1
ATOM 1146 N N . SER A 1 150 ? 25.095 0.708 -16.968 1.00 96.94 150 SER A N 1
ATOM 1147 C CA . SER A 1 150 ? 26.006 1.593 -17.691 1.00 96.94 150 SER A CA 1
ATOM 1148 C C . SER A 1 150 ? 27.010 2.273 -16.748 1.00 96.94 150 SER A C 1
ATOM 1150 O O . SER A 1 150 ? 26.670 2.643 -15.624 1.00 96.94 150 SER A O 1
ATOM 1152 N N . PRO A 1 151 ? 28.269 2.480 -17.174 1.00 94.56 151 PRO A N 1
ATOM 1153 C CA . PRO A 1 151 ? 29.336 2.909 -16.268 1.00 94.56 151 PRO A CA 1
ATOM 1154 C C . PRO A 1 151 ? 29.175 4.352 -15.772 1.00 94.56 151 PRO A C 1
ATOM 1156 O O . PRO A 1 151 ? 29.658 4.693 -14.695 1.00 94.56 151 PRO A O 1
ATOM 1159 N N . THR A 1 152 ? 28.520 5.218 -16.549 1.00 94.75 152 THR A N 1
ATOM 1160 C CA . THR A 1 152 ? 28.333 6.639 -16.226 1.00 94.75 152 THR A CA 1
ATOM 1161 C C . THR A 1 152 ? 26.985 7.138 -16.733 1.00 94.75 152 THR A C 1
ATOM 1163 O O . THR A 1 152 ? 26.412 6.556 -17.654 1.00 94.75 152 THR A O 1
ATOM 1166 N N . VAL A 1 153 ? 26.511 8.266 -16.190 1.00 94.38 153 VAL A N 1
ATOM 1167 C CA . VAL A 1 153 ? 25.279 8.930 -16.664 1.00 94.38 153 VAL A CA 1
ATOM 1168 C C . VAL A 1 153 ? 25.371 9.283 -18.151 1.00 94.38 153 VAL A C 1
ATOM 1170 O O . VAL A 1 153 ? 24.420 9.084 -18.894 1.00 94.38 153 VAL A O 1
ATOM 1173 N N . ALA A 1 154 ? 26.539 9.735 -18.622 1.00 94.56 154 ALA A N 1
ATOM 1174 C CA . ALA A 1 154 ? 26.750 10.056 -20.035 1.00 94.56 154 ALA A CA 1
ATOM 1175 C C . ALA A 1 154 ? 26.687 8.825 -20.960 1.00 94.56 154 ALA A C 1
ATOM 1177 O O . ALA A 1 154 ? 26.411 8.972 -22.147 1.00 94.56 154 ALA A O 1
ATOM 1178 N N . ALA A 1 155 ? 26.952 7.628 -20.428 1.00 96.81 155 ALA A N 1
ATOM 1179 C CA . ALA A 1 155 ? 26.865 6.369 -21.162 1.00 96.81 155 ALA A CA 1
ATOM 1180 C C . ALA A 1 155 ? 25.457 5.741 -21.143 1.00 96.81 155 ALA A C 1
ATOM 1182 O O . ALA A 1 155 ? 25.267 4.722 -21.798 1.00 96.81 155 ALA A O 1
ATOM 1183 N N . GLY A 1 156 ? 24.500 6.333 -20.418 1.00 96.12 156 GLY A N 1
ATOM 1184 C CA . GLY A 1 156 ? 23.122 5.841 -20.306 1.00 96.12 156 GLY A CA 1
ATOM 1185 C C . GLY A 1 156 ? 22.719 5.378 -18.905 1.00 96.12 156 GLY A C 1
ATOM 1186 O O . GLY A 1 156 ? 21.580 4.965 -18.710 1.00 96.12 156 GLY A O 1
ATOM 1187 N N . LEU A 1 157 ? 23.601 5.463 -17.896 1.00 96.88 157 LEU A N 1
ATOM 1188 C CA . LEU A 1 157 ? 23.211 5.137 -16.519 1.00 96.88 157 LEU A CA 1
ATOM 1189 C C . LEU A 1 157 ? 22.063 6.052 -16.091 1.00 96.88 157 LEU A C 1
ATOM 1191 O O . LEU A 1 157 ? 22.176 7.272 -16.221 1.00 96.88 157 LEU A O 1
ATOM 1195 N N . PHE A 1 158 ? 21.007 5.453 -15.541 1.00 96.62 158 PHE A N 1
ATOM 1196 C CA . PHE A 1 158 ? 19.730 6.077 -15.196 1.00 96.62 158 PHE A CA 1
ATOM 1197 C C . PHE A 1 158 ? 18.790 6.395 -16.365 1.00 96.62 158 PHE A C 1
ATOM 1199 O O . PHE A 1 158 ? 17.724 6.967 -16.127 1.00 96.62 158 PHE A O 1
ATOM 1206 N N . ASP A 1 159 ? 19.098 5.996 -17.601 1.00 96.31 159 ASP A N 1
ATOM 1207 C CA . ASP A 1 159 ? 18.101 6.046 -18.669 1.00 96.31 159 ASP A CA 1
ATOM 1208 C C . ASP A 1 159 ? 16.921 5.136 -18.323 1.00 96.31 159 ASP A C 1
ATOM 1210 O O . ASP A 1 159 ? 17.085 3.981 -17.921 1.00 96.31 159 ASP A O 1
ATOM 1214 N N . SER A 1 160 ? 15.709 5.679 -18.440 1.00 95.69 160 SER A N 1
ATOM 1215 C CA . SER A 1 160 ? 14.505 5.012 -17.963 1.00 95.69 160 SER A CA 1
ATOM 1216 C C . SER A 1 160 ? 13.291 5.265 -18.848 1.00 95.69 160 SER A C 1
ATOM 1218 O O . SER A 1 160 ? 13.175 6.295 -19.513 1.00 95.69 160 SER A O 1
ATOM 1220 N N . THR A 1 161 ? 12.352 4.318 -18.826 1.00 95.12 161 THR A N 1
ATOM 1221 C CA . THR A 1 161 ? 11.025 4.438 -19.451 1.00 95.12 161 THR A CA 1
ATOM 1222 C C . THR A 1 161 ? 9.964 4.984 -18.489 1.00 95.12 161 THR A C 1
ATOM 1224 O O . THR A 1 161 ? 8.768 4.816 -18.732 1.00 95.12 161 THR A O 1
ATOM 1227 N N . LEU A 1 162 ? 10.372 5.560 -17.359 1.00 95.12 162 LEU A N 1
ATOM 1228 C CA . LEU A 1 162 ? 9.479 6.074 -16.328 1.00 95.12 162 LEU A CA 1
ATOM 1229 C C . LEU A 1 162 ? 8.635 7.258 -16.839 1.00 95.12 162 LEU A C 1
ATOM 1231 O O . LEU A 1 162 ? 9.161 8.305 -17.207 1.00 95.12 162 LEU A O 1
ATOM 1235 N N . ASP A 1 163 ? 7.305 7.129 -16.809 1.00 95.69 163 ASP A N 1
ATOM 1236 C CA . ASP A 1 163 ? 6.396 8.235 -17.145 1.00 95.69 163 ASP A CA 1
ATOM 1237 C C . ASP A 1 163 ? 6.105 9.105 -15.914 1.00 95.69 163 ASP A C 1
ATOM 1239 O O . ASP A 1 163 ? 5.079 8.975 -15.238 1.00 95.69 163 ASP A O 1
ATOM 1243 N N . MET A 1 164 ? 7.020 10.030 -15.624 1.00 95.12 164 MET A N 1
ATOM 1244 C CA . MET A 1 164 ? 6.885 10.944 -14.488 1.00 95.12 164 MET A CA 1
ATOM 1245 C C . MET A 1 164 ? 5.668 11.873 -14.594 1.00 95.12 164 MET A C 1
ATOM 1247 O O . MET A 1 164 ? 5.044 12.185 -13.578 1.00 95.12 164 MET A O 1
ATOM 1251 N N . ARG A 1 165 ? 5.278 12.301 -15.805 1.00 95.94 165 ARG A N 1
ATOM 1252 C CA . ARG A 1 165 ? 4.068 13.128 -15.982 1.00 95.94 165 ARG A CA 1
ATOM 1253 C C . ARG A 1 165 ? 2.813 12.312 -15.693 1.00 95.94 165 ARG A C 1
ATOM 1255 O O . ARG A 1 165 ? 1.902 12.817 -15.035 1.00 95.94 165 ARG A O 1
ATOM 1262 N N . GLY A 1 166 ? 2.778 11.060 -16.143 1.00 96.06 166 GLY A N 1
ATOM 1263 C CA . GLY A 1 166 ? 1.732 10.099 -15.810 1.00 96.06 166 GLY A CA 1
ATOM 1264 C C . GLY A 1 166 ? 1.618 9.867 -14.305 1.00 96.06 166 GLY A C 1
ATOM 1265 O O . GLY A 1 166 ? 0.513 9.917 -13.768 1.00 96.06 166 GLY A O 1
ATOM 1266 N N . ILE A 1 167 ? 2.746 9.710 -13.605 1.00 95.19 167 ILE A N 1
ATOM 1267 C CA . ILE A 1 167 ? 2.790 9.554 -12.142 1.00 95.19 167 ILE A CA 1
ATOM 1268 C C . ILE A 1 167 ? 2.215 10.778 -11.418 1.00 95.19 167 ILE A C 1
ATOM 1270 O O . ILE A 1 167 ? 1.370 10.620 -10.535 1.00 95.19 167 ILE A O 1
ATOM 1274 N N . ILE A 1 168 ? 2.614 11.994 -11.807 1.00 95.75 168 ILE A N 1
ATOM 1275 C CA . ILE A 1 168 ? 2.071 13.236 -11.226 1.00 95.75 168 ILE A CA 1
ATOM 1276 C C . ILE A 1 168 ? 0.557 13.312 -11.463 1.00 95.75 168 ILE A C 1
ATOM 1278 O O . ILE A 1 168 ? -0.213 13.577 -10.540 1.00 95.75 168 ILE A O 1
ATOM 1282 N N . LYS A 1 169 ? 0.109 12.992 -12.683 1.00 95.31 169 LYS A N 1
ATOM 1283 C CA . LYS A 1 169 ? -1.315 12.973 -13.035 1.00 95.31 169 LYS A CA 1
ATOM 1284 C C . LYS A 1 169 ? -2.105 11.932 -12.236 1.00 95.31 169 LYS A C 1
ATOM 1286 O O . LYS A 1 169 ? -3.252 12.191 -11.878 1.00 95.31 169 LYS A O 1
ATOM 1291 N N . LEU A 1 170 ? -1.529 10.759 -11.964 1.00 92.69 170 LEU A N 1
ATOM 1292 C CA . LEU A 1 170 ? -2.154 9.752 -11.104 1.00 92.69 170 LEU A CA 1
ATOM 1293 C C . LEU A 1 170 ? -2.334 10.289 -9.682 1.00 92.69 170 LEU A C 1
ATOM 1295 O O . LEU A 1 170 ? -3.425 10.159 -9.131 1.00 92.69 170 LEU A O 1
ATOM 1299 N N . GLU A 1 171 ? -1.325 10.954 -9.120 1.00 92.75 171 GLU A N 1
ATOM 1300 C CA . GLU A 1 171 ? -1.435 11.567 -7.792 1.00 92.75 171 GLU A CA 1
ATOM 1301 C C . GLU A 1 171 ? -2.536 12.643 -7.746 1.00 92.75 171 GLU A C 1
ATOM 1303 O O . GLU A 1 171 ? -3.345 12.668 -6.816 1.00 92.75 171 GLU A O 1
ATOM 1308 N N . ASP A 1 172 ? -2.658 13.469 -8.790 1.00 91.94 172 ASP A N 1
ATOM 1309 C CA . ASP A 1 172 ? -3.742 14.454 -8.921 1.00 91.94 172 ASP A CA 1
ATOM 1310 C C . ASP A 1 172 ? -5.140 13.824 -8.950 1.00 91.94 172 ASP A C 1
ATOM 1312 O O . ASP A 1 172 ? -6.108 14.415 -8.459 1.00 91.94 172 ASP A O 1
ATOM 1316 N N . LEU A 1 173 ? -5.273 12.625 -9.524 1.00 91.31 173 LEU A N 1
ATOM 1317 C CA . LEU A 1 173 ? -6.524 11.868 -9.491 1.00 91.31 173 LEU A CA 1
ATOM 1318 C C . LEU A 1 173 ? -6.801 11.318 -8.090 1.00 91.31 173 LEU A C 1
ATOM 1320 O O . LEU A 1 173 ? -7.937 11.414 -7.620 1.00 91.31 173 LEU A O 1
ATOM 1324 N N . LEU A 1 174 ? -5.777 10.803 -7.401 1.00 91.50 174 LEU A N 1
ATOM 1325 C CA . LEU A 1 174 ? -5.911 10.294 -6.034 1.00 91.50 174 LEU A CA 1
ATOM 1326 C C . LEU A 1 174 ? -6.389 11.378 -5.062 1.00 91.50 174 LEU A C 1
ATOM 1328 O O . LEU A 1 174 ? -7.189 11.084 -4.175 1.00 91.50 174 LEU A O 1
ATOM 1332 N N . ARG A 1 175 ? -5.991 12.644 -5.260 1.00 90.50 175 ARG A N 1
ATOM 1333 C CA . ARG A 1 175 ? -6.421 13.774 -4.406 1.00 90.50 175 ARG A CA 1
ATOM 1334 C C . ARG A 1 175 ? -7.934 13.965 -4.363 1.00 90.50 175 ARG A C 1
ATOM 1336 O O . ARG A 1 175 ? -8.438 14.564 -3.417 1.00 90.50 175 ARG A O 1
ATOM 1343 N N . LYS A 1 176 ? -8.644 13.478 -5.383 1.00 88.75 176 LYS A N 1
ATOM 1344 C CA . LYS A 1 176 ? -10.098 13.612 -5.543 1.00 88.75 176 LYS A CA 1
ATOM 1345 C C . LYS A 1 176 ? -10.873 12.436 -4.945 1.00 88.75 176 LYS A C 1
ATOM 1347 O O . LYS A 1 176 ? -12.101 12.474 -4.929 1.00 88.75 176 LYS A O 1
ATOM 1352 N N . LEU A 1 177 ? -10.189 11.379 -4.502 1.00 90.88 177 LEU A N 1
ATOM 1353 C CA . LEU A 1 177 ? -10.841 10.187 -3.975 1.00 90.88 177 LEU A CA 1
ATOM 1354 C C . LEU A 1 177 ? -11.315 10.411 -2.541 1.00 90.88 177 LEU A C 1
ATOM 1356 O O . LEU A 1 177 ? -10.518 10.653 -1.635 1.00 90.88 177 LEU A O 1
ATOM 1360 N N . ALA A 1 178 ? -12.622 10.262 -2.348 1.00 90.75 178 ALA A N 1
ATOM 1361 C CA . ALA A 1 178 ? -13.264 10.288 -1.046 1.00 90.75 178 ALA A CA 1
ATOM 1362 C C . ALA A 1 178 ? -13.566 8.865 -0.546 1.00 90.75 178 ALA A C 1
ATOM 1364 O O . ALA A 1 178 ? -13.875 7.989 -1.363 1.00 90.75 178 ALA A O 1
ATOM 1365 N N . PRO A 1 179 ? -13.545 8.637 0.778 1.00 92.94 179 PRO A N 1
ATOM 1366 C CA . PRO A 1 179 ? -14.055 7.406 1.359 1.00 92.94 179 PRO A CA 1
ATOM 1367 C C . PRO A 1 179 ? -15.546 7.214 1.019 1.00 92.94 179 PRO A C 1
ATOM 1369 O O . PRO A 1 179 ? -16.317 8.180 1.037 1.00 92.94 179 PRO A O 1
ATOM 1372 N N . PRO A 1 180 ? -15.981 5.983 0.702 1.00 93.75 180 PRO A N 1
ATOM 1373 C CA . PRO A 1 180 ? -17.375 5.694 0.389 1.00 93.75 180 PRO A CA 1
ATOM 1374 C C . PRO A 1 180 ? -18.255 5.678 1.643 1.00 93.75 180 PRO A C 1
ATOM 1376 O O . PRO A 1 180 ? -17.910 5.066 2.654 1.00 93.75 180 PRO A O 1
ATOM 1379 N N . VAL A 1 181 ? -19.449 6.262 1.542 1.00 94.81 181 VAL A N 1
ATOM 1380 C CA . VAL A 1 181 ? -20.519 6.058 2.530 1.00 94.81 181 VAL A CA 1
ATOM 1381 C C . VAL A 1 181 ? -21.151 4.685 2.363 1.00 94.81 181 VAL A C 1
ATOM 1383 O O . VAL A 1 181 ? -21.229 4.169 1.247 1.00 94.81 181 VAL A O 1
ATOM 1386 N N . TRP A 1 182 ? -21.641 4.117 3.460 1.00 95.94 182 TRP A N 1
ATOM 1387 C CA . TRP A 1 182 ? -22.430 2.893 3.416 1.00 95.94 182 TRP A CA 1
ATOM 1388 C C . TRP A 1 182 ? -23.711 3.090 2.584 1.00 95.94 182 TRP A C 1
ATOM 1390 O O . TRP A 1 182 ? -24.516 3.975 2.892 1.00 95.94 182 TRP A O 1
ATOM 1400 N N . PRO A 1 183 ? -23.930 2.292 1.526 1.00 95.38 183 PRO A N 1
ATOM 1401 C CA . PRO A 1 183 ? -25.104 2.414 0.673 1.00 95.38 183 PRO A CA 1
ATOM 1402 C C . PRO A 1 183 ? -26.313 1.725 1.324 1.00 95.38 183 PRO A C 1
ATOM 1404 O O . PRO A 1 183 ? -26.617 0.575 1.010 1.00 95.38 183 PRO A O 1
ATOM 1407 N N . GLU A 1 184 ? -27.029 2.427 2.210 1.00 96.19 184 GLU A N 1
ATOM 1408 C CA . GLU A 1 184 ? -28.181 1.870 2.951 1.00 96.19 184 GLU A CA 1
ATOM 1409 C C . GLU A 1 184 ? -29.278 1.280 2.047 1.00 96.19 184 GLU A C 1
ATOM 1411 O O . GLU A 1 184 ? -29.948 0.323 2.427 1.00 96.19 184 GLU A O 1
ATOM 1416 N N . SER A 1 185 ? -29.430 1.799 0.823 1.00 96.19 185 SER A N 1
ATOM 1417 C CA . SER A 1 185 ? -30.384 1.284 -0.168 1.00 96.19 185 SER A CA 1
ATOM 1418 C C . SER A 1 185 ? -30.005 -0.075 -0.765 1.00 96.19 185 SER A C 1
ATOM 1420 O O . SER A 1 185 ? -30.864 -0.737 -1.341 1.00 96.19 185 SER A O 1
ATOM 1422 N N . VAL A 1 186 ? -28.737 -0.484 -0.656 1.00 95.94 186 VAL A N 1
ATOM 1423 C CA . VAL A 1 186 ? -28.209 -1.734 -1.228 1.00 95.94 186 VAL A CA 1
ATOM 1424 C C . VAL A 1 186 ? -27.851 -2.730 -0.131 1.00 95.94 186 VAL A C 1
ATOM 1426 O O . VAL A 1 186 ? -28.175 -3.906 -0.242 1.00 95.94 186 VAL A O 1
ATOM 1429 N N . LEU A 1 187 ? -27.183 -2.265 0.928 1.00 96.38 187 LEU A N 1
ATOM 1430 C CA . LEU A 1 187 ? -26.642 -3.115 1.994 1.00 96.38 187 LEU A CA 1
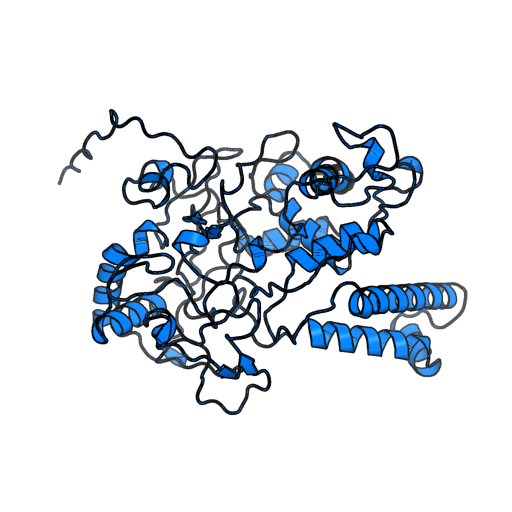ATOM 1431 C C . LEU A 1 187 ? -27.474 -3.070 3.285 1.00 96.38 187 LEU A C 1
ATOM 1433 O O . LEU A 1 187 ? -27.099 -3.682 4.283 1.00 96.38 187 LEU A O 1
ATOM 1437 N N . GLY A 1 188 ? -28.613 -2.374 3.260 1.00 97.38 188 GLY A N 1
ATOM 1438 C CA . GLY A 1 188 ? -29.536 -2.256 4.383 1.00 97.38 188 GLY A CA 1
ATOM 1439 C C . GLY A 1 188 ? -29.229 -1.076 5.312 1.00 97.38 188 GLY A C 1
ATOM 1440 O O . GLY A 1 188 ? -28.132 -0.510 5.272 1.00 97.38 188 GLY A O 1
ATOM 1441 N N . PRO A 1 189 ? -30.207 -0.680 6.145 1.00 97.69 189 PRO A N 1
ATOM 1442 C CA . PRO A 1 189 ? -30.103 0.510 6.978 1.00 97.69 189 PRO A CA 1
ATOM 1443 C C . PRO A 1 189 ? -29.087 0.347 8.111 1.00 97.69 189 PRO A C 1
ATOM 1445 O O . PRO A 1 189 ? -28.915 -0.741 8.661 1.00 97.69 189 PRO A O 1
ATOM 1448 N N . ILE A 1 190 ? -28.468 1.458 8.512 1.00 98.06 190 ILE A N 1
ATOM 1449 C CA . ILE A 1 190 ? -27.594 1.509 9.692 1.00 98.06 190 ILE A CA 1
ATOM 1450 C C . ILE A 1 190 ? -28.462 1.626 10.945 1.00 98.06 190 ILE A C 1
ATOM 1452 O O . ILE A 1 190 ? -29.308 2.520 11.058 1.00 98.06 190 ILE A O 1
ATOM 1456 N N . ASN A 1 191 ? -28.193 0.803 11.959 1.00 98.19 191 ASN A N 1
ATOM 1457 C CA . ASN A 1 191 ? -28.796 0.991 13.273 1.00 98.19 191 ASN A CA 1
ATOM 1458 C C . ASN A 1 191 ? -28.113 2.160 13.999 1.00 98.19 191 ASN A C 1
ATOM 1460 O O . ASN A 1 191 ? -27.096 2.003 14.676 1.00 98.19 191 ASN A O 1
ATOM 1464 N N . ARG A 1 192 ? -28.701 3.354 13.884 1.00 97.81 192 ARG A N 1
ATOM 1465 C CA . ARG A 1 192 ? -28.122 4.606 14.397 1.00 97.81 192 ARG A CA 1
ATOM 1466 C C . ARG A 1 192 ? -27.909 4.622 15.913 1.00 97.81 192 ARG A C 1
ATOM 1468 O O . ARG A 1 192 ? -26.901 5.155 16.371 1.00 97.81 192 ARG A O 1
ATOM 1475 N N . ALA A 1 193 ? -28.797 4.005 16.695 1.00 98.31 193 ALA A N 1
ATOM 1476 C CA . ALA A 1 193 ? -28.630 3.913 18.148 1.00 98.31 193 ALA A CA 1
ATOM 1477 C C . ALA A 1 193 ? -27.436 3.018 18.523 1.00 98.31 193 ALA A C 1
ATOM 1479 O O . ALA A 1 193 ? -26.622 3.375 19.378 1.00 98.31 193 ALA A O 1
ATOM 1480 N N . LYS A 1 194 ? -27.290 1.879 17.836 1.00 98.50 194 LYS A N 1
ATOM 1481 C CA . LYS A 1 194 ? -26.164 0.957 18.016 1.00 98.50 194 LYS A CA 1
ATOM 1482 C C . LYS A 1 194 ? -24.844 1.585 17.539 1.00 98.50 194 LYS A C 1
ATOM 1484 O O . LYS A 1 194 ? -23.859 1.524 18.273 1.00 98.50 194 LYS A O 1
ATOM 1489 N N . ALA A 1 195 ? -24.849 2.291 16.407 1.00 98.25 195 ALA A N 1
ATOM 1490 C CA . ALA A 1 195 ? -23.705 3.064 15.918 1.00 98.25 195 ALA A CA 1
ATOM 1491 C C . ALA A 1 195 ? -23.280 4.175 16.897 1.00 98.25 195 ALA A C 1
ATOM 1493 O O . ALA A 1 195 ? -22.089 4.372 17.122 1.00 98.25 195 ALA A O 1
ATOM 1494 N N . ALA A 1 196 ? -24.224 4.866 17.548 1.00 98.12 196 ALA A N 1
ATOM 1495 C CA . ALA A 1 196 ? -23.906 5.867 18.571 1.00 98.12 196 ALA A CA 1
ATOM 1496 C C . ALA A 1 196 ? -23.225 5.250 19.807 1.00 98.12 196 ALA A C 1
ATOM 1498 O O . ALA A 1 196 ? -22.318 5.852 20.384 1.00 98.12 196 ALA A O 1
ATOM 1499 N N . THR A 1 197 ? -23.626 4.039 20.207 1.00 98.50 197 THR A N 1
ATOM 1500 C CA . THR A 1 197 ? -22.908 3.263 21.232 1.00 98.50 197 THR A CA 1
ATOM 1501 C C . THR A 1 197 ? -21.513 2.867 20.753 1.00 98.50 197 THR A C 1
ATOM 1503 O O . THR A 1 197 ? -20.545 3.074 21.483 1.00 98.50 197 THR A O 1
ATOM 1506 N N . GLY A 1 198 ? -21.387 2.401 19.510 1.00 98.31 198 GLY A N 1
ATOM 1507 C CA . GLY A 1 198 ? -20.098 2.083 18.896 1.00 98.31 198 GLY A CA 1
ATOM 1508 C C . GLY A 1 198 ? -19.150 3.277 18.823 1.00 98.31 198 GLY A C 1
ATOM 1509 O O . GLY A 1 198 ? -17.970 3.124 19.105 1.00 98.31 198 GLY A O 1
ATOM 1510 N N . LYS A 1 199 ? -19.659 4.484 18.551 1.00 97.50 199 LYS A N 1
ATOM 1511 C CA . LYS A 1 199 ? -18.874 5.729 18.550 1.00 97.50 199 LYS A CA 1
ATOM 1512 C C . LYS A 1 199 ? -18.233 6.007 19.912 1.00 97.50 199 LYS A C 1
ATOM 1514 O O . LYS A 1 199 ? -17.069 6.395 19.970 1.00 97.50 199 LYS A O 1
ATOM 1519 N N . ARG A 1 200 ? -18.964 5.777 21.012 1.00 97.69 200 ARG A N 1
ATOM 1520 C CA . ARG A 1 200 ? -18.422 5.921 22.379 1.00 97.69 200 ARG A CA 1
ATOM 1521 C C . ARG A 1 200 ? -17.353 4.869 22.676 1.00 97.69 200 ARG A C 1
ATOM 1523 O O . ARG A 1 200 ? -16.283 5.226 23.154 1.00 97.69 200 ARG A O 1
ATOM 1530 N N . LEU A 1 201 ? -17.612 3.608 22.324 1.00 98.00 201 LEU A N 1
ATOM 1531 C CA . LEU A 1 201 ? -16.637 2.521 22.475 1.00 98.00 201 LEU A CA 1
ATOM 1532 C C . LEU A 1 201 ? -15.374 2.769 21.642 1.00 98.00 201 LEU A C 1
ATOM 1534 O O . LEU A 1 201 ? -14.267 2.550 22.117 1.00 98.00 201 LEU A O 1
ATOM 1538 N N . PHE A 1 202 ? -15.519 3.278 20.419 1.00 96.94 202 PHE A N 1
ATOM 1539 C CA . PHE A 1 202 ? -14.392 3.632 19.564 1.00 96.94 202 PHE A CA 1
ATOM 1540 C C . PHE A 1 202 ? -13.538 4.741 20.188 1.00 96.94 202 PHE A C 1
ATOM 1542 O O . PHE A 1 202 ? -12.309 4.653 20.184 1.00 96.94 202 PHE A O 1
ATOM 1549 N N . ALA A 1 203 ? -14.175 5.772 20.755 1.00 94.69 203 ALA A N 1
ATOM 1550 C CA . ALA A 1 203 ? -13.472 6.834 21.467 1.00 94.69 203 ALA A CA 1
ATOM 1551 C C . ALA A 1 203 ? -12.650 6.281 22.646 1.00 94.69 203 ALA A C 1
ATOM 1553 O O . ALA A 1 203 ? -11.495 6.668 22.811 1.00 94.69 203 ALA A O 1
ATOM 1554 N N . GLU A 1 204 ? -13.209 5.343 23.410 1.00 94.81 204 GLU A N 1
ATOM 1555 C CA . GLU A 1 204 ? -12.548 4.700 24.551 1.00 94.81 204 GLU A CA 1
ATOM 1556 C C . GLU A 1 204 ? -11.395 3.773 24.132 1.00 94.81 204 GLU A C 1
ATOM 1558 O O . GLU A 1 204 ? -10.310 3.831 24.711 1.00 94.81 204 GLU A O 1
ATOM 1563 N N . LEU A 1 205 ? -11.621 2.920 23.130 1.00 95.50 205 LEU A N 1
ATOM 1564 C CA . LEU A 1 205 ? -10.786 1.742 22.878 1.00 95.50 205 LEU A CA 1
ATOM 1565 C C . LEU A 1 205 ? -9.873 1.866 21.657 1.00 95.50 205 LEU A C 1
ATOM 1567 O O . LEU A 1 205 ? -8.864 1.172 21.572 1.00 95.50 205 LEU A O 1
ATOM 1571 N N . CYS A 1 206 ? -10.226 2.711 20.688 1.00 95.94 206 CYS A N 1
ATOM 1572 C CA . CYS A 1 206 ? -9.596 2.706 19.365 1.00 95.94 206 CYS A CA 1
ATOM 1573 C C . CYS A 1 206 ? -8.941 4.044 19.014 1.00 95.94 206 CYS A C 1
ATOM 1575 O O . CYS A 1 206 ? -7.944 4.074 18.289 1.00 95.94 206 CYS A O 1
ATOM 1577 N N . SER A 1 207 ? -9.495 5.149 19.523 1.00 94.25 207 SER A N 1
ATOM 1578 C CA . SER A 1 207 ? -9.149 6.506 19.089 1.00 94.25 207 SER A CA 1
ATOM 1579 C C . SER A 1 207 ? -7.738 6.952 19.461 1.00 94.25 207 SER A C 1
ATOM 1581 O O . SER A 1 207 ? -7.277 7.970 18.958 1.00 94.25 207 SER A O 1
ATOM 1583 N N . THR A 1 208 ? -7.026 6.230 20.327 1.00 92.94 208 THR A N 1
ATOM 1584 C CA . THR A 1 208 ? -5.615 6.518 20.626 1.00 92.94 208 THR A CA 1
ATOM 1585 C C . THR A 1 208 ? -4.720 6.202 19.425 1.00 92.94 208 THR A C 1
ATOM 1587 O O . THR A 1 208 ? -3.762 6.935 19.171 1.00 92.94 208 THR A O 1
ATOM 1590 N N . CYS A 1 209 ? -5.063 5.158 18.660 1.00 94.62 209 CYS A N 1
ATOM 1591 C CA . CYS A 1 209 ? -4.331 4.703 17.480 1.00 94.62 209 CYS A CA 1
ATOM 1592 C C . CYS A 1 209 ? -4.996 5.160 16.177 1.00 94.62 209 CYS A C 1
ATOM 1594 O O . CYS A 1 209 ? -4.362 5.791 15.331 1.00 94.62 209 CYS A O 1
ATOM 1596 N N . HIS A 1 210 ? -6.279 4.837 16.019 1.00 95.38 210 HIS A N 1
ATOM 1597 C CA . HIS A 1 210 ? -7.042 5.149 14.819 1.00 95.38 210 HIS A CA 1
ATOM 1598 C C . HIS A 1 210 ? -7.590 6.573 14.865 1.00 95.38 210 HIS A C 1
ATOM 1600 O O . HIS A 1 210 ? -7.810 7.154 15.928 1.00 95.38 210 HIS A O 1
ATOM 1606 N N . THR A 1 211 ? -7.840 7.124 13.685 1.00 90.06 211 THR A N 1
ATOM 1607 C CA . THR A 1 211 ? -8.393 8.465 13.510 1.00 90.06 211 THR A CA 1
ATOM 1608 C C . THR A 1 211 ? -9.695 8.394 12.718 1.00 90.06 211 THR A C 1
ATOM 1610 O O . THR A 1 211 ? -9.916 7.462 11.942 1.00 90.06 211 THR A O 1
ATOM 1613 N N . SER A 1 212 ? -10.558 9.375 12.942 1.00 89.19 212 SER A N 1
ATOM 1614 C CA . SER A 1 212 ? -11.746 9.648 12.140 1.00 89.19 212 SER A CA 1
ATOM 1615 C C . SER A 1 212 ? -11.990 11.154 12.124 1.00 89.19 212 SER A C 1
ATOM 1617 O O . SER A 1 212 ? -11.408 11.878 12.929 1.00 89.19 212 SER A O 1
ATOM 1619 N N . TRP A 1 213 ? -12.874 11.643 11.263 1.00 86.06 213 TRP A N 1
ATOM 1620 C CA . TRP A 1 213 ? -13.247 13.046 11.213 1.00 86.06 213 TRP A CA 1
ATOM 1621 C C . TRP A 1 213 ? -13.860 13.520 12.549 1.00 86.06 213 TRP A C 1
ATOM 1623 O O . TRP A 1 213 ? -14.757 12.851 13.070 1.00 86.06 213 TRP A O 1
ATOM 1633 N N . PRO A 1 214 ? -13.453 14.689 13.085 1.00 87.31 214 PRO A N 1
ATOM 1634 C CA . PRO A 1 214 ? -12.329 15.516 12.642 1.00 87.31 214 PRO A CA 1
ATOM 1635 C C . PRO A 1 214 ? -10.976 14.862 12.973 1.00 87.31 214 PRO A C 1
ATOM 1637 O O . PRO A 1 214 ? -10.703 14.526 14.123 1.00 87.31 214 PRO A O 1
ATOM 1640 N N . TYR A 1 215 ? -10.116 14.720 11.960 1.00 92.06 215 TYR A N 1
ATOM 1641 C CA . TYR A 1 215 ? -8.827 14.042 12.103 1.00 92.06 215 TYR A CA 1
ATOM 1642 C C . TYR A 1 215 ? -7.861 14.777 13.038 1.00 92.06 215 TYR A C 1
ATOM 1644 O O . TYR A 1 215 ? -7.924 16.000 13.193 1.00 92.06 215 TYR A O 1
ATOM 1652 N N . ARG A 1 216 ? -6.872 14.035 13.547 1.00 92.62 216 ARG A N 1
ATOM 1653 C CA . ARG A 1 216 ? -5.604 14.613 14.004 1.00 92.62 216 ARG A CA 1
ATOM 1654 C C . ARG A 1 216 ? -4.727 14.994 12.819 1.00 92.62 216 ARG A C 1
ATOM 1656 O O . ARG A 1 216 ? -4.663 14.268 11.827 1.00 92.62 216 ARG A O 1
ATOM 1663 N N . TRP A 1 217 ? -4.018 16.106 12.955 1.00 93.88 217 TRP A N 1
ATOM 1664 C CA . TRP A 1 217 ? -3.165 16.647 11.903 1.00 93.88 217 TRP A CA 1
ATOM 1665 C C . TRP A 1 217 ? -1.705 16.698 12.333 1.00 93.88 217 TRP A C 1
ATOM 1667 O O . TRP A 1 217 ? -1.399 16.938 13.505 1.00 93.88 217 TRP A O 1
ATOM 1677 N N . SER A 1 218 ? -0.820 16.494 11.362 1.00 91.44 218 SER A N 1
ATOM 1678 C CA . SER A 1 218 ? 0.624 16.621 11.515 1.00 91.44 218 SER A CA 1
ATOM 1679 C C . SER A 1 218 ? 1.019 18.060 11.860 1.00 91.44 218 SER A C 1
ATOM 1681 O O . SER A 1 218 ? 0.248 19.010 11.670 1.00 91.44 218 SER A O 1
ATOM 1683 N N . GLU A 1 219 ? 2.269 18.245 12.279 1.00 88.19 219 GLU A N 1
ATOM 1684 C CA . GLU A 1 219 ? 2.891 19.568 12.200 1.00 88.19 219 GLU A CA 1
ATOM 1685 C C . GLU A 1 219 ? 2.964 20.053 10.733 1.00 88.19 219 GLU A C 1
ATOM 1687 O O . GLU A 1 219 ? 2.867 19.237 9.802 1.00 88.19 219 GLU A O 1
ATOM 1692 N N . PRO A 1 220 ? 3.084 21.374 10.499 1.00 89.69 220 PRO A N 1
ATOM 1693 C CA . PRO A 1 220 ? 3.240 21.920 9.155 1.00 89.69 220 PRO A CA 1
ATOM 1694 C C . PRO A 1 220 ? 4.471 21.359 8.432 1.00 89.69 220 PRO A C 1
ATOM 1696 O O . PRO A 1 220 ? 5.542 21.238 9.022 1.00 89.69 220 PRO A O 1
ATOM 1699 N N . ARG A 1 221 ? 4.323 21.076 7.138 1.00 90.25 221 ARG A N 1
ATOM 1700 C CA . ARG A 1 221 ? 5.408 20.795 6.187 1.00 90.25 221 ARG A CA 1
ATOM 1701 C C . ARG A 1 221 ? 5.668 22.030 5.311 1.00 90.25 221 ARG A C 1
ATOM 1703 O O . ARG A 1 221 ? 5.480 23.161 5.765 1.00 90.25 221 ARG A O 1
ATOM 1710 N N . LEU A 1 222 ? 6.098 21.832 4.062 1.00 92.94 222 LEU A N 1
ATOM 1711 C CA . LEU A 1 222 ? 6.365 22.927 3.129 1.00 92.94 222 LEU A CA 1
ATOM 1712 C C . LEU A 1 222 ? 5.104 23.773 2.906 1.00 92.94 222 LEU A C 1
ATOM 1714 O O . LEU A 1 222 ? 3.987 23.252 2.855 1.00 92.94 222 LEU A O 1
ATOM 1718 N N . GLU A 1 223 ? 5.289 25.091 2.799 1.00 93.06 223 GLU A N 1
ATOM 1719 C CA . GLU A 1 223 ? 4.206 26.075 2.617 1.00 93.06 223 GLU A CA 1
ATOM 1720 C C . GLU A 1 223 ? 3.083 25.965 3.676 1.00 93.06 223 GLU A C 1
ATOM 1722 O O . GLU A 1 223 ? 1.917 26.266 3.421 1.00 93.06 223 GLU A O 1
ATOM 1727 N N . GLY A 1 224 ? 3.414 25.481 4.879 1.00 91.56 224 GLY A N 1
ATOM 1728 C CA . GLY A 1 224 ? 2.474 25.375 5.995 1.00 91.56 224 GLY A CA 1
ATOM 1729 C C . GLY A 1 224 ? 1.448 24.238 5.881 1.00 91.56 224 GLY A C 1
ATOM 1730 O O . GLY A 1 224 ? 0.530 24.167 6.705 1.00 91.56 224 GLY A O 1
ATOM 1731 N N . LYS A 1 225 ? 1.572 23.348 4.886 1.00 92.56 225 LYS A N 1
ATOM 1732 C CA . LYS A 1 225 ? 0.621 22.248 4.651 1.00 92.56 225 LYS A CA 1
ATOM 1733 C C . LYS A 1 225 ? 0.675 21.198 5.757 1.00 92.56 225 LYS A C 1
ATOM 1735 O O . LYS A 1 225 ? 1.750 20.787 6.176 1.00 92.56 225 LYS A O 1
ATOM 1740 N N . ARG A 1 226 ? -0.491 20.730 6.203 1.00 93.38 226 ARG A N 1
ATOM 1741 C CA . ARG A 1 226 ? -0.640 19.625 7.162 1.00 93.38 226 ARG A CA 1
ATOM 1742 C C . ARG A 1 226 ? -1.365 18.437 6.544 1.00 93.38 226 ARG A C 1
ATOM 1744 O O . ARG A 1 226 ? -2.124 18.585 5.586 1.00 93.38 226 ARG A O 1
ATOM 1751 N N . PHE A 1 227 ? -1.163 17.280 7.156 1.00 94.12 227 PHE A N 1
ATOM 1752 C CA . PHE A 1 227 ? -1.674 15.995 6.695 1.00 94.12 227 PHE A CA 1
ATOM 1753 C C . PHE A 1 227 ? -2.337 15.245 7.851 1.00 94.12 227 PHE A C 1
ATOM 1755 O O . PHE A 1 227 ? -2.041 15.520 9.012 1.00 94.12 227 PHE A O 1
ATOM 1762 N N . ILE A 1 228 ? -3.224 14.302 7.546 1.00 94.06 228 ILE A N 1
ATOM 1763 C CA . ILE A 1 228 ? -3.841 13.400 8.519 1.00 94.06 228 ILE A CA 1
ATOM 1764 C C . ILE A 1 228 ? -2.732 12.580 9.174 1.00 94.06 228 ILE A C 1
ATOM 1766 O O . ILE A 1 228 ? -2.068 11.778 8.510 1.00 94.06 228 ILE A O 1
ATOM 1770 N N . GLU A 1 229 ? -2.543 12.776 10.473 1.00 92.00 229 GLU A N 1
ATOM 1771 C CA . GLU A 1 229 ? -1.553 12.042 11.249 1.00 92.00 229 GLU A CA 1
ATOM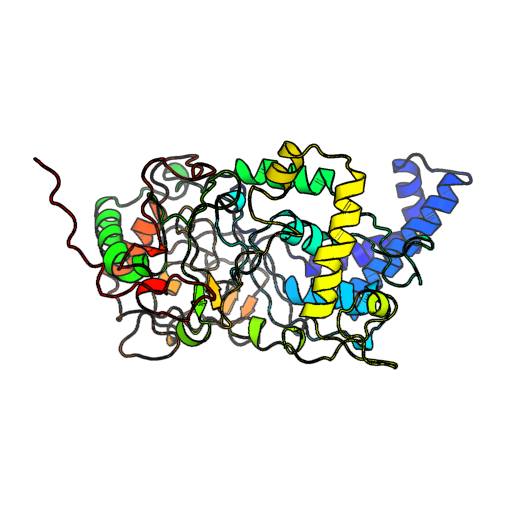 1772 C C . GLU A 1 229 ? -2.192 10.780 11.825 1.00 92.00 229 GLU A C 1
ATOM 1774 O O . GLU A 1 229 ? -3.233 10.825 12.486 1.00 92.00 229 GLU A O 1
ATOM 1779 N N . ASN A 1 230 ? -1.548 9.650 11.561 1.00 89.94 230 ASN A N 1
ATOM 1780 C CA . ASN A 1 230 ? -1.992 8.332 11.992 1.00 89.94 230 ASN A CA 1
ATOM 1781 C C . ASN A 1 230 ? -0.990 7.783 13.001 1.00 89.94 230 ASN A C 1
ATOM 1783 O O . ASN A 1 230 ? 0.202 8.068 12.895 1.00 89.94 230 ASN A O 1
ATOM 1787 N N . ALA A 1 231 ? -1.444 6.965 13.950 1.00 92.56 231 ALA A N 1
ATOM 1788 C CA . ALA A 1 231 ? -0.500 6.275 14.816 1.00 92.56 231 ALA A CA 1
ATOM 1789 C C . ALA A 1 231 ? 0.302 5.241 14.020 1.00 92.56 231 ALA A C 1
ATOM 1791 O O . ALA A 1 231 ? -0.249 4.461 13.243 1.00 92.56 231 ALA A O 1
ATOM 1792 N N . ILE A 1 232 ? 1.603 5.207 14.264 1.00 92.31 232 ILE A N 1
ATOM 1793 C CA . ILE A 1 232 ? 2.526 4.173 13.816 1.00 92.31 232 ILE A CA 1
ATOM 1794 C C . ILE A 1 232 ? 2.766 3.229 15.002 1.00 92.31 232 ILE A C 1
ATOM 1796 O O . ILE A 1 232 ? 3.492 3.533 15.948 1.00 92.31 232 ILE A O 1
ATOM 1800 N N . VAL A 1 233 ? 2.108 2.077 14.991 1.00 93.25 233 VAL A N 1
ATOM 1801 C CA . VAL A 1 233 ? 2.118 1.131 16.109 1.00 93.25 233 VAL A CA 1
ATOM 1802 C C . VAL A 1 233 ? 3.179 0.070 15.857 1.00 93.25 233 VAL A C 1
ATOM 1804 O O . VAL A 1 233 ? 3.149 -0.612 14.835 1.00 93.25 233 VAL A O 1
ATOM 1807 N N . ALA A 1 234 ? 4.117 -0.095 16.791 1.00 92.12 234 ALA A N 1
ATOM 1808 C CA . ALA A 1 234 ? 5.191 -1.075 16.652 1.00 92.12 234 ALA A CA 1
ATOM 1809 C C . ALA A 1 234 ? 4.636 -2.488 16.385 1.00 92.12 234 ALA A C 1
ATOM 1811 O O . ALA A 1 234 ? 3.701 -2.923 17.061 1.00 92.12 234 ALA A O 1
ATOM 1812 N N . ALA A 1 235 ? 5.252 -3.227 15.459 1.00 92.75 235 ALA A N 1
ATOM 1813 C CA . ALA A 1 235 ? 4.842 -4.570 15.048 1.00 92.75 235 ALA A CA 1
ATOM 1814 C C . ALA A 1 235 ? 4.743 -5.522 16.251 1.00 92.75 235 ALA A C 1
ATOM 1816 O O . ALA A 1 235 ? 3.752 -6.224 16.417 1.00 92.75 235 ALA A O 1
ATOM 1817 N N . LYS A 1 236 ? 5.706 -5.445 17.179 1.00 91.81 236 LYS A N 1
ATOM 1818 C CA . LYS A 1 236 ? 5.703 -6.210 18.439 1.00 91.81 236 LYS A CA 1
ATOM 1819 C C . LYS A 1 236 ? 4.570 -5.851 19.411 1.00 91.81 236 LYS A C 1
ATOM 1821 O O . LYS A 1 236 ? 4.263 -6.634 20.299 1.00 91.81 236 LYS A O 1
ATOM 1826 N N . VAL A 1 237 ? 3.995 -4.651 19.299 1.00 92.75 237 VAL A N 1
ATOM 1827 C CA . VAL A 1 237 ? 2.866 -4.210 20.135 1.00 92.75 237 VAL A CA 1
ATOM 1828 C C . VAL A 1 237 ? 1.562 -4.662 19.496 1.00 92.75 237 VAL A C 1
ATOM 1830 O O . VAL A 1 237 ? 0.750 -5.296 20.160 1.00 92.75 237 VAL A O 1
ATOM 1833 N N . ILE A 1 238 ? 1.381 -4.381 18.204 1.00 95.75 238 ILE A N 1
ATOM 1834 C CA . ILE A 1 238 ? 0.162 -4.746 17.475 1.00 95.75 238 ILE A CA 1
ATOM 1835 C C . ILE A 1 238 ? 0.060 -6.249 17.198 1.00 95.75 238 ILE A C 1
ATOM 1837 O O . ILE A 1 238 ? -1.044 -6.753 17.029 1.00 95.75 238 ILE A O 1
ATOM 1841 N N . GLY A 1 239 ? 1.184 -6.972 17.190 1.00 95.94 239 GLY A N 1
ATOM 1842 C CA . GLY A 1 239 ? 1.279 -8.435 17.145 1.00 95.94 239 GLY A CA 1
ATOM 1843 C C . GLY A 1 239 ? 0.728 -9.095 15.881 1.00 95.94 239 GLY A C 1
ATOM 1844 O O . GLY A 1 239 ? 0.495 -10.301 15.886 1.00 95.94 239 GLY A O 1
ATOM 1845 N N . THR A 1 240 ? 0.453 -8.318 14.830 1.00 96.94 240 THR A N 1
ATOM 1846 C CA . THR A 1 240 ? 0.055 -8.853 13.522 1.00 96.94 240 THR A CA 1
ATOM 1847 C C . THR A 1 240 ? 1.256 -9.478 12.820 1.00 96.94 240 THR A C 1
ATOM 1849 O O . THR A 1 240 ? 2.383 -9.310 13.282 1.00 96.94 240 THR A O 1
ATOM 1852 N N . ASP A 1 241 ? 1.015 -10.168 11.702 1.00 96.00 241 ASP A N 1
ATOM 1853 C CA . ASP A 1 241 ? 2.057 -10.851 10.927 1.00 96.00 241 ASP A CA 1
ATOM 1854 C C . ASP A 1 241 ? 3.351 -10.009 10.788 1.00 96.00 241 ASP A C 1
ATOM 1856 O O . ASP A 1 241 ? 3.275 -8.846 10.367 1.00 96.00 241 ASP A O 1
ATOM 1860 N N . PRO A 1 242 ? 4.517 -10.531 11.217 1.00 92.19 242 PRO A N 1
ATOM 1861 C CA . PRO A 1 242 ? 5.768 -9.780 11.229 1.00 92.19 242 PRO A CA 1
ATOM 1862 C C . PRO A 1 242 ? 6.605 -9.966 9.958 1.00 92.19 242 PRO A C 1
ATOM 1864 O O . PRO A 1 242 ? 7.619 -9.282 9.820 1.00 92.19 242 PRO A O 1
ATOM 1867 N N . THR A 1 243 ? 6.218 -10.853 9.031 1.00 92.62 243 THR A N 1
ATOM 1868 C CA . THR A 1 243 ? 7.106 -11.335 7.960 1.00 92.62 243 THR A CA 1
ATOM 1869 C C . THR A 1 243 ? 7.656 -10.200 7.093 1.00 92.62 243 THR A C 1
ATOM 1871 O O . THR A 1 243 ? 8.831 -10.225 6.732 1.00 92.62 243 THR A O 1
ATOM 1874 N N . ALA A 1 244 ? 6.872 -9.138 6.866 1.00 87.00 244 ALA A N 1
ATOM 1875 C CA . ALA A 1 244 ? 7.313 -7.949 6.127 1.00 87.00 244 ALA A CA 1
ATOM 1876 C C . ALA A 1 244 ? 8.559 -7.265 6.721 1.00 87.00 244 ALA A C 1
ATOM 1878 O O . ALA A 1 244 ? 9.287 -6.592 5.997 1.00 87.00 244 ALA A O 1
ATOM 1879 N N . PHE A 1 245 ? 8.814 -7.423 8.020 1.00 88.06 245 PHE A N 1
ATOM 1880 C CA . PHE A 1 245 ? 9.947 -6.811 8.716 1.00 88.06 245 PHE A CA 1
ATOM 1881 C C . PHE A 1 245 ? 11.071 -7.792 9.045 1.00 88.06 245 PHE A C 1
ATOM 1883 O O . PHE A 1 245 ? 12.205 -7.362 9.248 1.00 88.06 245 PHE A O 1
ATOM 1890 N N . ASP A 1 246 ? 10.775 -9.090 9.086 1.00 87.50 246 ASP A N 1
ATOM 1891 C CA . ASP A 1 246 ? 11.773 -10.130 9.351 1.00 87.50 246 ASP A CA 1
ATOM 1892 C C . ASP A 1 246 ? 12.597 -10.480 8.099 1.00 87.50 246 ASP A C 1
ATOM 1894 O O . ASP A 1 246 ? 13.675 -11.081 8.205 1.00 87.50 246 ASP A O 1
ATOM 1898 N N . ASN A 1 247 ? 12.118 -10.074 6.916 1.00 83.12 247 ASN A N 1
ATOM 1899 C CA . ASN A 1 247 ? 12.783 -10.335 5.649 1.00 83.12 247 ASN A CA 1
ATOM 1900 C C . ASN A 1 247 ? 14.203 -9.715 5.630 1.00 83.12 247 ASN A C 1
ATOM 1902 O O . ASN A 1 247 ? 14.352 -8.495 5.789 1.00 83.12 247 ASN A O 1
ATOM 1906 N N . PRO A 1 248 ? 15.263 -10.522 5.402 1.00 80.94 248 PRO A N 1
ATOM 1907 C CA . PRO A 1 248 ? 16.650 -10.058 5.432 1.00 80.94 248 PRO A CA 1
ATOM 1908 C C . PRO A 1 248 ? 16.955 -8.889 4.496 1.00 80.94 248 PRO A C 1
ATOM 1910 O O . PRO A 1 248 ? 17.909 -8.154 4.738 1.00 80.94 248 PRO A O 1
ATOM 1913 N N . GLN A 1 249 ? 16.157 -8.697 3.443 1.00 81.88 249 GLN A N 1
ATOM 1914 C CA . GLN A 1 249 ? 16.372 -7.625 2.478 1.00 81.88 249 GLN A CA 1
ATOM 1915 C C . GLN A 1 249 ? 16.244 -6.218 3.075 1.00 81.88 249 GLN A C 1
ATOM 1917 O O . GLN A 1 249 ? 16.796 -5.280 2.508 1.00 81.88 249 GLN A O 1
ATOM 1922 N N . PHE A 1 250 ? 15.533 -6.058 4.197 1.00 81.81 250 PHE A N 1
ATOM 1923 C CA . PHE A 1 250 ? 15.312 -4.761 4.848 1.00 81.81 250 PHE A CA 1
ATOM 1924 C C . PHE A 1 250 ? 16.291 -4.470 5.982 1.00 81.81 250 PHE A C 1
ATOM 1926 O O . PHE A 1 250 ? 16.164 -3.449 6.663 1.00 81.81 250 PHE A O 1
ATOM 1933 N N . ARG A 1 251 ? 17.263 -5.354 6.214 1.00 81.44 251 ARG A N 1
ATOM 1934 C CA . ARG A 1 251 ? 18.283 -5.108 7.225 1.00 81.44 251 ARG A CA 1
ATOM 1935 C C . ARG A 1 251 ? 19.275 -4.056 6.741 1.00 81.44 251 ARG A C 1
ATOM 1937 O O . ARG A 1 251 ? 19.495 -3.869 5.544 1.00 81.44 251 ARG A O 1
ATOM 1944 N N . SER A 1 252 ? 19.882 -3.357 7.692 1.00 81.38 252 SER A N 1
ATOM 1945 C CA . SER A 1 252 ? 20.843 -2.290 7.412 1.00 81.38 252 SER A CA 1
ATOM 1946 C C . SER A 1 252 ? 22.251 -2.803 7.105 1.00 81.38 252 SER A C 1
ATOM 1948 O O . SER A 1 252 ? 23.133 -1.991 6.845 1.00 81.38 252 SER A O 1
ATOM 1950 N N . GLU A 1 253 ? 22.500 -4.115 7.164 1.00 85.75 253 GLU A N 1
ATOM 1951 C CA . GLU A 1 253 ? 23.819 -4.651 6.832 1.00 85.75 253 GLU A CA 1
ATOM 1952 C C . GLU A 1 253 ? 24.104 -4.565 5.328 1.00 85.75 253 GLU A C 1
ATOM 1954 O O . GLU A 1 253 ? 23.222 -4.739 4.479 1.00 85.75 253 GLU A O 1
ATOM 1959 N N . ALA A 1 254 ? 25.374 -4.343 4.996 1.00 88.75 254 ALA A N 1
ATOM 1960 C CA . ALA A 1 254 ? 25.845 -4.401 3.625 1.00 88.75 254 ALA A CA 1
ATOM 1961 C C . ALA A 1 254 ? 25.779 -5.844 3.103 1.00 88.75 254 ALA A C 1
ATOM 1963 O O . ALA A 1 254 ? 26.529 -6.707 3.555 1.00 88.75 254 ALA A O 1
ATOM 1964 N N . SER A 1 255 ? 24.861 -6.111 2.171 1.00 90.00 255 SER A N 1
ATOM 1965 C CA . SER A 1 255 ? 24.611 -7.465 1.650 1.00 90.00 255 SER A CA 1
ATOM 1966 C C . SER A 1 255 ? 24.246 -7.518 0.162 1.00 90.00 255 SER A C 1
ATOM 1968 O O . SER A 1 255 ? 23.920 -8.591 -0.350 1.00 90.00 255 SER A O 1
ATOM 1970 N N . PHE A 1 256 ? 24.307 -6.381 -0.538 1.00 92.38 256 PHE A N 1
ATOM 1971 C CA . PHE A 1 256 ? 23.947 -6.269 -1.949 1.00 92.38 256 PHE A CA 1
ATOM 1972 C C . PHE A 1 256 ? 25.130 -5.808 -2.789 1.00 92.38 256 PHE A C 1
ATOM 1974 O O . PHE A 1 256 ? 25.796 -4.830 -2.458 1.00 92.38 256 PHE A O 1
ATOM 1981 N N . GLN A 1 257 ? 25.365 -6.479 -3.911 1.00 93.12 257 GLN A N 1
ATOM 1982 C CA . GLN A 1 257 ? 26.290 -5.997 -4.933 1.00 93.12 257 GLN A CA 1
ATOM 1983 C C . GLN A 1 257 ? 25.744 -4.698 -5.542 1.00 93.12 257 GLN A C 1
ATOM 1985 O O . GLN A 1 257 ? 24.560 -4.618 -5.868 1.00 93.12 257 GLN A O 1
ATOM 1990 N N . HIS A 1 258 ? 26.597 -3.683 -5.683 1.00 91.75 258 HIS A N 1
ATOM 1991 C CA . HIS A 1 258 ? 26.183 -2.329 -6.072 1.00 91.75 258 HIS A CA 1
ATOM 1992 C C . HIS A 1 258 ? 26.482 -1.972 -7.536 1.00 91.75 258 HIS A C 1
ATOM 1994 O O . HIS A 1 258 ? 25.885 -1.042 -8.077 1.00 91.75 258 HIS A O 1
ATOM 2000 N N . GLY A 1 259 ? 27.424 -2.673 -8.180 1.00 91.06 259 GLY A N 1
ATOM 2001 C CA . GLY A 1 259 ? 27.845 -2.401 -9.559 1.00 91.06 259 GLY A CA 1
ATOM 2002 C C . GLY A 1 259 ? 28.202 -0.932 -9.793 1.00 91.06 259 GLY A C 1
ATOM 2003 O O . GLY A 1 259 ? 28.910 -0.326 -8.984 1.00 91.06 259 GLY A O 1
ATOM 2004 N N . ALA A 1 260 ? 27.665 -0.359 -10.874 1.00 91.75 260 ALA A N 1
ATOM 2005 C CA . ALA A 1 260 ? 27.899 1.026 -11.281 1.00 91.75 260 ALA A CA 1
ATOM 2006 C C . ALA A 1 260 ? 27.438 2.067 -10.245 1.00 91.75 260 ALA A C 1
ATOM 2008 O O . ALA A 1 260 ? 27.930 3.196 -10.268 1.00 91.75 260 ALA A O 1
ATOM 2009 N N . LEU A 1 261 ? 26.552 1.713 -9.303 1.00 93.12 261 LEU A N 1
ATOM 2010 C CA . LEU A 1 261 ? 26.096 2.645 -8.266 1.00 93.12 261 LEU A CA 1
ATOM 2011 C C . LEU A 1 261 ? 27.171 2.978 -7.224 1.00 93.12 261 LEU A C 1
ATOM 2013 O O . LEU A 1 261 ? 27.003 3.960 -6.503 1.00 93.12 261 LEU A O 1
ATOM 2017 N N . ALA A 1 262 ? 28.288 2.234 -7.183 1.00 91.00 262 ALA A N 1
ATOM 2018 C CA . ALA A 1 262 ? 29.421 2.489 -6.282 1.00 91.00 262 ALA A CA 1
ATOM 2019 C C . ALA A 1 262 ? 29.860 3.960 -6.280 1.00 91.00 262 ALA A C 1
ATOM 2021 O O . ALA A 1 262 ? 30.161 4.526 -5.235 1.00 91.00 262 ALA A O 1
ATOM 2022 N N . GLN A 1 263 ? 29.848 4.586 -7.462 1.00 90.25 263 GLN A N 1
ATOM 2023 C CA . GLN A 1 263 ? 30.314 5.956 -7.685 1.00 90.25 263 GLN A CA 1
ATOM 2024 C C . GLN A 1 263 ? 29.478 7.032 -6.966 1.00 90.25 263 GLN A C 1
ATOM 2026 O O . GLN A 1 263 ? 29.901 8.183 -6.893 1.00 90.25 263 GLN A O 1
ATOM 2031 N N . PHE A 1 264 ? 28.296 6.676 -6.454 1.00 91.75 264 PHE A N 1
ATOM 2032 C CA . PHE A 1 264 ? 27.397 7.582 -5.733 1.00 91.75 264 PHE A CA 1
ATOM 2033 C C . PHE A 1 264 ? 27.287 7.257 -4.241 1.00 91.75 264 PHE A C 1
ATOM 2035 O O . PHE A 1 264 ? 26.567 7.949 -3.518 1.00 91.75 264 PHE A O 1
ATOM 2042 N N . LEU A 1 265 ? 27.958 6.202 -3.771 1.00 88.75 265 LEU A N 1
ATOM 2043 C CA . LEU A 1 265 ? 27.893 5.801 -2.374 1.00 88.75 265 LEU A CA 1
ATOM 2044 C C . LEU A 1 265 ? 28.789 6.714 -1.521 1.00 88.75 265 LEU A C 1
ATOM 2046 O O . LEU A 1 265 ? 29.958 6.907 -1.856 1.00 88.75 265 LEU A O 1
ATOM 2050 N N . PRO A 1 266 ? 28.282 7.258 -0.397 1.00 74.44 266 PRO A N 1
ATOM 2051 C CA . PRO A 1 266 ? 29.051 8.156 0.470 1.00 74.44 266 PRO A CA 1
ATOM 2052 C C . PRO A 1 266 ? 30.232 7.458 1.162 1.00 74.44 266 PRO A C 1
ATOM 2054 O O . PRO A 1 266 ? 31.137 8.119 1.666 1.00 74.44 266 PRO A O 1
ATOM 2057 N N . SER A 1 267 ? 30.222 6.126 1.215 1.00 66.31 267 SER A N 1
ATOM 2058 C CA . SER A 1 267 ? 31.274 5.286 1.787 1.00 66.31 267 SER A CA 1
ATOM 2059 C C . SER A 1 267 ? 31.452 4.049 0.910 1.00 66.31 267 SER A C 1
ATOM 2061 O O . SER A 1 267 ? 31.158 2.941 1.338 1.00 66.31 267 SER A O 1
ATOM 2063 N N . ALA A 1 268 ? 31.861 4.220 -0.349 1.00 55.78 268 ALA A N 1
ATOM 2064 C CA . ALA A 1 268 ? 32.265 3.066 -1.148 1.00 55.78 268 ALA A CA 1
ATOM 2065 C C . ALA A 1 268 ? 33.494 2.423 -0.470 1.00 55.78 268 ALA A C 1
ATOM 2067 O O . ALA A 1 268 ? 34.511 3.107 -0.333 1.00 55.78 268 ALA A O 1
ATOM 2068 N N . PRO A 1 269 ? 33.437 1.161 0.000 1.00 51.72 269 PRO A N 1
ATOM 2069 C CA . PRO A 1 269 ? 34.655 0.470 0.393 1.00 51.72 269 PRO A CA 1
ATOM 2070 C C . PRO A 1 269 ? 35.538 0.349 -0.852 1.00 51.72 269 PRO A C 1
ATOM 2072 O O . PRO A 1 269 ? 35.035 0.024 -1.929 1.00 51.72 269 PRO A O 1
ATOM 2075 N N . ASP A 1 270 ? 36.841 0.582 -0.728 1.00 44.91 270 ASP A N 1
ATOM 2076 C CA . ASP A 1 270 ? 37.777 0.287 -1.813 1.00 44.91 270 ASP A CA 1
ATOM 2077 C C . ASP A 1 270 ? 37.728 -1.228 -2.130 1.00 44.91 270 ASP A C 1
ATOM 2079 O O . ASP A 1 270 ? 38.226 -2.046 -1.355 1.00 44.91 270 ASP A O 1
ATOM 2083 N N . GLY A 1 271 ? 37.102 -1.626 -3.248 1.00 51.84 271 GLY A N 1
ATOM 2084 C CA . GLY A 1 271 ? 37.058 -3.016 -3.743 1.00 51.84 271 GLY A CA 1
ATOM 2085 C C . GLY A 1 271 ? 35.676 -3.498 -4.224 1.00 51.84 271 GLY A C 1
ATOM 2086 O O . GLY A 1 271 ? 34.735 -2.708 -4.274 1.00 51.84 271 GLY A O 1
ATOM 2087 N N . PRO A 1 272 ? 35.522 -4.789 -4.606 1.00 55.41 272 PRO A N 1
ATOM 2088 C CA . PRO A 1 272 ? 34.214 -5.405 -4.854 1.00 55.41 272 PRO A CA 1
ATOM 2089 C C . PRO A 1 272 ? 33.430 -5.462 -3.534 1.00 55.41 272 PRO A C 1
ATOM 2091 O O . PRO A 1 272 ? 33.521 -6.424 -2.773 1.00 55.41 272 PRO A O 1
ATOM 2094 N N . GLY A 1 273 ? 32.734 -4.370 -3.226 1.00 72.50 273 GLY A N 1
ATOM 2095 C CA . GLY A 1 273 ? 32.020 -4.165 -1.977 1.00 72.50 273 GLY A CA 1
ATOM 2096 C C . GLY A 1 273 ? 30.564 -4.613 -2.045 1.00 72.50 273 GLY A C 1
ATOM 2097 O O . GLY A 1 273 ? 29.933 -4.655 -3.102 1.00 72.50 273 GLY A O 1
ATOM 2098 N N . MET A 1 274 ? 30.013 -4.931 -0.878 1.00 87.56 274 MET A N 1
ATOM 2099 C CA . MET A 1 274 ? 28.569 -4.955 -0.673 1.00 87.56 274 MET A CA 1
ATOM 2100 C C . MET A 1 274 ? 28.132 -3.584 -0.155 1.00 87.56 274 MET A C 1
ATOM 2102 O O . MET A 1 274 ? 28.875 -2.931 0.574 1.00 87.56 274 MET A O 1
ATOM 2106 N N . ALA A 1 275 ? 26.920 -3.170 -0.499 1.00 89.50 275 ALA A N 1
ATOM 2107 C CA . ALA A 1 275 ? 26.244 -2.014 0.073 1.00 89.50 275 ALA A CA 1
ATOM 2108 C C . ALA A 1 275 ? 24.970 -2.462 0.794 1.00 89.50 275 ALA A C 1
ATOM 2110 O O . ALA A 1 275 ? 24.437 -3.555 0.554 1.00 89.50 275 ALA A O 1
ATOM 2111 N N . SER A 1 276 ? 24.492 -1.632 1.713 1.00 89.12 276 SER A N 1
ATOM 2112 C CA . SER A 1 276 ? 23.197 -1.841 2.351 1.00 89.12 276 SER A CA 1
ATOM 2113 C C . SER A 1 276 ? 22.063 -1.395 1.426 1.00 89.12 276 SER A C 1
ATOM 2115 O O . SER A 1 276 ? 22.229 -0.550 0.542 1.00 89.12 276 SER A O 1
ATOM 2117 N N . ASN A 1 277 ? 20.873 -1.949 1.642 1.00 88.75 277 ASN A N 1
ATOM 2118 C CA . ASN A 1 277 ? 19.673 -1.531 0.922 1.00 88.75 277 ASN A CA 1
ATOM 2119 C C . ASN A 1 277 ? 19.399 -0.011 1.063 1.00 88.75 277 ASN A C 1
ATOM 2121 O O . ASN A 1 277 ? 19.258 0.649 0.027 1.00 88.75 277 ASN A O 1
ATOM 2125 N N . PRO A 1 278 ? 19.409 0.585 2.279 1.00 87.62 278 PRO A N 1
ATOM 2126 C CA . PRO A 1 278 ? 19.203 2.024 2.443 1.00 87.62 278 PRO A CA 1
ATOM 2127 C C . PRO A 1 278 ? 20.180 2.900 1.651 1.00 87.62 278 PRO A C 1
ATOM 2129 O O . PRO A 1 278 ? 19.789 3.968 1.182 1.00 87.62 278 PRO A O 1
ATOM 2132 N N . GLU A 1 279 ? 21.429 2.466 1.477 1.00 89.31 279 GLU A N 1
ATOM 2133 C CA . GLU A 1 279 ? 22.417 3.188 0.672 1.00 89.31 279 GLU A CA 1
ATOM 2134 C C . GLU A 1 279 ? 22.063 3.161 -0.820 1.00 89.31 279 GLU A C 1
ATOM 2136 O O . GLU A 1 279 ? 22.010 4.214 -1.458 1.00 89.31 279 GLU A O 1
ATOM 2141 N N . LEU A 1 280 ? 21.749 1.982 -1.370 1.00 92.19 280 LEU A N 1
ATOM 2142 C CA . LEU A 1 280 ? 21.423 1.823 -2.793 1.00 92.19 280 LEU A CA 1
ATOM 2143 C C . LEU A 1 280 ? 20.121 2.536 -3.171 1.00 92.19 280 LEU A C 1
ATOM 2145 O O . LEU A 1 280 ? 20.084 3.297 -4.141 1.00 92.19 280 LEU A O 1
ATOM 2149 N N . PHE A 1 281 ? 19.064 2.374 -2.374 1.00 91.06 281 PHE A N 1
ATOM 2150 C CA . PHE A 1 281 ? 17.823 3.128 -2.574 1.00 91.06 281 PHE A CA 1
ATOM 2151 C C . PHE A 1 281 ? 17.990 4.620 -2.254 1.00 91.06 281 PHE A C 1
ATOM 2153 O O . PHE A 1 281 ? 17.277 5.453 -2.818 1.00 91.06 281 PHE A O 1
ATOM 2160 N N . GLY A 1 282 ? 18.966 4.980 -1.416 1.00 90.75 282 GLY A N 1
ATOM 2161 C CA . GLY A 1 282 ? 19.407 6.354 -1.204 1.00 90.75 282 GLY A CA 1
ATOM 2162 C C . GLY A 1 282 ? 19.910 7.006 -2.492 1.00 90.75 282 GLY A C 1
ATOM 2163 O O . GLY A 1 282 ? 19.472 8.111 -2.810 1.00 90.75 282 GLY A O 1
ATOM 2164 N N . VAL A 1 283 ? 20.743 6.306 -3.273 1.00 92.88 283 VAL A N 1
ATOM 2165 C CA . VAL A 1 283 ? 21.212 6.773 -4.593 1.00 92.88 283 VAL A CA 1
ATOM 2166 C C . VAL A 1 283 ? 20.042 6.979 -5.552 1.00 92.88 283 VAL A C 1
ATOM 2168 O O . VAL A 1 283 ? 19.953 8.023 -6.198 1.00 92.88 283 VAL A O 1
ATOM 2171 N N . LEU A 1 284 ? 19.102 6.030 -5.621 1.00 92.25 284 LEU A N 1
ATOM 2172 C CA . LEU A 1 284 ? 17.926 6.192 -6.482 1.00 92.25 284 LEU A CA 1
ATOM 2173 C C . LEU A 1 284 ? 17.086 7.408 -6.073 1.00 92.25 284 LEU A C 1
ATOM 2175 O O . LEU A 1 284 ? 16.654 8.201 -6.913 1.00 92.25 284 LEU A O 1
ATOM 2179 N N . ARG A 1 285 ? 16.901 7.596 -4.765 1.00 91.06 285 ARG A N 1
ATOM 2180 C CA . ARG A 1 285 ? 16.158 8.723 -4.206 1.00 91.06 285 ARG A CA 1
ATOM 2181 C C . ARG A 1 285 ? 16.792 10.076 -4.524 1.00 91.06 285 ARG A C 1
ATOM 2183 O O . ARG A 1 285 ? 16.062 11.016 -4.829 1.00 91.06 285 ARG A O 1
ATOM 2190 N N . THR A 1 286 ? 18.107 10.212 -4.380 1.00 90.56 286 THR A N 1
ATOM 2191 C CA . THR A 1 286 ? 18.785 11.517 -4.466 1.00 90.56 286 THR A CA 1
ATOM 2192 C C . THR A 1 286 ? 19.279 11.839 -5.870 1.00 90.56 286 THR A C 1
ATOM 2194 O O . THR A 1 286 ? 19.259 13.007 -6.261 1.00 90.56 286 THR A O 1
ATOM 2197 N N . VAL A 1 287 ? 19.671 10.825 -6.644 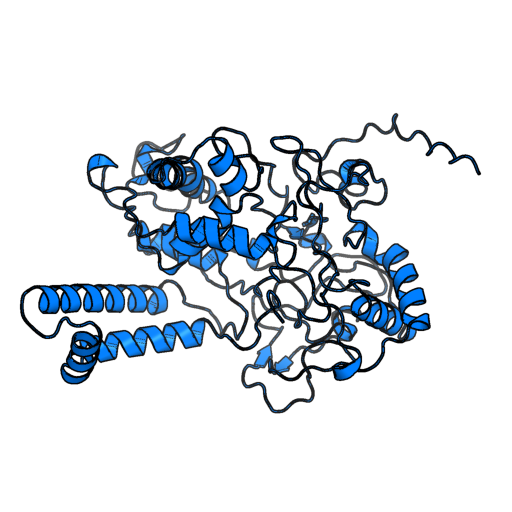1.00 93.12 287 VAL A N 1
ATOM 2198 C CA . VAL A 1 287 ? 20.246 10.981 -7.983 1.00 93.12 287 VAL A CA 1
ATOM 2199 C C . VAL A 1 287 ? 19.207 10.665 -9.052 1.00 93.12 287 VAL A C 1
ATOM 2201 O O . VAL A 1 287 ? 18.781 11.572 -9.766 1.00 93.12 287 VAL A O 1
ATOM 2204 N N . PHE A 1 288 ? 18.751 9.411 -9.137 1.00 94.81 288 PHE A N 1
ATOM 2205 C CA . PHE A 1 288 ? 17.891 8.950 -10.232 1.00 94.81 288 PHE A CA 1
ATOM 2206 C C . PHE A 1 288 ? 16.587 9.753 -10.340 1.00 94.81 288 PHE A C 1
ATOM 2208 O O . PHE A 1 288 ? 16.322 10.363 -11.375 1.00 94.81 288 PHE A O 1
ATOM 2215 N N . PHE A 1 289 ? 15.798 9.846 -9.264 1.00 92.38 289 PHE A N 1
ATOM 2216 C CA . PHE A 1 289 ? 14.533 10.588 -9.323 1.00 92.38 289 PHE A CA 1
ATOM 2217 C C . PHE A 1 289 ? 14.725 12.099 -9.506 1.00 92.38 289 PHE A C 1
ATOM 2219 O O . PHE A 1 289 ? 13.860 12.760 -10.080 1.00 92.38 289 PHE A O 1
ATOM 2226 N N . THR A 1 290 ? 15.864 12.655 -9.083 1.00 91.75 290 THR A N 1
ATOM 2227 C CA . THR A 1 290 ? 16.208 14.054 -9.373 1.00 91.75 290 THR A CA 1
ATOM 2228 C C . THR A 1 290 ? 16.447 14.258 -10.869 1.00 91.75 290 THR A C 1
ATOM 2230 O O . THR A 1 290 ? 15.934 15.225 -11.432 1.00 91.75 290 THR A O 1
ATOM 2233 N N . ILE A 1 291 ? 17.175 13.347 -11.526 1.00 93.62 291 ILE A N 1
ATOM 2234 C CA . ILE A 1 291 ? 17.385 13.371 -12.981 1.00 93.62 291 ILE A CA 1
ATOM 2235 C C . ILE A 1 291 ? 16.037 13.297 -13.706 1.00 93.62 291 ILE A C 1
ATOM 2237 O O . ILE A 1 291 ? 15.744 14.159 -14.535 1.00 93.62 291 ILE A O 1
ATOM 2241 N N . GLU A 1 292 ? 15.193 12.327 -13.350 1.00 95.12 292 GLU A N 1
ATOM 2242 C CA . GLU A 1 292 ? 13.878 12.131 -13.973 1.00 95.12 292 GLU A CA 1
ATOM 2243 C C . GLU A 1 292 ? 12.947 13.339 -13.806 1.00 95.12 292 GLU A C 1
ATOM 2245 O O . GLU A 1 292 ? 12.290 13.764 -14.757 1.00 95.12 292 GLU A O 1
ATOM 2250 N N . LEU A 1 293 ? 12.925 13.964 -12.625 1.00 93.06 293 LEU A N 1
ATOM 2251 C CA . LEU A 1 293 ? 12.152 15.188 -12.406 1.00 93.06 293 LEU A CA 1
ATOM 2252 C C . LEU A 1 293 ? 12.695 16.379 -13.200 1.00 93.06 293 LEU A C 1
ATOM 2254 O O . LEU A 1 293 ? 11.911 17.154 -13.750 1.00 93.06 293 LEU A O 1
ATOM 2258 N N . ASN A 1 294 ? 14.018 16.540 -13.283 1.00 93.38 294 ASN A N 1
ATOM 2259 C CA . ASN A 1 294 ? 14.628 17.663 -13.996 1.00 93.38 294 ASN A CA 1
ATOM 2260 C C . ASN A 1 294 ? 14.325 17.624 -15.503 1.00 93.38 294 ASN A C 1
ATOM 2262 O O . ASN A 1 294 ? 14.155 18.684 -16.108 1.00 93.38 294 ASN A O 1
ATOM 2266 N N . LYS A 1 295 ? 14.159 16.429 -16.094 1.00 94.94 295 LYS A N 1
ATOM 2267 C CA . LYS A 1 295 ? 13.724 16.255 -17.496 1.00 94.94 295 LYS A CA 1
ATOM 2268 C C . LYS A 1 295 ? 12.377 16.931 -17.794 1.00 94.94 295 LYS A C 1
ATOM 2270 O O . LYS A 1 295 ? 12.090 17.243 -18.947 1.00 94.94 295 LYS A O 1
ATOM 2275 N N . LEU A 1 296 ? 11.540 17.169 -16.780 1.00 96.12 296 LEU A N 1
ATOM 2276 C CA . LEU A 1 296 ? 10.209 17.750 -16.959 1.00 96.12 296 LEU A CA 1
ATOM 2277 C C . LEU A 1 296 ? 10.187 19.282 -17.049 1.00 96.12 296 LEU A C 1
ATOM 2279 O O . LEU A 1 296 ? 9.177 19.820 -17.508 1.00 96.12 296 LEU A O 1
ATOM 2283 N N . GLY A 1 297 ? 11.244 19.971 -16.601 1.00 96.19 297 GLY A N 1
ATOM 2284 C CA . GLY A 1 297 ? 11.304 21.437 -16.592 1.00 96.19 297 GLY A CA 1
ATOM 2285 C C . GLY A 1 297 ? 10.215 22.110 -15.744 1.00 96.19 297 GLY A C 1
ATOM 2286 O O . GLY A 1 297 ? 9.706 23.156 -16.136 1.00 96.19 297 GLY A O 1
ATOM 2287 N N . LEU A 1 298 ? 9.816 21.494 -14.623 1.00 96.19 298 LEU A N 1
ATOM 2288 C CA . LEU A 1 298 ? 8.753 22.010 -13.751 1.00 96.19 298 LEU A CA 1
ATOM 2289 C C . LEU A 1 298 ? 9.151 23.330 -13.075 1.00 96.19 298 LEU A C 1
ATOM 2291 O O . LEU A 1 298 ? 10.287 23.505 -12.629 1.00 96.19 298 LEU A O 1
ATOM 2295 N N . THR A 1 299 ? 8.180 24.225 -12.908 1.00 97.00 299 THR A N 1
ATOM 2296 C CA . THR A 1 299 ? 8.295 25.387 -12.019 1.00 97.00 299 THR A CA 1
ATOM 2297 C C . THR A 1 299 ? 8.419 24.953 -10.551 1.00 97.00 299 THR A C 1
ATOM 2299 O O . THR A 1 299 ? 8.108 23.818 -10.181 1.00 97.00 299 THR A O 1
ATOM 2302 N N . ARG A 1 300 ? 8.835 25.875 -9.666 1.00 94.19 300 ARG A N 1
ATOM 2303 C CA . ARG A 1 300 ? 8.886 25.615 -8.213 1.00 94.19 300 ARG A CA 1
ATOM 2304 C C . ARG A 1 300 ? 7.533 25.144 -7.672 1.00 94.19 300 ARG A C 1
ATOM 2306 O O . ARG A 1 300 ? 7.494 24.206 -6.883 1.00 94.19 300 ARG A O 1
ATOM 2313 N N . GLU A 1 301 ? 6.445 25.789 -8.081 1.00 95.38 301 GLU A N 1
ATOM 2314 C CA . GLU A 1 301 ? 5.094 25.464 -7.615 1.00 95.38 301 GLU A CA 1
ATOM 2315 C C . GLU A 1 301 ? 4.641 24.081 -8.093 1.00 95.38 301 GLU A C 1
ATOM 2317 O O . GLU A 1 301 ? 4.165 23.277 -7.292 1.00 95.38 301 GLU A O 1
ATOM 2322 N N . GLU A 1 302 ? 4.865 23.758 -9.369 1.00 96.12 302 GLU A N 1
ATOM 2323 C CA . GLU A 1 302 ? 4.575 22.426 -9.905 1.00 96.12 302 GLU A CA 1
ATOM 2324 C C . GLU A 1 302 ? 5.393 21.346 -9.199 1.00 96.12 302 GLU A C 1
ATOM 2326 O O . GLU A 1 302 ? 4.858 20.285 -8.890 1.00 96.12 302 GLU A O 1
ATOM 2331 N N . ARG A 1 303 ? 6.665 21.618 -8.879 1.00 95.19 303 ARG A N 1
ATOM 2332 C CA . ARG A 1 303 ? 7.515 20.683 -8.133 1.00 95.19 303 ARG A CA 1
ATOM 2333 C C . ARG A 1 303 ? 7.007 20.463 -6.707 1.00 95.19 303 ARG A C 1
ATOM 2335 O O . ARG A 1 303 ? 6.891 19.319 -6.278 1.00 95.19 303 ARG A O 1
ATOM 2342 N N . LEU A 1 304 ? 6.647 21.532 -5.991 1.00 94.81 304 LEU A N 1
ATOM 2343 C CA . LEU A 1 304 ? 6.026 21.431 -4.664 1.00 94.81 304 LEU A CA 1
ATOM 2344 C C . LEU A 1 304 ? 4.726 20.619 -4.718 1.00 94.81 304 LEU A C 1
ATOM 2346 O O . LEU A 1 304 ? 4.512 19.742 -3.882 1.00 94.81 304 LEU A O 1
ATOM 2350 N N . SER A 1 305 ? 3.880 20.872 -5.720 1.00 94.31 305 SER A N 1
ATOM 2351 C CA . SER A 1 305 ? 2.648 20.114 -5.934 1.00 94.31 305 SER A CA 1
ATOM 2352 C C . SER A 1 305 ? 2.931 18.650 -6.277 1.00 94.31 305 SER A C 1
ATOM 2354 O O . SER A 1 305 ? 2.278 17.773 -5.722 1.00 94.31 305 SER A O 1
ATOM 2356 N N . ALA A 1 306 ? 3.924 18.344 -7.113 1.00 95.12 306 ALA A N 1
ATOM 2357 C CA . ALA A 1 306 ? 4.288 16.973 -7.479 1.00 95.12 306 ALA A CA 1
ATOM 2358 C C . ALA A 1 306 ? 4.687 16.131 -6.254 1.00 95.12 306 ALA A C 1
ATOM 2360 O O . ALA A 1 306 ? 4.216 15.008 -6.106 1.00 95.12 306 ALA A O 1
ATOM 2361 N N . HIS A 1 307 ? 5.456 16.710 -5.326 1.00 94.31 307 HIS A N 1
ATOM 2362 C CA . HIS A 1 307 ? 5.805 16.099 -4.032 1.00 94.31 307 HIS A CA 1
ATOM 2363 C C . HIS A 1 307 ? 4.722 16.270 -2.954 1.00 94.31 307 HIS A C 1
ATOM 2365 O O . HIS A 1 307 ? 4.912 15.923 -1.785 1.00 94.31 307 HIS A O 1
ATOM 2371 N N . ASN A 1 308 ? 3.570 16.831 -3.329 1.00 93.88 308 ASN A N 1
ATOM 2372 C CA . ASN A 1 308 ? 2.434 17.070 -2.451 1.00 93.88 308 ASN A CA 1
ATOM 2373 C C . ASN A 1 308 ? 2.811 17.844 -1.178 1.00 93.88 308 ASN A C 1
ATOM 2375 O O . ASN A 1 308 ? 2.297 17.560 -0.103 1.00 93.88 308 ASN A O 1
ATOM 2379 N N . PHE A 1 309 ? 3.719 18.817 -1.304 1.00 94.12 309 PHE A N 1
ATOM 2380 C CA . PHE A 1 309 ? 4.231 19.663 -0.218 1.00 94.12 309 PHE A CA 1
ATOM 2381 C C . PHE A 1 309 ? 4.902 18.901 0.941 1.00 94.12 309 PHE A C 1
ATOM 2383 O O . PHE A 1 309 ? 5.156 19.465 2.010 1.00 94.12 309 PHE A O 1
ATOM 2390 N N . THR A 1 310 ? 5.225 17.624 0.743 1.00 91.75 310 THR A N 1
ATOM 2391 C CA . THR A 1 310 ? 6.187 16.918 1.591 1.00 91.75 310 THR A CA 1
ATOM 2392 C C . THR A 1 310 ? 7.581 17.461 1.269 1.00 91.75 310 THR A C 1
ATOM 2394 O O . THR A 1 310 ? 7.805 17.850 0.120 1.00 91.75 310 THR A O 1
ATOM 2397 N N . PRO A 1 311 ? 8.520 17.535 2.236 1.00 90.56 311 PRO A N 1
ATOM 2398 C CA . PRO A 1 311 ? 9.923 17.775 1.915 1.00 90.56 311 PRO A CA 1
ATOM 2399 C C . PRO A 1 311 ? 10.383 16.850 0.783 1.00 90.56 311 PRO A C 1
ATOM 2401 O O . PRO A 1 311 ? 9.798 15.789 0.575 1.00 90.56 311 PRO A O 1
ATOM 2404 N N . PHE A 1 312 ? 11.444 17.197 0.069 1.00 90.81 312 PHE A N 1
ATOM 2405 C CA . PHE A 1 312 ? 12.109 16.344 -0.927 1.00 90.81 312 PHE A CA 1
ATOM 2406 C C . PHE A 1 312 ? 13.555 16.808 -1.067 1.00 90.81 312 PHE A C 1
ATOM 2408 O O . PHE A 1 312 ? 13.892 17.903 -0.627 1.00 90.81 312 PHE A O 1
ATOM 2415 N N . PHE A 1 313 ? 14.423 15.979 -1.648 1.00 86.44 313 PHE A N 1
ATOM 2416 C CA . PHE A 1 313 ? 15.850 16.293 -1.754 1.00 86.44 313 PHE A CA 1
ATOM 2417 C C . PHE A 1 313 ? 16.091 17.703 -2.354 1.00 86.44 313 PHE A C 1
ATOM 2419 O O . PHE A 1 313 ? 15.496 18.021 -3.390 1.00 86.44 313 PHE A O 1
ATOM 2426 N N . PRO A 1 314 ? 16.961 18.539 -1.747 1.00 86.75 314 PRO A N 1
ATOM 2427 C CA . PRO A 1 314 ? 17.902 18.222 -0.662 1.00 86.75 314 PRO A CA 1
ATOM 2428 C C . PRO A 1 314 ? 17.334 18.325 0.762 1.00 86.75 314 PRO A C 1
ATOM 2430 O O . PRO A 1 314 ? 18.043 17.991 1.710 1.00 86.75 314 PRO A O 1
ATOM 2433 N N . ASP A 1 315 ? 16.078 18.740 0.930 1.00 87.62 315 ASP A N 1
ATOM 2434 C CA . ASP A 1 315 ? 15.479 18.900 2.251 1.00 87.62 315 ASP A CA 1
ATOM 2435 C C . ASP A 1 315 ? 15.303 17.540 2.955 1.00 87.62 315 ASP A C 1
ATOM 2437 O O . ASP A 1 315 ? 14.929 16.531 2.329 1.00 87.62 315 ASP A O 1
ATOM 2441 N N . PRO A 1 316 ? 15.552 17.482 4.276 1.00 82.06 316 PRO A N 1
ATOM 2442 C CA . PRO A 1 316 ? 15.385 16.259 5.042 1.00 82.06 316 PRO A CA 1
ATOM 2443 C C . PRO A 1 316 ? 13.916 15.822 5.044 1.00 82.06 316 PRO A C 1
ATOM 2445 O O . PRO A 1 316 ? 13.006 16.609 5.305 1.00 82.06 316 PRO A O 1
ATOM 2448 N N . GLN A 1 317 ? 13.687 14.536 4.769 1.00 83.31 317 GLN A N 1
ATOM 2449 C CA . GLN A 1 317 ? 12.366 13.930 4.938 1.00 83.31 317 GLN A CA 1
ATOM 2450 C C . GLN A 1 317 ? 12.011 13.812 6.418 1.00 83.31 317 GLN A C 1
ATOM 2452 O O . GLN A 1 317 ? 12.913 13.628 7.242 1.00 83.31 317 GLN A O 1
ATOM 2457 N N . PRO A 1 318 ? 10.707 13.793 6.751 1.00 80.00 318 PRO A N 1
ATOM 2458 C CA . PRO A 1 318 ? 10.246 13.222 8.007 1.00 80.00 318 PRO A CA 1
ATOM 2459 C C . PRO A 1 318 ? 10.874 11.839 8.221 1.00 80.00 318 PRO A C 1
ATOM 2461 O O . PRO A 1 318 ? 10.922 11.025 7.295 1.00 80.00 318 PRO A O 1
ATOM 2464 N N . LEU A 1 319 ? 11.383 11.586 9.426 1.00 76.44 319 LEU A N 1
ATOM 2465 C CA . LEU A 1 319 ? 12.059 10.326 9.718 1.00 76.44 319 LEU A CA 1
ATOM 2466 C C . LEU A 1 319 ? 11.051 9.165 9.672 1.00 76.44 319 LEU A C 1
ATOM 2468 O O . LEU A 1 319 ? 9.897 9.339 10.049 1.00 76.44 319 LEU A O 1
ATOM 2472 N N . PRO A 1 320 ? 11.432 7.972 9.208 1.00 79.81 320 PRO A N 1
ATOM 2473 C CA . PRO A 1 320 ? 10.548 6.816 9.278 1.00 79.81 320 PRO A CA 1
ATOM 2474 C C . PRO A 1 320 ? 10.315 6.382 10.744 1.00 79.81 320 PRO A C 1
ATOM 2476 O O . PRO A 1 320 ? 10.928 6.921 11.675 1.00 79.81 320 PRO A O 1
ATOM 2479 N N . PRO A 1 321 ? 9.440 5.390 10.978 1.00 80.25 321 PRO A N 1
ATOM 2480 C CA . PRO A 1 321 ? 9.285 4.768 12.291 1.00 80.25 321 PRO A CA 1
ATOM 2481 C C . PRO A 1 321 ? 10.632 4.313 12.878 1.00 80.25 321 PRO A C 1
ATOM 2483 O O . PRO A 1 321 ? 11.493 3.818 12.156 1.00 80.25 321 PRO A O 1
ATOM 2486 N N . ALA A 1 322 ? 10.807 4.438 14.199 1.00 76.50 322 ALA A N 1
ATOM 2487 C CA . ALA A 1 322 ? 12.051 4.036 14.876 1.00 76.50 322 ALA A CA 1
ATOM 2488 C C . ALA A 1 322 ? 12.208 2.507 14.999 1.00 76.50 322 ALA A C 1
ATOM 2490 O O . ALA A 1 322 ? 13.263 2.007 15.381 1.00 76.50 322 ALA A O 1
ATOM 2491 N N . VAL A 1 323 ? 11.132 1.770 14.728 1.00 84.50 323 VAL A N 1
ATOM 2492 C CA . VAL A 1 323 ? 11.032 0.315 14.838 1.00 84.50 323 VAL A CA 1
ATOM 2493 C C . VAL A 1 323 ? 10.141 -0.218 13.714 1.00 84.50 323 VAL A C 1
ATOM 2495 O O . VAL A 1 323 ? 9.308 0.539 13.206 1.00 84.50 323 VAL A O 1
ATOM 2498 N N . PRO A 1 324 ? 10.233 -1.518 13.378 1.00 89.25 324 PRO A N 1
ATOM 2499 C CA . PRO A 1 324 ? 9.199 -2.214 12.619 1.00 89.25 324 PRO A CA 1
ATOM 2500 C C . PRO A 1 324 ? 7.805 -1.886 13.154 1.00 89.25 324 PRO A C 1
ATOM 2502 O O . PRO A 1 324 ? 7.537 -2.076 14.347 1.00 89.25 324 PRO A O 1
ATOM 2505 N N . ALA A 1 325 ? 6.929 -1.352 12.308 1.00 91.75 325 ALA A N 1
ATOM 2506 C CA . ALA A 1 325 ? 5.656 -0.799 12.745 1.00 91.75 325 ALA A CA 1
ATOM 2507 C C . ALA A 1 325 ? 4.611 -0.776 11.634 1.00 91.75 325 ALA A C 1
ATOM 2509 O O . ALA A 1 325 ? 4.944 -0.668 10.460 1.00 91.75 325 ALA A O 1
ATOM 2510 N N . TYR A 1 326 ? 3.343 -0.816 12.034 1.00 94.12 326 TYR A N 1
ATOM 2511 C CA . TYR A 1 326 ? 2.195 -0.691 11.152 1.00 94.12 326 TYR A CA 1
ATOM 2512 C C . TYR A 1 326 ? 1.415 0.587 11.447 1.00 94.12 326 TYR A C 1
ATOM 2514 O O . TYR A 1 326 ? 1.172 0.954 12.597 1.00 94.12 326 TYR A O 1
ATOM 2522 N N . LYS A 1 327 ? 0.975 1.250 10.384 1.00 93.25 327 LYS A N 1
ATOM 2523 C CA . LYS A 1 327 ? 0.121 2.429 10.444 1.00 93.25 327 LYS A CA 1
ATOM 2524 C C . LYS A 1 327 ? -1.319 2.043 10.785 1.00 93.25 327 LYS A C 1
ATOM 2526 O O . LYS A 1 327 ? -1.944 1.250 10.080 1.00 93.25 327 LYS A O 1
ATOM 2531 N N . ALA A 1 328 ? -1.877 2.672 11.813 1.00 94.50 328 ALA A N 1
ATOM 2532 C CA . ALA A 1 328 ? -3.296 2.611 12.140 1.00 94.50 328 ALA A CA 1
ATOM 2533 C C . ALA A 1 328 ? -4.078 3.542 11.201 1.00 94.50 328 ALA A C 1
ATOM 2535 O O . ALA A 1 328 ? -4.141 4.751 11.402 1.00 94.50 328 ALA A O 1
ATOM 2536 N N . ASN A 1 329 ? -4.634 2.974 10.133 1.00 91.19 329 ASN A N 1
ATOM 2537 C CA . ASN A 1 329 ? -5.356 3.726 9.108 1.00 91.19 329 ASN A CA 1
ATOM 2538 C C . ASN A 1 329 ? -6.613 4.445 9.649 1.00 91.19 329 ASN A C 1
ATOM 2540 O O . ASN A 1 329 ? -7.226 3.956 10.608 1.00 91.19 329 ASN A O 1
ATOM 2544 N N . PRO A 1 330 ? -7.044 5.551 9.005 1.00 91.88 330 PRO A N 1
ATOM 2545 C CA . PRO A 1 330 ? -8.365 6.128 9.234 1.00 91.88 330 PRO A CA 1
ATOM 2546 C C . PRO A 1 330 ? -9.473 5.102 8.976 1.00 91.88 330 PRO A C 1
ATOM 2548 O O . PRO A 1 330 ? -9.323 4.228 8.117 1.00 91.88 330 PRO A O 1
ATOM 2551 N N . ILE A 1 331 ? -10.574 5.197 9.720 1.00 93.62 331 ILE A N 1
ATOM 2552 C CA . ILE A 1 331 ? -11.663 4.205 9.655 1.00 93.62 331 ILE A CA 1
ATOM 2553 C C . ILE A 1 331 ? -12.724 4.522 8.597 1.00 93.62 331 ILE A C 1
ATOM 2555 O O . ILE A 1 331 ? -13.583 3.686 8.316 1.00 93.62 331 ILE A O 1
ATOM 2559 N N . GLU A 1 332 ? -12.704 5.717 8.011 1.00 92.31 332 GLU A N 1
ATOM 2560 C CA . GLU A 1 332 ? -13.674 6.133 7.006 1.00 92.31 332 GLU A CA 1
ATOM 2561 C C . GLU A 1 332 ? -13.637 5.217 5.788 1.00 92.31 332 GLU A C 1
ATOM 2563 O O . GLU A 1 332 ? -12.594 5.018 5.160 1.00 92.31 332 GLU A O 1
ATOM 2568 N N . GLY A 1 333 ? -14.803 4.674 5.436 1.00 92.94 333 GLY A N 1
ATOM 2569 C CA . GLY A 1 333 ? -14.931 3.761 4.308 1.00 92.94 333 GLY A CA 1
ATOM 2570 C C . GLY A 1 333 ? -14.318 2.382 4.555 1.00 92.94 333 GLY A C 1
ATOM 2571 O O . GLY A 1 333 ? -14.295 1.568 3.635 1.00 92.94 333 GLY A O 1
ATOM 2572 N N . MET A 1 334 ? -13.846 2.074 5.771 1.00 92.69 334 MET A N 1
ATOM 2573 C CA . MET A 1 334 ? -13.235 0.777 6.093 1.00 92.69 334 MET A CA 1
ATOM 2574 C C . MET A 1 334 ? -14.200 -0.403 5.891 1.00 92.69 334 MET A C 1
ATOM 2576 O O . MET A 1 334 ? -13.773 -1.518 5.597 1.00 92.69 334 MET A O 1
ATOM 2580 N N . TRP A 1 335 ? -15.513 -0.169 5.955 1.00 94.31 335 TRP A N 1
ATOM 2581 C CA . TRP A 1 335 ? -16.515 -1.173 5.585 1.00 94.31 335 TRP A CA 1
ATOM 2582 C C . TRP A 1 335 ? -16.312 -1.714 4.152 1.00 94.31 335 TRP A C 1
ATOM 2584 O O . TRP A 1 335 ? -16.627 -2.866 3.878 1.00 94.31 335 TRP A O 1
ATOM 2594 N N . ALA A 1 336 ? -15.750 -0.901 3.251 1.00 93.25 336 ALA A N 1
ATOM 2595 C CA . ALA A 1 336 ? -15.525 -1.213 1.842 1.00 93.25 336 ALA A CA 1
ATOM 2596 C C . ALA A 1 336 ? -14.123 -1.770 1.547 1.00 93.25 336 ALA A C 1
ATOM 2598 O O . ALA A 1 336 ? -13.734 -1.876 0.380 1.00 93.25 336 ALA A O 1
ATOM 2599 N N . SER A 1 337 ? -13.342 -2.093 2.581 1.00 92.62 337 SER A N 1
ATOM 2600 C CA . SER A 1 337 ? -11.999 -2.643 2.428 1.00 92.62 337 SER A CA 1
ATOM 2601 C C . SER A 1 337 ? -11.772 -3.989 3.135 1.00 92.62 337 SER A C 1
ATOM 2603 O O . SER A 1 337 ? -10.736 -4.156 3.779 1.00 92.62 337 SER A O 1
ATOM 2605 N N . PRO A 1 338 ? -12.647 -5.002 2.990 1.00 93.56 338 PRO A N 1
ATOM 2606 C CA . PRO A 1 338 ? -12.310 -6.368 3.386 1.00 93.56 338 PRO A CA 1
ATOM 2607 C C . PRO A 1 338 ? -11.357 -7.049 2.374 1.00 93.56 338 PRO A C 1
ATOM 2609 O O . PRO A 1 338 ? -11.197 -6.560 1.250 1.00 93.56 338 PRO A O 1
ATOM 2612 N N . PRO A 1 339 ? -10.699 -8.162 2.745 1.00 95.12 339 PRO A N 1
ATOM 2613 C CA . PRO A 1 339 ? -10.484 -8.610 4.121 1.00 95.12 339 PRO A CA 1
ATOM 2614 C C . PRO A 1 339 ? -9.595 -7.622 4.902 1.00 95.12 339 PRO A C 1
ATOM 2616 O O . PRO A 1 339 ? -8.944 -6.755 4.314 1.00 95.12 339 PRO A O 1
ATOM 2619 N N . TYR A 1 340 ? -9.570 -7.745 6.222 1.00 96.25 340 TYR A N 1
ATOM 2620 C CA . TYR A 1 340 ? -8.930 -6.820 7.157 1.00 96.25 340 TYR A CA 1
ATOM 2621 C C . TYR A 1 340 ? -7.503 -7.231 7.540 1.00 96.25 340 TYR A C 1
ATOM 2623 O O . TYR A 1 340 ? -7.071 -8.355 7.283 1.00 96.25 340 TYR A O 1
ATOM 2631 N N . LEU A 1 341 ? -6.802 -6.287 8.184 1.00 96.25 341 LEU A N 1
ATOM 2632 C CA . LEU A 1 341 ? -5.351 -6.243 8.413 1.00 96.25 341 LEU A CA 1
ATOM 2633 C C . LEU A 1 341 ? -4.523 -6.000 7.145 1.00 96.25 341 LEU A C 1
ATOM 2635 O O . LEU A 1 341 ? -5.022 -6.042 6.021 1.00 96.25 341 LEU A O 1
ATOM 2639 N N . HIS A 1 342 ? -3.237 -5.710 7.350 1.00 95.50 342 HIS A N 1
ATOM 2640 C CA . HIS A 1 342 ? -2.305 -5.351 6.284 1.00 95.50 342 HIS A CA 1
ATOM 2641 C C . HIS A 1 342 ? -2.122 -6.466 5.244 1.00 95.50 342 HIS A C 1
ATOM 2643 O O . HIS A 1 342 ? -1.834 -6.175 4.091 1.00 95.50 342 HIS A O 1
ATOM 2649 N N . ASN A 1 343 ? -2.321 -7.727 5.631 1.00 95.75 343 ASN A N 1
ATOM 2650 C CA . ASN A 1 343 ? -2.196 -8.910 4.779 1.00 95.75 343 ASN A CA 1
ATOM 2651 C C . ASN A 1 343 ? -3.552 -9.506 4.356 1.00 95.75 343 ASN A C 1
ATOM 2653 O O . ASN A 1 343 ? -3.575 -10.516 3.664 1.00 95.75 343 ASN A O 1
ATOM 2657 N N . GLY A 1 344 ? -4.686 -8.900 4.730 1.00 95.69 344 GLY A N 1
ATOM 2658 C CA . GLY A 1 344 ? -6.009 -9.407 4.349 1.00 95.69 344 GLY A CA 1
ATOM 2659 C C . GLY A 1 344 ? -6.353 -10.780 4.947 1.00 95.69 344 GLY A C 1
ATOM 2660 O O . GLY A 1 344 ? -7.037 -11.574 4.307 1.00 95.69 344 GLY A O 1
ATOM 2661 N N . SER A 1 345 ? -5.877 -11.074 6.155 1.00 97.00 345 SER A N 1
ATOM 2662 C CA . SER A 1 345 ? -6.006 -12.383 6.814 1.00 97.00 345 SER A CA 1
ATOM 2663 C C . SER A 1 345 ? -7.281 -12.560 7.652 1.00 97.00 345 SER A C 1
ATOM 2665 O O . SER A 1 345 ? -7.522 -13.646 8.179 1.00 97.00 345 SER A O 1
ATOM 2667 N N . ILE A 1 346 ? -8.112 -11.518 7.787 1.00 97.62 346 ILE A N 1
ATOM 2668 C CA . ILE A 1 346 ? -9.372 -11.567 8.547 1.00 97.62 346 ILE A CA 1
ATOM 2669 C C . ILE A 1 346 ? -10.552 -11.237 7.625 1.00 97.62 346 ILE A C 1
ATOM 2671 O O . ILE A 1 346 ? -10.589 -10.138 7.075 1.00 97.62 346 ILE A O 1
ATOM 2675 N N . PRO A 1 347 ? -11.550 -12.120 7.458 1.00 95.94 347 PRO A N 1
ATOM 2676 C CA . PRO A 1 347 ? -12.566 -11.965 6.414 1.00 95.94 347 PRO A CA 1
ATOM 2677 C C . PRO A 1 347 ? -13.508 -10.768 6.615 1.00 95.94 347 PRO A C 1
ATOM 2679 O O . PRO A 1 347 ? -13.880 -10.115 5.640 1.00 95.94 347 PRO A O 1
ATOM 2682 N N . ASN A 1 348 ? -13.897 -10.473 7.859 1.00 97.31 348 ASN A N 1
ATOM 2683 C CA . ASN A 1 348 ? -14.952 -9.509 8.184 1.00 97.31 348 ASN A CA 1
ATOM 2684 C C . ASN A 1 348 ? -14.650 -8.703 9.470 1.00 97.31 348 ASN A C 1
ATOM 2686 O O . ASN A 1 348 ? -13.806 -9.106 10.275 1.00 97.31 348 ASN A O 1
ATOM 2690 N N . LEU A 1 349 ? -15.316 -7.555 9.664 1.00 97.88 349 LEU A N 1
ATOM 2691 C CA . LEU A 1 349 ? -15.088 -6.679 10.826 1.00 97.88 349 LEU A CA 1
ATOM 2692 C C . LEU A 1 349 ? -15.461 -7.348 12.144 1.00 97.88 349 LEU A C 1
ATOM 2694 O O . LEU A 1 349 ? -14.809 -7.102 13.155 1.00 97.88 349 LEU A O 1
ATOM 2698 N N . TYR A 1 350 ? -16.496 -8.186 12.152 1.00 98.06 350 TYR A N 1
ATOM 2699 C CA . TYR A 1 350 ? -16.887 -8.886 13.371 1.00 98.06 350 TYR A CA 1
ATOM 2700 C C . TYR A 1 350 ? -15.740 -9.774 13.891 1.00 98.06 350 TYR A C 1
ATOM 2702 O O . TYR A 1 350 ? -15.382 -9.694 15.066 1.00 98.06 350 TYR A O 1
ATOM 2710 N N . GLU A 1 351 ? -15.090 -10.544 13.013 1.00 98.06 351 GLU A N 1
ATOM 2711 C CA . GLU A 1 351 ? -13.936 -11.382 13.370 1.00 98.06 351 GLU A CA 1
ATOM 2712 C C . GLU A 1 351 ? -12.673 -10.579 13.713 1.00 98.06 351 GLU A C 1
ATOM 2714 O O . GLU A 1 351 ? -11.870 -11.020 14.540 1.00 98.06 351 GLU A O 1
ATOM 2719 N N . LEU A 1 352 ? -12.507 -9.370 13.162 1.00 97.94 352 LEU A N 1
ATOM 2720 C CA . LEU A 1 352 ? -11.429 -8.457 13.568 1.00 97.94 352 LEU A CA 1
ATOM 2721 C C . LEU A 1 352 ? -11.523 -8.104 15.063 1.00 97.94 352 LEU A C 1
ATOM 2723 O O . LEU A 1 352 ? -10.499 -7.924 15.721 1.00 97.94 352 LEU A O 1
ATOM 2727 N N . LEU A 1 353 ? -12.742 -8.066 15.608 1.00 98.19 353 LEU A N 1
ATOM 2728 C CA . LEU A 1 353 ? -13.040 -7.734 17.005 1.00 98.19 353 LEU A CA 1
ATOM 2729 C C . LEU A 1 353 ? -13.112 -8.964 17.936 1.00 98.19 353 LEU A C 1
ATOM 2731 O O . LEU A 1 353 ? -13.404 -8.825 19.130 1.00 98.19 353 LEU A O 1
ATOM 2735 N N . LEU A 1 354 ? -12.870 -10.173 17.419 1.00 97.50 354 LEU A N 1
ATOM 2736 C CA . LEU A 1 354 ? -12.736 -11.389 18.228 1.00 97.50 354 LEU A CA 1
ATOM 2737 C C . LEU A 1 354 ? -11.317 -11.526 18.810 1.00 97.50 354 LEU A C 1
ATOM 2739 O O . LEU A 1 354 ? -10.361 -10.998 18.227 1.00 97.50 354 LEU A O 1
ATOM 2743 N N . PRO A 1 355 ? -11.157 -12.309 19.897 1.00 97.75 355 PRO A N 1
ATOM 2744 C CA . PRO A 1 355 ? -9.864 -12.876 20.264 1.00 97.75 355 PRO A CA 1
ATOM 2745 C C . PRO A 1 355 ? -9.223 -13.589 19.070 1.00 97.75 355 PRO A C 1
ATOM 2747 O O . PRO A 1 355 ? -9.893 -14.356 18.372 1.00 97.75 355 PRO A O 1
ATOM 2750 N N . ALA A 1 356 ? -7.923 -13.389 18.851 1.00 96.62 356 ALA A N 1
ATOM 2751 C CA . ALA A 1 356 ? -7.216 -13.932 17.688 1.00 96.62 356 ALA A CA 1
ATOM 2752 C C . ALA A 1 356 ? -7.337 -15.465 17.551 1.00 96.62 356 ALA A C 1
ATOM 2754 O O . ALA A 1 356 ? -7.377 -15.999 16.439 1.00 96.62 356 ALA A O 1
ATOM 2755 N N . ALA A 1 357 ? -7.445 -16.182 18.674 1.00 96.12 357 ALA A N 1
ATOM 2756 C CA . ALA A 1 357 ? -7.624 -17.633 18.702 1.00 96.12 357 ALA A CA 1
ATOM 2757 C C . ALA A 1 357 ? -8.988 -18.111 18.158 1.00 96.12 357 ALA A C 1
ATOM 2759 O O . ALA A 1 357 ? -9.103 -19.267 17.762 1.00 96.12 357 ALA A O 1
ATOM 2760 N N . GLN A 1 358 ? -10.005 -17.244 18.120 1.00 97.25 358 GLN A N 1
ATOM 2761 C CA . GLN A 1 358 ? -11.368 -17.578 17.678 1.00 97.25 358 GLN A CA 1
ATOM 2762 C C . GLN A 1 358 ? -11.627 -17.249 16.201 1.00 97.25 358 GLN A C 1
ATOM 2764 O O . GLN A 1 358 ? -12.693 -17.563 15.679 1.00 97.25 358 GLN A O 1
ATOM 2769 N N . ARG A 1 359 ? -10.672 -16.599 15.526 1.00 97.19 359 ARG A N 1
ATOM 2770 C CA . ARG A 1 359 ? -10.807 -16.170 14.130 1.00 97.19 359 ARG A CA 1
ATOM 2771 C C . ARG A 1 359 ? -10.694 -17.345 13.167 1.00 97.19 359 ARG A C 1
ATOM 2773 O O . ARG A 1 359 ? -9.887 -18.258 13.374 1.00 97.19 359 ARG A O 1
ATOM 2780 N N . THR A 1 360 ? -11.430 -17.262 12.066 1.00 96.12 360 THR A N 1
ATOM 2781 C CA . THR A 1 360 ? -11.379 -18.226 10.967 1.00 96.12 360 THR A CA 1
ATOM 2782 C C . THR A 1 360 ? -9.952 -18.362 10.435 1.00 96.12 360 THR A C 1
ATOM 2784 O O . THR A 1 360 ? -9.308 -17.370 10.099 1.00 96.12 360 THR A O 1
ATOM 2787 N N . LYS A 1 361 ? -9.447 -19.599 10.357 1.00 96.38 361 LYS A N 1
ATOM 2788 C CA . LYS A 1 361 ? -8.091 -19.892 9.852 1.00 96.38 361 LYS A CA 1
ATOM 2789 C C . LYS A 1 361 ? -8.033 -20.095 8.345 1.00 96.38 361 LYS A C 1
ATOM 2791 O O . LYS A 1 361 ? -6.979 -19.925 7.743 1.00 96.38 361 LYS A O 1
ATOM 2796 N N . ARG A 1 362 ? -9.159 -20.480 7.742 1.00 95.56 362 ARG A N 1
ATOM 2797 C CA . ARG A 1 362 ? -9.271 -20.748 6.311 1.00 95.56 362 ARG A CA 1
ATOM 2798 C C . ARG A 1 362 ? -10.599 -20.251 5.775 1.00 95.56 362 ARG A C 1
ATOM 2800 O O . ARG A 1 362 ? -11.638 -20.632 6.305 1.00 95.56 362 ARG A O 1
ATOM 2807 N N . PHE A 1 363 ? -10.562 -19.429 4.736 1.00 94.19 363 PHE A N 1
ATOM 2808 C CA . PHE A 1 363 ? -11.763 -18.929 4.069 1.00 94.19 363 PHE A CA 1
ATOM 2809 C C . PHE A 1 363 ? -11.488 -18.668 2.592 1.00 94.19 363 PHE A C 1
ATOM 2811 O O . PHE A 1 363 ? -10.368 -18.335 2.203 1.00 94.19 363 PHE A O 1
ATOM 2818 N N . PHE A 1 364 ? -12.513 -18.817 1.758 1.00 92.38 364 PHE A N 1
ATOM 2819 C CA . PHE A 1 364 ? -12.400 -18.459 0.352 1.00 92.38 364 PHE A CA 1
ATOM 2820 C C . PHE A 1 364 ? -12.508 -16.945 0.179 1.00 92.38 364 PHE A C 1
ATOM 2822 O O . PHE A 1 364 ? -13.403 -16.306 0.729 1.00 92.38 364 PHE A O 1
ATOM 2829 N N . VAL A 1 365 ? -11.601 -16.369 -0.608 1.00 89.81 365 VAL A N 1
ATOM 2830 C CA . VAL A 1 365 ? -11.675 -14.964 -1.015 1.00 89.81 365 VAL A CA 1
ATOM 2831 C C . VAL A 1 365 ? -12.487 -14.889 -2.302 1.00 89.81 365 VAL A C 1
ATOM 2833 O O . VAL A 1 365 ? -12.083 -15.410 -3.345 1.00 89.81 365 VAL A O 1
ATOM 2836 N N . GLY A 1 366 ? -13.660 -14.267 -2.204 1.00 83.00 366 GLY A N 1
ATOM 2837 C CA . GLY A 1 366 ? -14.599 -14.077 -3.304 1.00 83.00 366 GLY A CA 1
ATOM 2838 C C . GLY A 1 366 ? -14.977 -12.612 -3.519 1.00 83.00 366 GLY A C 1
ATOM 2839 O O . GLY A 1 366 ? -14.383 -11.689 -2.954 1.00 83.00 366 GLY A O 1
ATOM 2840 N N . ARG A 1 367 ? -15.987 -12.409 -4.370 1.00 84.44 367 ARG A N 1
ATOM 2841 C CA . ARG A 1 367 ? -16.588 -11.091 -4.639 1.00 84.44 367 ARG A CA 1
ATOM 2842 C C . ARG A 1 367 ? -17.824 -10.813 -3.785 1.00 84.44 367 ARG A C 1
ATOM 2844 O O . ARG A 1 367 ? -18.290 -9.676 -3.774 1.00 84.44 367 ARG A O 1
ATOM 2851 N N . ASP A 1 368 ? -18.344 -11.839 -3.121 1.00 88.44 368 ASP A N 1
ATOM 2852 C CA . ASP A 1 368 ? -19.539 -11.741 -2.296 1.00 88.44 368 ASP A CA 1
ATOM 2853 C C . ASP A 1 368 ? -19.226 -11.015 -0.988 1.00 88.44 368 ASP A C 1
ATOM 2855 O O . ASP A 1 368 ? -18.155 -11.176 -0.392 1.00 88.44 368 ASP A O 1
ATOM 2859 N N . PHE A 1 369 ? -20.174 -10.184 -0.569 1.00 92.19 369 PHE A N 1
ATOM 2860 C CA . PHE A 1 369 ? -20.033 -9.299 0.574 1.00 92.19 369 PHE A CA 1
ATOM 2861 C C . PHE A 1 369 ? -21.119 -9.601 1.601 1.00 92.19 369 PHE A C 1
ATOM 2863 O O . PHE A 1 369 ? -22.302 -9.560 1.270 1.00 92.19 369 PHE A O 1
ATOM 2870 N N . ASP A 1 370 ? -20.717 -9.847 2.846 1.00 94.75 370 ASP A N 1
ATOM 2871 C CA . ASP A 1 370 ? -21.622 -9.994 3.986 1.00 94.75 370 ASP A CA 1
ATOM 2872 C C . ASP A 1 370 ? -21.889 -8.606 4.603 1.00 94.75 370 ASP A C 1
ATOM 2874 O O . ASP A 1 370 ? -20.993 -8.042 5.243 1.00 94.75 370 ASP A O 1
ATOM 2878 N N . PRO A 1 371 ? -23.099 -8.027 4.456 1.00 96.56 371 PRO A N 1
ATOM 2879 C CA . PRO A 1 371 ? -23.422 -6.725 5.034 1.00 96.56 371 PRO A CA 1
ATOM 2880 C C . PRO A 1 371 ? -23.673 -6.762 6.546 1.00 96.56 371 PRO A C 1
ATOM 2882 O O . PRO A 1 371 ? -23.687 -5.712 7.195 1.00 96.56 371 PRO A O 1
ATOM 2885 N N . VAL A 1 372 ? -23.877 -7.946 7.126 1.00 96.38 372 VAL A N 1
ATOM 2886 C CA . VAL A 1 372 ? -24.085 -8.126 8.562 1.00 96.38 372 VAL A CA 1
ATOM 2887 C C . VAL A 1 372 ? -22.736 -8.068 9.264 1.00 96.38 372 VAL A C 1
ATOM 2889 O O . VAL A 1 372 ? -22.507 -7.128 10.026 1.00 96.38 372 VAL A O 1
ATOM 2892 N N . ARG A 1 373 ? -21.822 -9.004 8.969 1.00 97.25 373 ARG A N 1
ATOM 2893 C CA . ARG A 1 373 ? -20.474 -9.040 9.577 1.00 97.25 373 ARG A CA 1
ATOM 2894 C C . ARG A 1 373 ? -19.501 -8.030 8.972 1.00 97.25 373 ARG A C 1
ATOM 2896 O O . ARG A 1 373 ? -18.451 -7.786 9.565 1.00 97.25 373 ARG A O 1
ATOM 2903 N N . VAL A 1 374 ? -19.873 -7.430 7.839 1.00 97.44 374 VAL A N 1
ATOM 2904 C CA . VAL A 1 374 ? -19.117 -6.431 7.074 1.00 97.44 374 VAL A CA 1
ATOM 2905 C C . VAL A 1 374 ? -17.795 -7.002 6.590 1.00 97.44 374 VAL A C 1
ATOM 2907 O O . VAL A 1 374 ? -16.759 -6.847 7.234 1.00 97.44 374 VAL A O 1
ATOM 2910 N N . GLY A 1 375 ? -17.832 -7.685 5.452 1.00 95.06 375 GLY A N 1
ATOM 2911 C CA . GLY A 1 375 ? -16.620 -8.134 4.783 1.00 95.06 375 GLY A CA 1
ATOM 2912 C C . GLY A 1 375 ? -16.849 -9.216 3.744 1.00 95.06 375 GLY A C 1
ATOM 2913 O O . GLY A 1 375 ? -17.907 -9.262 3.125 1.00 95.06 375 GLY A O 1
ATOM 2914 N N . VAL A 1 376 ? -15.845 -10.071 3.544 1.00 93.00 376 VAL A N 1
ATOM 2915 C CA . VAL A 1 376 ? -15.968 -11.242 2.668 1.00 93.00 376 VAL A CA 1
ATOM 2916 C C . VAL A 1 376 ? -17.022 -12.181 3.240 1.00 93.00 376 VAL A C 1
ATOM 2918 O O . VAL A 1 376 ? -16.958 -12.538 4.419 1.00 93.00 376 VAL A O 1
ATOM 2921 N N . ASP A 1 377 ? -17.966 -12.592 2.397 1.00 90.12 377 ASP A N 1
ATOM 2922 C CA . ASP A 1 377 ? -18.904 -13.655 2.739 1.00 90.12 377 ASP A CA 1
ATOM 2923 C C . ASP A 1 377 ? -18.169 -15.002 2.793 1.00 90.12 377 ASP A C 1
ATOM 2925 O O . ASP A 1 377 ? -17.762 -15.559 1.773 1.00 90.12 377 ASP A O 1
ATOM 2929 N N . THR A 1 378 ? -17.987 -15.523 4.006 1.00 85.94 378 THR A N 1
ATOM 2930 C CA . THR A 1 378 ? -17.300 -16.798 4.249 1.00 85.94 378 THR A CA 1
ATOM 2931 C C . THR A 1 378 ? -18.206 -18.017 4.108 1.00 85.94 378 THR A C 1
ATOM 2933 O O . THR A 1 378 ? -17.710 -19.141 4.163 1.00 85.94 378 THR A O 1
ATOM 2936 N N . SER A 1 379 ? -19.514 -17.820 3.908 1.00 81.81 379 SER A N 1
ATOM 2937 C CA . SER A 1 379 ? -20.449 -18.889 3.539 1.00 81.81 379 SER A CA 1
ATOM 2938 C C . SER A 1 379 ? -20.458 -19.167 2.032 1.00 81.81 379 SER A C 1
ATOM 2940 O O . SER A 1 379 ? -20.932 -20.219 1.600 1.00 81.81 379 SER A O 1
ATOM 2942 N N . GLY A 1 380 ? -19.946 -18.219 1.240 1.00 65.31 380 GLY A N 1
ATOM 2943 C CA . GLY A 1 380 ? -20.057 -18.202 -0.211 1.00 65.31 380 GLY A CA 1
ATOM 2944 C C . GLY A 1 380 ? -19.309 -19.330 -0.929 1.00 65.31 380 GLY A C 1
ATOM 2945 O O . GLY A 1 380 ? -18.246 -19.785 -0.516 1.00 65.31 380 GLY A O 1
ATOM 2946 N N . ASN A 1 381 ? -19.853 -19.720 -2.085 1.00 65.19 381 ASN A N 1
ATOM 2947 C CA . ASN A 1 381 ? -19.303 -20.739 -2.992 1.00 65.19 381 ASN A CA 1
ATOM 2948 C C . ASN A 1 381 ? -18.540 -20.137 -4.196 1.00 65.19 381 ASN A C 1
ATOM 2950 O O . ASN A 1 381 ? -18.220 -20.850 -5.147 1.00 65.19 381 ASN A O 1
ATOM 2954 N N . THR A 1 382 ? -18.326 -18.814 -4.230 1.00 66.94 382 THR A N 1
ATOM 2955 C CA . THR A 1 382 ? -17.891 -18.081 -5.441 1.00 66.94 382 THR A CA 1
ATOM 2956 C C . THR A 1 382 ? -16.389 -17.794 -5.509 1.00 66.94 382 THR A C 1
ATOM 2958 O O . THR A 1 382 ? -15.864 -17.534 -6.595 1.00 66.94 382 THR A O 1
ATOM 2961 N N . GLY A 1 383 ? -15.681 -17.847 -4.378 1.00 73.94 383 GLY A N 1
ATOM 2962 C CA . GLY A 1 383 ? -14.229 -17.683 -4.313 1.00 73.94 383 GLY A CA 1
ATOM 2963 C C . GLY A 1 383 ? -13.487 -18.970 -4.678 1.00 73.94 383 GLY A C 1
ATOM 2964 O O . GLY A 1 383 ? -13.892 -20.059 -4.284 1.00 73.94 383 GLY A O 1
ATOM 2965 N N . ARG A 1 384 ? -12.384 -18.853 -5.427 1.00 82.56 384 ARG A N 1
ATOM 2966 C CA . ARG A 1 384 ? -11.505 -19.995 -5.766 1.00 82.56 384 ARG A CA 1
ATOM 2967 C C . ARG A 1 384 ? -10.187 -19.991 -5.001 1.00 82.56 384 ARG A C 1
ATOM 2969 O O . ARG A 1 384 ? -9.549 -21.031 -4.889 1.00 82.56 384 ARG A O 1
ATOM 2976 N N . PHE A 1 385 ? -9.789 -18.833 -4.480 1.00 91.19 385 PHE A N 1
ATOM 2977 C CA . PHE A 1 385 ? -8.582 -18.704 -3.680 1.00 91.19 385 PHE A CA 1
ATOM 2978 C C . PHE A 1 385 ? -8.898 -18.990 -2.212 1.00 91.19 385 PHE A C 1
ATOM 2980 O O . PHE A 1 385 ? -9.705 -18.283 -1.608 1.00 91.19 385 PHE A O 1
ATOM 2987 N N . LEU A 1 386 ? -8.266 -20.018 -1.649 1.00 93.38 386 LEU A N 1
ATOM 2988 C CA . LEU A 1 386 ? -8.351 -20.341 -0.230 1.00 93.38 386 LEU A CA 1
ATOM 2989 C C . LEU A 1 386 ? -7.265 -19.567 0.523 1.00 93.38 386 LEU A C 1
ATOM 2991 O O . LEU A 1 386 ? -6.090 -19.920 0.448 1.00 93.38 386 LEU A O 1
ATOM 2995 N N . MET A 1 387 ? -7.659 -18.538 1.270 1.00 94.81 387 MET A N 1
ATOM 2996 C CA . MET A 1 387 ? -6.759 -17.895 2.222 1.00 94.81 387 MET A CA 1
ATOM 2997 C C . MET A 1 387 ? -6.509 -18.865 3.377 1.00 94.81 387 MET A C 1
ATOM 2999 O O . MET A 1 387 ? -7.451 -19.207 4.089 1.00 94.81 387 MET A O 1
ATOM 3003 N N . ASP A 1 388 ? -5.259 -19.288 3.570 1.00 96.44 388 ASP A N 1
ATOM 3004 C CA . ASP A 1 388 ? -4.825 -20.072 4.730 1.00 96.44 388 ASP A CA 1
ATOM 3005 C C . ASP A 1 388 ? -3.904 -19.229 5.617 1.00 96.44 388 ASP A C 1
ATOM 3007 O O . ASP A 1 388 ? -2.781 -18.889 5.232 1.00 96.44 388 ASP A O 1
ATOM 3011 N N . THR A 1 389 ? -4.389 -18.892 6.815 1.00 97.12 389 THR A N 1
ATOM 3012 C CA . THR A 1 389 ? -3.683 -18.020 7.760 1.00 97.12 389 THR A CA 1
ATOM 3013 C C . THR A 1 389 ? -2.557 -18.731 8.509 1.00 97.12 389 THR A C 1
ATOM 3015 O O . THR A 1 389 ? -1.933 -18.123 9.376 1.00 97.12 389 THR A O 1
ATOM 3018 N N . THR A 1 390 ? -2.327 -20.026 8.258 1.00 96.00 390 THR A N 1
ATOM 3019 C CA . THR A 1 390 ? -1.186 -20.762 8.828 1.00 96.00 390 THR A CA 1
ATOM 3020 C C . THR A 1 390 ? 0.061 -20.696 7.948 1.00 96.00 390 THR A C 1
ATOM 3022 O O . THR A 1 390 ? 1.112 -21.183 8.357 1.00 96.00 390 THR A O 1
ATOM 3025 N N . LEU A 1 391 ? -0.046 -20.141 6.738 1.00 96.06 391 LEU A N 1
ATOM 3026 C CA . LEU A 1 391 ? 1.090 -19.935 5.842 1.00 96.06 391 LEU A CA 1
ATOM 3027 C C . LEU A 1 391 ? 1.877 -18.675 6.231 1.00 96.06 391 LEU A C 1
ATOM 3029 O O . LEU A 1 391 ? 1.325 -17.727 6.794 1.00 96.06 391 LEU A O 1
ATOM 3033 N N . VAL A 1 392 ? 3.171 -18.666 5.907 1.00 93.81 392 VAL A N 1
ATOM 3034 C CA . VAL A 1 392 ? 4.078 -17.527 6.135 1.00 93.81 392 VAL A CA 1
ATOM 3035 C C . VAL A 1 392 ? 3.514 -16.261 5.477 1.00 93.81 392 VAL A C 1
ATOM 3037 O O . VAL A 1 392 ? 3.049 -16.328 4.340 1.00 93.81 392 VAL A O 1
ATOM 3040 N N . GLY A 1 393 ? 3.504 -15.134 6.194 1.00 94.38 393 GLY A N 1
ATOM 3041 C CA . GLY A 1 393 ? 2.950 -13.863 5.716 1.00 94.38 393 GLY A CA 1
ATOM 3042 C C . GLY A 1 393 ? 1.416 -13.748 5.765 1.00 94.38 393 GLY A C 1
ATOM 3043 O O . GLY A 1 393 ? 0.866 -12.672 5.510 1.00 94.38 393 GLY A O 1
ATOM 3044 N N . ASN A 1 394 ? 0.690 -14.824 6.103 1.00 96.81 394 ASN A N 1
ATOM 3045 C CA . ASN A 1 394 ? -0.779 -14.845 6.150 1.00 96.81 394 ASN A CA 1
ATOM 3046 C C . ASN A 1 394 ? -1.354 -14.836 7.577 1.00 96.81 394 ASN A C 1
ATOM 3048 O O . ASN A 1 394 ? -2.566 -14.999 7.736 1.00 96.81 394 ASN A O 1
ATOM 3052 N N . SER A 1 395 ? -0.537 -14.664 8.620 1.00 97.25 395 SER A N 1
ATOM 3053 C CA . SER A 1 395 ? -1.009 -14.756 10.004 1.00 97.25 395 SER A CA 1
ATOM 3054 C C . SER A 1 395 ? -2.148 -13.774 10.285 1.00 97.25 395 SER A C 1
ATOM 3056 O O . SER A 1 395 ? -2.066 -12.587 9.958 1.00 97.25 395 SER A O 1
ATOM 3058 N N . ASN A 1 396 ? -3.197 -14.278 10.942 1.00 97.75 396 ASN A N 1
ATOM 3059 C CA . ASN A 1 396 ? -4.336 -13.499 11.436 1.00 97.75 396 ASN A CA 1
ATOM 3060 C C . ASN A 1 396 ? -4.237 -13.158 12.934 1.00 97.75 396 ASN A C 1
ATOM 3062 O O . ASN A 1 396 ? -5.250 -12.867 13.581 1.00 97.75 396 ASN A O 1
ATOM 3066 N N . ALA A 1 397 ? -3.029 -13.237 13.498 1.00 97.25 397 ALA A N 1
ATOM 3067 C CA . ALA A 1 397 ? -2.736 -12.868 14.878 1.00 97.25 397 ALA A CA 1
ATOM 3068 C C . ALA A 1 397 ? -2.743 -11.342 15.094 1.00 97.25 397 ALA A C 1
ATOM 3070 O O . ALA A 1 397 ? -2.833 -10.558 14.148 1.00 97.25 397 ALA A O 1
ATOM 3071 N N . GLY A 1 398 ? -2.636 -10.927 16.358 1.00 97.50 398 GLY A N 1
ATOM 3072 C CA . GLY A 1 398 ? -2.529 -9.519 16.733 1.00 97.50 398 GLY A CA 1
ATOM 3073 C C . GLY A 1 398 ? -3.826 -8.736 16.606 1.00 97.50 398 GLY A C 1
ATOM 3074 O O . GLY A 1 398 ? -4.869 -9.278 16.236 1.00 97.50 398 GLY A O 1
ATOM 3075 N N . HIS A 1 399 ? -3.768 -7.448 16.947 1.00 97.50 399 HIS A N 1
ATOM 3076 C CA . HIS A 1 399 ? -4.930 -6.558 16.988 1.00 97.50 399 HIS A CA 1
ATOM 3077 C C . HIS A 1 399 ? -6.127 -7.237 17.697 1.00 97.50 399 HIS A C 1
ATOM 3079 O O . HIS A 1 399 ? -7.243 -7.298 17.183 1.00 97.50 399 HIS A O 1
ATOM 3085 N N . SER A 1 400 ? -5.859 -7.883 18.830 1.00 97.62 400 SER A N 1
ATOM 3086 C CA . SER A 1 400 ? -6.772 -8.796 19.518 1.00 97.62 400 SER A CA 1
ATOM 3087 C C . SER A 1 400 ? -7.454 -8.101 20.695 1.00 97.62 400 SER A C 1
ATOM 3089 O O . SER A 1 400 ? -6.805 -7.380 21.459 1.00 97.62 400 SER A O 1
ATOM 3091 N N . PHE A 1 401 ? -8.760 -8.330 20.843 1.00 95.94 401 PHE A N 1
ATOM 3092 C CA . PHE A 1 401 ? -9.545 -7.919 22.008 1.00 95.94 401 PHE A CA 1
ATOM 3093 C C . PHE A 1 401 ? -9.831 -9.142 22.875 1.00 95.94 401 PHE A C 1
ATOM 3095 O O . PHE A 1 401 ? -10.770 -9.898 22.614 1.00 95.94 401 PHE A O 1
ATOM 3102 N N . GLU A 1 402 ? -9.014 -9.350 23.903 1.00 94.88 402 GLU A N 1
ATOM 3103 C CA . GLU A 1 402 ? -9.092 -10.525 24.771 1.00 94.88 402 GLU A CA 1
ATOM 3104 C C . GLU A 1 402 ? -8.660 -10.215 26.209 1.00 94.88 402 GLU A C 1
ATOM 3106 O O . GLU A 1 402 ? -8.214 -9.113 26.525 1.00 94.88 402 GLU A O 1
ATOM 3111 N N . ASN A 1 403 ? -8.871 -11.164 27.122 1.00 92.88 403 ASN A N 1
ATOM 3112 C CA . ASN A 1 403 ? -8.486 -10.984 28.520 1.00 92.88 403 ASN A CA 1
ATOM 3113 C C . ASN A 1 403 ? -6.970 -11.140 28.679 1.00 92.88 403 ASN A C 1
ATOM 3115 O O . ASN A 1 403 ? -6.399 -12.121 28.210 1.00 92.88 403 ASN A O 1
ATOM 3119 N N . GLY A 1 404 ? -6.346 -10.219 29.413 1.00 90.25 404 GLY A N 1
ATOM 3120 C CA . GLY A 1 404 ? -4.920 -10.258 29.733 1.00 90.25 404 GLY A CA 1
ATOM 3121 C C . GLY A 1 404 ? -4.138 -9.103 29.113 1.00 90.25 404 GLY A C 1
ATOM 3122 O O . GLY A 1 404 ? -4.695 -8.065 28.760 1.00 90.25 404 GLY A O 1
ATOM 3123 N N . SER A 1 405 ? -2.825 -9.279 29.033 1.00 89.25 405 SER A N 1
ATOM 3124 C CA . SER A 1 405 ? -1.893 -8.330 28.431 1.00 89.25 405 SER A CA 1
ATOM 3125 C C . SER A 1 405 ? -0.771 -9.088 27.728 1.00 89.25 405 SER A C 1
ATOM 3127 O O . SER A 1 405 ? -0.444 -10.218 28.089 1.00 89.25 405 SER A O 1
ATOM 3129 N N . GLY A 1 406 ? -0.190 -8.479 26.698 1.00 90.81 406 GLY A N 1
ATOM 3130 C CA . GLY A 1 406 ? 0.891 -9.083 25.927 1.00 90.81 406 GLY A CA 1
ATOM 3131 C C . GLY A 1 406 ? 0.945 -8.563 24.492 1.00 90.81 406 GLY A C 1
ATOM 3132 O O . GLY A 1 406 ? 0.071 -7.791 24.085 1.00 90.81 406 GLY A O 1
ATOM 3133 N N . PRO A 1 407 ? 1.968 -8.968 23.721 1.00 91.12 407 PRO A N 1
ATOM 3134 C CA . PRO A 1 407 ? 2.072 -8.654 22.300 1.00 91.12 407 PRO A CA 1
ATOM 3135 C C . PRO A 1 407 ? 0.786 -9.009 21.552 1.00 91.12 407 PRO A C 1
ATOM 3137 O O . PRO A 1 407 ? 0.297 -10.131 21.642 1.00 91.12 407 PRO A O 1
ATOM 3140 N N . GLY A 1 408 ? 0.236 -8.054 20.809 1.00 95.94 408 GLY A N 1
ATOM 3141 C CA . GLY A 1 408 ? -0.957 -8.263 19.997 1.00 95.94 408 GLY A CA 1
ATOM 3142 C C . GLY A 1 408 ? -2.297 -8.105 20.704 1.00 95.94 408 GLY A C 1
ATOM 3143 O O . GLY A 1 408 ? -3.308 -8.035 20.006 1.00 95.94 408 GLY A O 1
ATOM 3144 N N . ILE A 1 409 ? -2.326 -7.979 22.034 1.00 96.81 409 ILE A N 1
ATOM 3145 C CA . ILE A 1 409 ? -3.544 -7.681 22.797 1.00 96.81 409 ILE A CA 1
ATOM 3146 C C . ILE A 1 409 ? -3.667 -6.164 22.925 1.00 96.81 409 ILE A C 1
ATOM 3148 O O . ILE A 1 409 ? -2.884 -5.524 23.626 1.00 96.81 409 ILE A O 1
ATOM 3152 N N . ILE A 1 410 ? -4.644 -5.581 22.231 1.00 94.12 410 ILE A N 1
ATOM 3153 C CA . ILE A 1 410 ? -4.811 -4.120 22.144 1.00 94.12 410 ILE A CA 1
ATOM 3154 C C . ILE A 1 410 ? -5.916 -3.575 23.046 1.00 94.12 410 ILE A C 1
ATOM 3156 O O . ILE A 1 410 ? -6.060 -2.364 23.190 1.00 94.12 410 ILE A O 1
ATOM 3160 N N . GLY A 1 411 ? -6.701 -4.456 23.655 1.00 93.38 411 GLY A N 1
ATOM 3161 C CA . GLY A 1 411 ? -7.795 -4.069 24.526 1.00 93.38 411 GLY A CA 1
ATOM 3162 C C . GLY A 1 411 ? -8.424 -5.271 25.207 1.00 93.38 411 GLY A C 1
ATOM 3163 O O . GLY A 1 411 ? -8.139 -6.420 24.869 1.00 93.38 411 GLY A O 1
ATOM 3164 N N . ARG A 1 412 ? -9.297 -4.979 26.173 1.00 95.69 412 ARG A N 1
ATOM 3165 C CA . ARG A 1 412 ? -10.060 -5.993 26.905 1.00 95.69 412 ARG A CA 1
ATOM 3166 C C . ARG A 1 412 ? -10.941 -6.821 25.974 1.00 95.69 412 ARG A C 1
ATOM 3168 O O . ARG A 1 412 ? -11.332 -6.363 24.900 1.00 95.69 412 ARG A O 1
ATOM 3175 N N . LEU A 1 413 ? -11.351 -7.993 26.450 1.00 97.88 413 LEU A N 1
ATOM 3176 C CA . LEU A 1 413 ? -12.395 -8.764 25.793 1.00 97.88 413 LEU A CA 1
ATOM 3177 C C . LEU A 1 413 ? -13.678 -7.926 25.661 1.00 97.88 413 LEU A C 1
ATOM 3179 O O . LEU A 1 413 ? -14.160 -7.333 26.632 1.00 97.88 413 LEU A O 1
ATOM 3183 N N . LEU A 1 414 ? -14.221 -7.898 24.446 1.00 98.31 414 LEU A N 1
ATOM 3184 C CA . LEU A 1 414 ? -15.497 -7.258 24.140 1.00 98.31 414 LEU A CA 1
ATOM 3185 C C . LEU A 1 414 ? -16.656 -8.227 24.374 1.00 98.31 414 LEU A C 1
ATOM 3187 O O . LEU A 1 414 ? -16.540 -9.431 24.115 1.00 98.31 414 LEU A O 1
ATOM 3191 N N . THR A 1 415 ? -17.795 -7.706 24.817 1.00 98.25 415 THR A N 1
ATOM 3192 C CA . THR A 1 415 ? -19.056 -8.451 24.739 1.00 98.25 415 THR A CA 1
ATOM 3193 C C . THR A 1 415 ? -19.532 -8.527 23.288 1.00 98.25 415 THR A C 1
ATOM 3195 O O . THR A 1 415 ? -19.063 -7.785 22.422 1.00 98.25 415 THR A O 1
ATOM 3198 N N . ASP A 1 416 ? -20.472 -9.427 22.996 1.00 98.06 416 ASP A N 1
ATOM 3199 C CA . ASP A 1 416 ? -21.035 -9.522 21.646 1.00 98.06 416 ASP A CA 1
ATOM 3200 C C . ASP A 1 416 ? -21.717 -8.215 21.207 1.00 98.06 416 ASP A C 1
ATOM 3202 O O . ASP A 1 416 ? -21.475 -7.711 20.109 1.00 98.06 416 ASP A O 1
ATOM 3206 N N . ASP A 1 417 ? -22.481 -7.598 22.110 1.00 98.56 417 ASP A N 1
ATOM 3207 C CA . ASP A 1 417 ? -23.147 -6.321 21.854 1.00 98.56 417 ASP A CA 1
ATOM 3208 C C . ASP A 1 417 ? -22.167 -5.182 21.565 1.00 98.56 417 ASP A C 1
ATOM 3210 O O . ASP A 1 417 ? -22.438 -4.348 20.698 1.00 98.56 417 ASP A O 1
ATOM 3214 N N . GLU A 1 418 ? -21.022 -5.148 22.251 1.00 98.69 418 GLU A N 1
ATOM 3215 C CA . GLU A 1 418 ? -19.969 -4.161 21.999 1.00 98.69 418 GLU A CA 1
ATOM 3216 C C . GLU A 1 418 ? -19.336 -4.347 20.620 1.00 98.69 418 GLU A C 1
ATOM 3218 O O . GLU A 1 418 ? -19.116 -3.359 19.914 1.00 98.69 418 GLU A O 1
ATOM 3223 N N . ARG A 1 419 ? -19.098 -5.598 20.194 1.00 98.56 419 ARG A N 1
ATOM 3224 C CA . ARG A 1 419 ? -18.600 -5.878 18.838 1.00 98.56 419 ARG A CA 1
ATOM 3225 C C . ARG A 1 419 ? -19.584 -5.380 17.793 1.00 98.56 419 ARG A C 1
ATOM 3227 O O . ARG A 1 419 ? -19.197 -4.617 16.913 1.00 98.56 419 ARG A O 1
ATOM 3234 N N . TRP A 1 420 ? -20.862 -5.734 17.915 1.00 98.69 420 TRP A N 1
ATOM 3235 C CA . TRP A 1 420 ? -21.885 -5.274 16.975 1.00 98.69 420 TRP A CA 1
ATOM 3236 C C . TRP A 1 420 ? -22.077 -3.757 16.996 1.00 98.69 420 TRP A C 1
ATOM 3238 O O . TRP A 1 420 ? -22.343 -3.160 15.953 1.00 98.69 420 TRP A O 1
ATOM 3248 N N . ALA A 1 421 ? -21.922 -3.116 18.156 1.00 98.81 421 ALA A N 1
ATOM 3249 C CA . ALA A 1 421 ? -21.923 -1.662 18.262 1.00 98.81 421 ALA A CA 1
ATOM 3250 C C . ALA A 1 421 ? -20.785 -1.029 17.453 1.00 98.81 421 ALA A C 1
ATOM 3252 O O . ALA A 1 421 ? -21.034 -0.114 16.666 1.00 98.81 421 ALA A O 1
ATOM 3253 N N . LEU A 1 422 ? -19.561 -1.543 17.592 1.00 98.50 422 LEU A N 1
ATOM 3254 C CA . LEU A 1 422 ? -18.407 -1.095 16.810 1.00 98.50 422 LEU A CA 1
ATOM 3255 C C . LEU A 1 422 ? -18.585 -1.357 15.307 1.00 98.50 422 LEU A C 1
ATOM 3257 O O . LEU A 1 422 ? -18.298 -0.462 14.512 1.00 98.50 422 LEU A O 1
ATOM 3261 N N . VAL A 1 423 ? -19.113 -2.522 14.910 1.00 98.56 423 VAL A N 1
ATOM 3262 C CA . VAL A 1 423 ? -19.407 -2.828 13.497 1.00 98.56 423 VAL A CA 1
ATOM 3263 C C . VAL A 1 423 ? -20.398 -1.819 12.906 1.00 98.56 423 VAL A C 1
ATOM 3265 O O . VAL A 1 423 ? -20.126 -1.249 11.851 1.00 98.56 423 VAL A O 1
ATOM 3268 N N . GLU A 1 424 ? -21.513 -1.532 13.585 1.00 98.38 424 GLU A N 1
ATOM 3269 C CA . GLU A 1 424 ? -22.475 -0.521 13.115 1.00 98.38 424 GLU A CA 1
ATOM 3270 C C . GLU A 1 424 ? -21.865 0.884 13.040 1.00 98.38 424 GLU A C 1
ATOM 3272 O O . GLU A 1 424 ? -22.148 1.637 12.106 1.00 98.38 424 GLU A O 1
ATOM 3277 N N . TYR A 1 425 ? -20.986 1.241 13.980 1.00 98.06 425 TYR A N 1
ATOM 3278 C CA . TYR A 1 425 ? -20.272 2.512 13.904 1.00 98.06 425 TYR A CA 1
ATOM 3279 C C . TYR A 1 425 ? -19.361 2.587 12.671 1.00 98.06 425 TYR A C 1
ATOM 3281 O O . TYR A 1 425 ? -19.388 3.593 11.963 1.00 98.06 425 TYR A O 1
ATOM 3289 N N . MET A 1 426 ? -18.626 1.518 12.352 1.00 96.81 426 MET A N 1
ATOM 3290 C CA . MET A 1 426 ? -17.750 1.459 11.173 1.00 96.81 426 MET A CA 1
ATOM 3291 C C . MET A 1 426 ? -18.523 1.517 9.844 1.00 96.81 426 MET A C 1
ATOM 3293 O O . MET A 1 426 ? -17.992 2.034 8.862 1.00 96.81 426 MET A O 1
ATOM 3297 N N . LYS A 1 427 ? -19.785 1.062 9.802 1.00 97.50 427 LYS A N 1
ATOM 3298 C CA . LYS A 1 427 ? -20.686 1.319 8.659 1.00 97.50 427 LYS A CA 1
ATOM 3299 C C . LYS A 1 427 ? -21.027 2.805 8.531 1.00 97.50 427 LYS A C 1
ATOM 3301 O O . LYS A 1 427 ? -21.149 3.326 7.429 1.00 97.50 427 LYS A O 1
ATOM 3306 N N . SER A 1 428 ? -21.186 3.501 9.654 1.00 95.88 428 SER A N 1
ATOM 3307 C CA . SER A 1 428 ? -21.666 4.888 9.679 1.00 95.88 428 SER A CA 1
ATOM 3308 C C . SER A 1 428 ? -20.633 5.961 9.327 1.00 95.88 428 SER A C 1
ATOM 3310 O O . SER A 1 428 ? -21.000 7.133 9.274 1.00 95.88 428 SER A O 1
ATOM 3312 N N . VAL A 1 429 ? -19.371 5.584 9.087 1.00 94.06 429 VAL A N 1
ATOM 3313 C CA . VAL A 1 429 ? -18.270 6.515 8.802 1.00 94.06 429 VAL A CA 1
ATOM 3314 C C . VAL A 1 429 ? -17.698 6.310 7.386 1.00 94.06 429 VAL A C 1
ATOM 3316 O O . VAL A 1 429 ? -17.314 5.193 7.026 1.00 94.06 429 VAL A O 1
ATOM 3319 N N . PRO A 1 430 ? -17.587 7.369 6.560 1.00 92.81 430 PRO A N 1
ATOM 3320 C CA . PRO A 1 430 ? -17.911 8.767 6.858 1.00 92.81 430 PRO A CA 1
ATOM 3321 C C . PRO A 1 430 ? -19.426 9.006 6.972 1.00 92.81 430 PRO A C 1
ATOM 3323 O O . PRO A 1 430 ? -20.222 8.315 6.343 1.00 92.81 430 PRO A O 1
ATOM 3326 N N . GLU A 1 431 ? -19.818 10.011 7.760 1.00 85.88 431 GLU A N 1
ATOM 3327 C CA . GLU A 1 431 ? -21.230 10.395 7.924 1.00 85.88 431 GLU A CA 1
ATOM 3328 C C . GLU A 1 431 ? -21.765 11.133 6.676 1.00 85.88 431 GLU A C 1
ATOM 3330 O O . GLU A 1 431 ? -22.968 11.127 6.415 1.00 85.88 431 GLU A O 1
ATOM 3335 N N . VAL A 1 432 ? -20.872 11.748 5.886 1.00 84.12 432 VAL A N 1
ATOM 3336 C CA . VAL A 1 432 ? -21.209 12.570 4.715 1.00 84.12 432 VAL A CA 1
ATOM 3337 C C . VAL A 1 432 ? -20.607 11.973 3.432 1.00 84.12 432 VAL A C 1
ATOM 3339 O O . VAL A 1 432 ? -19.416 11.646 3.406 1.00 84.12 432 VAL A O 1
ATOM 3342 N N . PRO A 1 433 ? -21.387 11.855 2.336 1.00 82.06 433 PRO A N 1
ATOM 3343 C CA . PRO A 1 433 ? -20.872 11.425 1.039 1.00 82.06 433 PRO A CA 1
ATOM 3344 C C . PRO A 1 433 ? -19.786 12.350 0.492 1.00 82.06 433 PRO A C 1
ATOM 3346 O O . PRO A 1 433 ? -19.851 13.565 0.648 1.00 82.06 433 PRO A O 1
ATOM 3349 N N . ALA A 1 434 ? -18.816 11.766 -0.215 1.00 80.19 434 ALA A N 1
ATOM 3350 C CA . ALA A 1 434 ? -17.754 12.495 -0.911 1.00 80.19 434 ALA A CA 1
ATOM 3351 C C . ALA A 1 434 ? -16.916 13.435 -0.013 1.00 80.19 434 ALA A C 1
ATOM 3353 O O . ALA A 1 434 ? -16.332 14.406 -0.496 1.00 80.19 434 ALA A O 1
ATOM 3354 N N . GLN A 1 435 ? -16.823 13.138 1.288 1.00 82.44 435 GLN A N 1
ATOM 3355 C CA . GLN A 1 435 ? -16.024 13.909 2.235 1.00 82.44 435 GLN A CA 1
ATOM 3356 C C . GLN A 1 435 ? -14.522 13.648 2.036 1.00 82.44 435 GLN A C 1
ATOM 3358 O O . GLN A 1 435 ? -13.924 12.780 2.674 1.00 82.44 435 GLN A O 1
ATOM 3363 N N . VAL A 1 436 ? -13.903 14.420 1.143 1.00 82.94 436 VAL A N 1
ATOM 3364 C CA . VAL A 1 436 ? -12.443 14.469 0.990 1.00 82.94 436 VAL A CA 1
ATOM 3365 C C . VAL A 1 436 ? -11.862 15.301 2.127 1.00 82.94 436 VAL A C 1
ATOM 3367 O O . VAL A 1 436 ? -12.348 16.395 2.424 1.00 82.94 436 VAL A O 1
ATOM 3370 N N . ALA A 1 437 ? -10.807 14.803 2.768 1.00 85.69 437 ALA A N 1
ATOM 3371 C CA . ALA A 1 437 ? -10.107 15.588 3.773 1.00 85.69 437 ALA A CA 1
ATOM 3372 C C . ALA A 1 437 ? -9.501 16.865 3.144 1.00 85.69 437 ALA A C 1
ATOM 3374 O O . ALA A 1 437 ? -8.994 16.820 2.019 1.00 85.69 437 ALA A O 1
ATOM 3375 N N . PRO A 1 438 ? -9.527 18.018 3.835 1.00 86.12 438 PRO A N 1
ATOM 3376 C CA . PRO A 1 438 ? -8.981 19.245 3.276 1.00 86.12 438 PRO A CA 1
ATOM 3377 C C . PRO A 1 438 ? -7.474 19.098 3.067 1.00 86.12 438 PRO A C 1
ATOM 3379 O O . PRO A 1 438 ? -6.740 18.731 3.987 1.00 86.12 438 PRO A O 1
ATOM 3382 N N . ASN A 1 439 ? -6.998 19.407 1.860 1.00 84.12 439 ASN A N 1
ATOM 3383 C CA . ASN A 1 439 ? -5.570 19.359 1.576 1.00 84.12 439 ASN A CA 1
ATOM 3384 C C . ASN A 1 439 ? -4.833 20.493 2.316 1.00 84.12 439 ASN A C 1
ATOM 3386 O O . ASN A 1 439 ? -4.991 21.670 1.977 1.00 84.12 439 ASN A O 1
ATOM 3390 N N . GLY A 1 440 ? -4.006 20.146 3.304 1.00 83.19 440 GLY A N 1
ATOM 3391 C CA . GLY A 1 440 ? -3.340 21.106 4.188 1.00 83.19 440 GLY A CA 1
ATOM 3392 C C . GLY A 1 440 ? -3.975 21.255 5.575 1.00 83.19 440 GLY A C 1
ATOM 3393 O O . GLY A 1 440 ? -3.402 21.962 6.403 1.00 83.19 440 GLY A O 1
ATOM 3394 N N . GLY A 1 441 ? -5.100 20.581 5.839 1.00 86.56 441 GLY A N 1
ATOM 3395 C CA . GLY A 1 441 ? -5.808 20.603 7.122 1.00 86.56 441 GLY A CA 1
ATOM 3396 C C . GLY A 1 441 ? -6.757 21.789 7.336 1.00 86.56 441 GLY A C 1
ATOM 3397 O O . GLY A 1 441 ? -6.776 22.729 6.541 1.00 86.56 441 GLY A O 1
ATOM 3398 N N . PRO A 1 442 ? -7.599 21.743 8.389 1.00 88.69 442 PRO A N 1
ATOM 3399 C CA . PRO A 1 442 ? -8.466 22.850 8.774 1.00 88.69 442 PRO A CA 1
ATOM 3400 C C . PRO A 1 442 ? -7.657 23.977 9.449 1.00 88.69 442 PRO A C 1
ATOM 3402 O O . PRO A 1 442 ? -6.571 23.713 9.965 1.00 88.69 442 PRO A O 1
ATOM 3405 N N . PRO A 1 443 ? -8.189 25.216 9.521 1.00 85.56 443 PRO A N 1
ATOM 3406 C CA . PRO A 1 443 ? -7.503 26.352 10.154 1.00 85.56 443 PRO A CA 1
ATOM 3407 C C . PRO A 1 443 ? -7.149 26.146 11.635 1.00 85.56 443 PRO A C 1
ATOM 3409 O O . PRO A 1 443 ? -6.096 26.595 12.077 1.00 85.56 443 PRO A O 1
ATOM 3412 N N . ASN A 1 444 ? -7.995 25.427 12.382 1.00 87.62 444 ASN A N 1
ATOM 3413 C CA . ASN A 1 444 ? -7.820 25.139 13.810 1.00 87.62 444 ASN A CA 1
ATOM 3414 C C . ASN A 1 444 ? -7.729 23.620 14.041 1.00 87.62 444 ASN A C 1
ATOM 3416 O O . ASN A 1 444 ? -8.678 23.017 14.549 1.00 87.62 444 ASN A O 1
ATOM 3420 N N . PRO A 1 445 ? -6.643 22.961 13.602 1.00 90.94 445 PRO A N 1
ATOM 3421 C CA . PRO A 1 445 ? -6.557 21.513 13.663 1.00 90.94 445 PRO A CA 1
ATOM 3422 C C . PRO A 1 445 ? -6.259 21.028 15.083 1.00 90.94 445 PRO A C 1
ATOM 3424 O O . PRO A 1 445 ? -5.453 21.621 15.803 1.00 90.94 445 PRO A O 1
ATOM 3427 N N . VAL A 1 446 ? -6.818 19.871 15.443 1.00 91.06 446 VAL A N 1
ATOM 3428 C CA . VAL A 1 446 ? -6.283 19.074 16.553 1.00 91.06 446 VAL A CA 1
ATOM 3429 C C . VAL A 1 446 ? -4.906 18.568 16.125 1.00 91.06 446 VAL A C 1
ATOM 3431 O O . VAL A 1 446 ? -4.792 17.772 15.190 1.00 91.06 446 VAL A O 1
ATOM 3434 N N . ARG A 1 447 ? -3.849 19.064 16.770 1.00 92.06 447 ARG A N 1
ATOM 3435 C CA . ARG A 1 447 ? -2.465 18.682 16.459 1.00 92.06 447 ARG A CA 1
ATOM 3436 C C . ARG A 1 447 ? -2.127 17.367 17.138 1.00 92.06 447 ARG A C 1
ATOM 3438 O O . ARG A 1 447 ? -2.184 17.280 18.361 1.00 92.06 447 ARG A O 1
ATOM 3445 N N . ALA A 1 448 ? -1.751 16.365 16.349 1.00 92.12 448 ALA A N 1
ATOM 3446 C CA . ALA A 1 448 ? -1.524 15.007 16.835 1.00 92.12 448 ALA A CA 1
ATOM 3447 C C . ALA A 1 448 ? -0.485 14.952 17.959 1.00 92.12 448 ALA A C 1
ATOM 3449 O O . ALA A 1 448 ? -0.707 14.331 18.992 1.00 92.12 448 ALA A O 1
ATOM 3450 N N . TRP A 1 449 ? 0.617 15.678 17.784 1.00 88.19 449 TRP A N 1
ATOM 3451 C CA . TRP A 1 449 ? 1.741 15.694 18.717 1.00 88.19 449 TRP A CA 1
ATOM 3452 C C . TRP A 1 449 ? 1.493 16.520 19.986 1.00 88.19 449 TRP A C 1
ATOM 3454 O O . TRP A 1 449 ? 2.317 16.488 20.894 1.00 88.19 449 TRP A O 1
ATOM 3464 N N . LEU A 1 450 ? 0.364 17.234 20.067 1.00 90.44 450 LEU A N 1
ATOM 3465 C CA . LEU A 1 450 ? -0.086 17.939 21.273 1.00 90.44 450 LEU A CA 1
ATOM 3466 C C . LEU A 1 450 ? -1.303 17.283 21.931 1.00 90.44 450 LEU A C 1
ATOM 3468 O O . LEU A 1 450 ? -1.699 17.704 23.016 1.00 90.44 450 LEU A O 1
ATOM 3472 N N . ASP A 1 451 ? -1.910 16.283 21.292 1.00 91.19 451 ASP A N 1
ATOM 3473 C CA . ASP A 1 451 ? -3.023 15.539 21.868 1.00 91.19 451 ASP A CA 1
ATOM 3474 C C . ASP A 1 451 ? -2.486 14.490 22.864 1.00 91.19 451 ASP A C 1
ATOM 3476 O O . ASP A 1 451 ? -1.850 13.517 22.446 1.00 91.19 451 ASP A O 1
ATOM 3480 N N . PRO A 1 452 ? -2.763 14.616 24.177 1.00 90.06 452 PRO A N 1
ATOM 3481 C CA . PRO A 1 452 ? -2.300 13.659 25.185 1.00 90.06 452 PRO A CA 1
ATOM 3482 C C . PRO A 1 452 ? -2.912 12.254 25.032 1.00 90.06 452 PRO A C 1
ATOM 3484 O O . PRO A 1 452 ? -2.439 11.291 25.644 1.00 90.06 452 PRO A O 1
ATOM 3487 N N . ALA A 1 453 ? -3.980 12.105 24.244 1.00 90.12 453 ALA A N 1
ATOM 3488 C CA . ALA A 1 453 ? -4.567 10.809 23.932 1.00 90.12 453 ALA A CA 1
ATOM 3489 C C . ALA A 1 453 ? -3.865 10.088 22.772 1.00 90.12 453 ALA A C 1
ATOM 3491 O O . ALA A 1 453 ? -4.061 8.881 22.614 1.00 90.12 453 ALA A O 1
ATOM 3492 N N . PHE A 1 454 ? -3.051 10.786 21.976 1.00 93.12 454 PHE A N 1
ATOM 3493 C CA . PHE A 1 454 ? -2.421 10.203 20.799 1.00 93.12 454 PHE A CA 1
ATOM 3494 C C . PHE A 1 454 ? -1.391 9.129 21.175 1.00 93.12 454 PHE A C 1
ATOM 3496 O O . PHE A 1 454 ? -0.598 9.301 22.103 1.00 93.12 454 PHE A O 1
ATOM 3503 N N . TYR A 1 455 ? -1.381 8.018 20.432 1.00 92.06 455 TYR A N 1
ATOM 3504 C CA . TYR A 1 455 ? -0.532 6.856 20.705 1.00 92.06 455 TYR A CA 1
ATOM 3505 C C . TYR A 1 455 ? 0.939 7.230 20.913 1.00 92.06 455 TYR A C 1
ATOM 3507 O O . TYR A 1 455 ? 1.537 6.849 21.916 1.00 92.06 455 TYR A O 1
ATOM 3515 N N . HIS A 1 456 ? 1.518 8.032 20.019 1.00 89.75 456 HIS A N 1
ATOM 3516 C CA . HIS A 1 456 ? 2.930 8.397 20.123 1.00 89.75 456 HIS A CA 1
ATOM 3517 C C . HIS A 1 456 ? 3.254 9.286 21.323 1.00 89.75 456 HIS A C 1
ATOM 3519 O O . HIS A 1 456 ? 4.365 9.222 21.845 1.00 89.75 456 HIS A O 1
ATOM 3525 N N . VAL A 1 457 ? 2.285 10.076 21.787 1.00 89.50 457 VAL A N 1
ATOM 3526 C CA . VAL A 1 457 ? 2.429 10.881 23.003 1.00 89.50 457 VAL A CA 1
ATOM 3527 C C . VAL A 1 457 ? 2.394 9.987 24.247 1.00 89.50 457 VAL A C 1
ATOM 3529 O O . VAL A 1 457 ? 3.171 10.191 25.177 1.00 89.50 457 VAL A O 1
ATOM 3532 N N . ARG A 1 458 ? 1.550 8.947 24.254 1.00 88.38 458 ARG A N 1
ATOM 3533 C CA . ARG A 1 458 ? 1.489 7.954 25.344 1.00 88.38 458 ARG A CA 1
ATOM 3534 C C . ARG A 1 458 ? 2.660 6.966 25.341 1.00 88.38 458 ARG A C 1
ATOM 3536 O O . ARG A 1 458 ? 2.999 6.422 26.389 1.00 88.38 458 ARG A O 1
ATOM 3543 N N . HIS A 1 459 ? 3.273 6.746 24.181 1.00 85.94 459 HIS A N 1
ATOM 3544 C CA . HIS A 1 459 ? 4.350 5.781 23.963 1.00 85.94 459 HIS A CA 1
ATOM 3545 C C . HIS A 1 459 ? 5.547 6.452 23.269 1.00 85.94 459 HIS A C 1
ATOM 3547 O O . HIS A 1 459 ? 5.789 6.208 22.079 1.00 85.94 459 HIS A O 1
ATOM 3553 N N . PRO A 1 460 ? 6.305 7.308 23.980 1.00 83.38 460 PRO A N 1
ATOM 3554 C CA . PRO A 1 460 ? 7.444 8.011 23.398 1.00 83.38 460 PRO A CA 1
ATOM 3555 C C . PRO A 1 460 ? 8.508 7.030 22.880 1.00 83.38 460 PRO A C 1
ATOM 3557 O O . PRO A 1 460 ? 8.687 5.940 23.420 1.00 83.38 460 PRO A O 1
ATOM 3560 N N . GLY A 1 461 ? 9.219 7.418 21.816 1.00 77.19 461 GLY A N 1
ATOM 3561 C CA . GLY A 1 461 ? 10.259 6.592 21.179 1.00 77.19 461 GLY A CA 1
ATOM 3562 C C . GLY A 1 461 ? 9.748 5.586 20.139 1.00 77.19 461 GLY A C 1
ATOM 3563 O O . GLY A 1 461 ? 10.542 4.881 19.527 1.00 77.19 461 GLY A O 1
ATOM 3564 N N . THR A 1 462 ? 8.437 5.533 19.894 1.00 74.44 462 THR A N 1
ATOM 3565 C CA . THR A 1 462 ? 7.832 4.702 18.833 1.00 74.44 462 THR A CA 1
ATOM 3566 C C . THR A 1 462 ? 8.022 5.281 17.428 1.00 74.44 462 THR A C 1
ATOM 3568 O O . THR A 1 462 ? 7.948 4.553 16.440 1.00 74.44 462 THR A O 1
ATOM 3571 N N . TYR A 1 463 ? 8.301 6.579 17.332 1.00 79.81 463 TYR A N 1
ATOM 3572 C CA . TYR A 1 463 ? 8.494 7.298 16.082 1.00 79.81 463 TYR A CA 1
ATOM 3573 C C . TYR A 1 463 ? 9.685 8.260 16.210 1.00 79.81 463 TYR A C 1
ATOM 3575 O O . TYR A 1 463 ? 9.813 8.971 17.214 1.00 79.81 463 TYR A O 1
ATOM 3583 N N . ALA A 1 464 ? 10.588 8.247 15.227 1.00 70.94 464 ALA A N 1
ATOM 3584 C CA . ALA A 1 464 ? 11.815 9.033 15.270 1.00 70.94 464 ALA A CA 1
ATOM 3585 C C . ALA A 1 464 ? 11.505 10.521 15.044 1.00 70.94 464 ALA A C 1
ATOM 3587 O O . ALA A 1 464 ? 10.838 10.890 14.085 1.00 70.94 464 ALA A O 1
ATOM 3588 N N . GLY A 1 465 ? 11.981 11.391 15.936 1.00 64.12 465 GLY A N 1
ATOM 3589 C CA . GLY A 1 465 ? 11.691 12.828 15.856 1.00 64.12 465 GLY A CA 1
ATOM 3590 C C . GLY A 1 465 ? 10.310 13.239 16.385 1.00 64.12 465 GLY A C 1
ATOM 3591 O O . GLY A 1 465 ? 9.935 14.399 16.229 1.00 64.12 465 GLY A O 1
ATOM 3592 N N . ALA A 1 466 ? 9.571 12.335 17.045 1.00 64.25 466 ALA A N 1
ATOM 3593 C CA . ALA A 1 466 ? 8.401 12.718 17.836 1.00 64.25 466 ALA A CA 1
ATOM 3594 C C . ALA A 1 466 ? 8.791 13.813 18.857 1.00 64.25 466 ALA A C 1
ATOM 3596 O O . ALA A 1 466 ? 9.791 13.631 19.565 1.00 64.25 466 ALA A O 1
ATOM 3597 N N . PRO A 1 467 ? 8.038 14.927 18.970 1.00 57.97 467 PRO A N 1
ATOM 3598 C CA . PRO A 1 467 ? 8.339 15.966 19.947 1.00 57.97 467 PRO A CA 1
ATOM 3599 C C . PRO A 1 467 ? 8.388 15.381 21.362 1.00 57.97 467 PRO A C 1
ATOM 3601 O O . PRO A 1 467 ? 7.430 14.760 21.823 1.00 57.97 467 PRO A O 1
ATOM 3604 N N . GLN A 1 468 ? 9.504 15.583 22.065 1.00 54.12 468 GLN A N 1
ATOM 3605 C CA . GLN A 1 468 ? 9.582 15.294 23.495 1.00 54.12 468 GLN A CA 1
ATOM 3606 C C . GLN A 1 468 ? 8.742 16.351 24.212 1.00 54.12 468 GLN A C 1
ATOM 3608 O O . GLN A 1 468 ? 9.171 17.494 24.375 1.00 54.12 468 GLN A O 1
ATOM 3613 N N . LEU A 1 469 ? 7.514 16.005 24.597 1.00 50.97 469 LEU A N 1
ATOM 3614 C CA . LEU A 1 469 ? 6.695 16.911 25.392 1.00 50.97 469 LEU A CA 1
ATOM 3615 C C . LEU A 1 469 ? 7.333 17.051 26.776 1.00 50.97 469 LEU A C 1
ATOM 3617 O O . LEU A 1 469 ? 7.288 16.136 27.601 1.00 50.97 469 LEU A O 1
ATOM 3621 N N . ASN A 1 470 ? 7.917 18.217 27.054 1.00 48.41 470 ASN A N 1
ATOM 3622 C CA . ASN A 1 470 ? 8.286 18.581 28.414 1.00 48.41 470 ASN A CA 1
ATOM 3623 C C . ASN A 1 470 ? 7.009 18.558 29.267 1.00 48.41 470 ASN A C 1
ATOM 3625 O O . ASN A 1 470 ? 6.092 19.351 29.031 1.00 48.41 470 ASN A O 1
ATOM 3629 N N . LYS A 1 471 ? 6.961 17.682 30.286 1.00 46.00 471 LYS A N 1
ATOM 3630 C CA . LYS A 1 471 ? 5.825 17.530 31.226 1.00 46.00 471 LYS A CA 1
ATOM 3631 C C . LYS A 1 471 ? 5.316 18.862 31.812 1.00 46.00 471 LYS A C 1
ATOM 3633 O O . LYS A 1 471 ? 4.164 18.943 32.227 1.00 46.00 471 LYS A O 1
ATOM 3638 N N . ALA A 1 472 ? 6.142 19.910 31.791 1.00 42.41 472 ALA A N 1
ATOM 3639 C CA . ALA A 1 472 ? 5.843 21.255 32.275 1.00 42.41 472 ALA A CA 1
ATOM 3640 C C . ALA A 1 472 ? 4.815 22.062 31.448 1.00 42.41 472 ALA A C 1
ATOM 3642 O O . ALA A 1 472 ? 4.425 23.137 31.885 1.00 42.41 472 ALA A O 1
ATOM 3643 N N . THR A 1 473 ? 4.356 21.581 30.285 1.00 38.09 473 THR A N 1
ATOM 3644 C CA . THR A 1 473 ? 3.359 22.300 29.450 1.00 38.09 473 THR A CA 1
ATOM 3645 C C . THR A 1 473 ? 1.972 21.657 29.426 1.00 38.09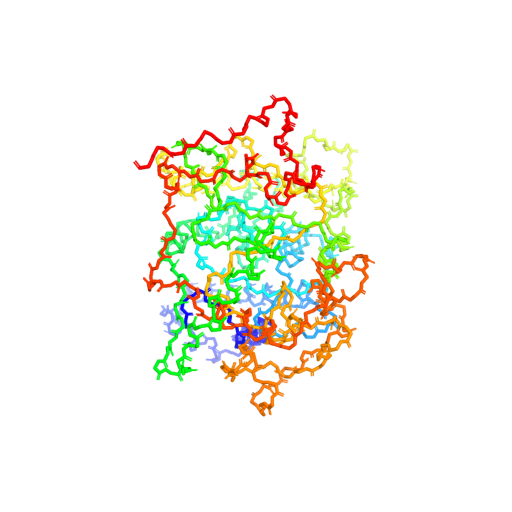 473 THR A C 1
ATOM 3647 O O . THR A 1 473 ? 1.108 22.085 28.666 1.00 38.09 473 THR A O 1
ATOM 3650 N N . SER A 1 474 ? 1.705 20.699 30.321 1.00 38.78 474 SER A N 1
ATOM 3651 C CA . SER A 1 474 ? 0.346 20.212 30.608 1.00 38.78 474 SER A CA 1
ATOM 3652 C C . SER A 1 474 ? -0.469 21.242 31.412 1.00 38.78 474 SER A C 1
ATOM 3654 O O . SER A 1 474 ? -0.976 20.972 32.496 1.00 38.78 474 SER A O 1
ATOM 3656 N N . GLY A 1 475 ? -0.582 22.465 30.889 1.00 33.88 475 GLY A N 1
ATOM 3657 C CA . GLY A 1 475 ? -1.589 23.418 31.334 1.00 33.88 475 GLY A CA 1
ATOM 3658 C C . GLY A 1 475 ? -2.960 22.907 30.902 1.00 33.88 475 GLY A C 1
ATOM 3659 O O . GLY A 1 475 ? -3.170 22.622 29.724 1.00 33.88 475 GLY A O 1
ATOM 3660 N N . ALA A 1 476 ? -3.864 22.742 31.866 1.00 29.20 476 ALA A N 1
ATOM 3661 C CA . ALA A 1 476 ? -5.253 22.361 31.637 1.00 29.20 476 ALA A CA 1
ATOM 3662 C C . ALA A 1 476 ? -5.893 23.203 30.511 1.00 29.20 476 ALA A C 1
ATOM 3664 O O . ALA A 1 476 ? -5.581 24.392 30.395 1.00 29.20 476 ALA A O 1
ATOM 3665 N N . PRO A 1 477 ? -6.790 22.628 29.689 1.00 36.03 477 PRO A N 1
ATOM 3666 C CA . PRO A 1 477 ? -7.490 23.402 28.675 1.00 36.03 477 PRO A CA 1
ATOM 3667 C C . PRO A 1 477 ? -8.281 24.529 29.347 1.00 36.03 477 PRO A C 1
ATOM 3669 O O . PRO A 1 477 ? -9.034 24.296 30.295 1.00 36.03 477 PRO A O 1
ATOM 3672 N N . ALA A 1 478 ? -8.095 25.754 28.853 1.00 32.72 478 ALA A N 1
ATOM 3673 C CA . ALA A 1 478 ? -8.929 26.884 29.224 1.00 32.72 478 ALA A CA 1
ATOM 3674 C C . ALA A 1 478 ? -10.393 26.535 28.921 1.00 32.72 478 ALA A C 1
ATOM 3676 O O . ALA A 1 478 ? -10.722 26.109 27.811 1.00 32.72 478 ALA A O 1
ATOM 3677 N N . ALA A 1 479 ? -11.253 26.685 29.928 1.00 30.81 479 ALA A N 1
ATOM 3678 C CA . ALA A 1 479 ? -12.688 26.529 29.779 1.00 30.81 479 ALA A CA 1
ATOM 3679 C C . ALA A 1 479 ? -13.197 27.465 28.672 1.00 30.81 479 ALA A C 1
ATOM 3681 O O . ALA A 1 479 ? -12.900 28.660 28.667 1.00 30.81 479 ALA A O 1
ATOM 3682 N N . VAL A 1 480 ? -13.955 26.906 27.731 1.00 31.89 480 VAL A N 1
ATOM 3683 C CA . VAL A 1 480 ? -14.701 27.671 26.727 1.00 31.89 480 VAL A CA 1
ATOM 3684 C C . VAL A 1 480 ? -15.791 28.466 27.467 1.00 31.89 480 VAL A C 1
ATOM 3686 O O . VAL A 1 480 ? -16.499 27.857 28.275 1.00 31.89 480 VAL A O 1
ATOM 3689 N N . PRO A 1 481 ? -15.937 29.790 27.261 1.00 29.16 481 PRO A N 1
ATOM 3690 C CA . PRO A 1 481 ? -17.048 30.538 27.845 1.00 29.16 481 PRO A CA 1
ATOM 3691 C C . PRO A 1 481 ? -18.372 30.063 27.232 1.00 29.16 481 PRO A C 1
ATOM 3693 O O . PRO A 1 481 ? -18.413 29.777 26.035 1.00 29.16 481 PRO A O 1
ATOM 3696 N N . GLN A 1 482 ? -19.400 29.955 28.079 1.00 34.44 482 GLN A N 1
ATOM 3697 C CA . GLN A 1 482 ? -20.752 29.472 27.758 1.00 34.44 482 GLN A CA 1
ATOM 3698 C C . GLN A 1 482 ? -21.432 30.217 26.611 1.00 34.44 482 GLN A C 1
ATOM 3700 O O . GLN A 1 482 ? -21.250 31.454 26.521 1.00 34.44 482 GLN A O 1
#

Sequence (482 aa):
INGGTNTAFDVDAFLDGLDDALAATVADPAKFDRMAARLNRRDGPRREELRRWVSADAAAVHSYRARTAVMPHPVGPGRVDALALIHNQVLGNQLGFPENLRPVDAPVKYSFTWNIPQSAWAQWSGMLPDPILRNAGEAVGVFAKTDLTSPTVAAGLFDSTLDMRGIIKLEDLLRKLAPPVWPESVLGPINRAKAATGKRLFAELCSTCHTSWPYRWSEPRLEGKRFIENAIVAAKVIGTDPTAFDNPQFRSEASFQHGALAQFLPSAPDGPGMASNPELFGVLRTVFFTIELNKLGLTREERLSAHNFTPFFPDPQPLPPAVPAYKANPIEGMWASPPYLHNGSIPNLYELLLPAAQRTKRFFVGRDFDPVRVGVDTSGNTGRFLMDTTLVGNSNAGHSFENGSGPGIIGRLLTDDERWALVEYMKSVPEVPAQVAPNGGPPNPVRAWLDPAFYHVRHPGTYAGAPQLNKATSGAPAAVPQ

pLDDT: mean 89.68, std 11.71, range [29.16, 98.81]

Foldseek 3Di:
DALAFWQPAFVLVVLVVVLVLLVCCLVDVVSVQVVCVVVVNNDDPSSVVVSVVSVVVSVVSCCLNVQLQDAPDRLHGQKFLLVLLLQCLVQQPQQVNSQSRFYRFAIFGDHRLFQLLQACADDFQRFDNFQLLVQQSSCSSPPKRAHCAQQDVVRRHLPIPGPLVVSLVVVVVSLQDHAAAQPCVPLNDFPVVLLVLLVVVCVVFPPQAAAAPVAAWAAAFAPLFIHRYGDWAACQAQVFAQLSPVTPLQDQDFDTQRHSCLVVAPDNDPDRGGGHPCRNSVCCQAPNSVVVVVVVVDDPVSVCSSRLRADGPPDDGFHGWLHRTTTRYHLANVLSHADDDRSRLAFFLLLLAAALVPGDQKAFRAPDADSQRRGGDRVDPGGPDIQGCVGRNNPSAASGADPDDGGRHRYHRDDSSNSSSSSSNSSCPPVDGSDRADGRHDPDHNHLLPDCSHNCNVPPSRGPPRDPPDPVPPDDDDDDDD

Secondary structure (DSSP, 8-state):
-TTS--SS--HHHHHHHHHHHHHHHHH-HHHHHHHHHHTT--SSHHHHHHHHHHHHHHHHHHHIIIIIS--SS---TTEE-HHHHHHIIIIIIITT-GGG------PEEPPP-TTTTTBS-BTTTT-B--HHHHHHHHHHHHT--B---SSSGGGTTT-B---HHHHHHHHHHHTTPPPPPP-HHHH----HHHHHHHHHHHHHHTTTT---SSPEEPPP-GGG-B-B---EEEHHHH----HHHH-GGGSSS--EE-GGGGGG-TT--SSS-EE-HHHHHHHIIIIIHHHHHHTTT--HHHHHHHTTTS--TTSPPPP-BSSSEEE----TTGGGSPSBTTTT-B-BHHHHTS-GGGS-SEEEE-S-EETTTTEE-TT-S---EEEETTSTT----SSEE-SS-STTEEEPPPPHHHHHHHHHHHHT-SSSTT-PPPTB--SS-EEGGG-TTSHHHHSTTSBTT-----GGG-PPPPPPP-

Radius of gyration: 24.07 Å; chains: 1; bounding box: 68×51×76 Å